Protein AF-0000000077523989 (afdb_homodimer)

Nearest PDB structures (foldseek):
  8bq2-assembly1_A  TM=8.180E-01  e=7.236E-16  Homo sapiens
  5np7-assembly1_B  TM=8.309E-01  e=8.723E-14  Homo sapiens
  5nwl-assembly1_D  TM=7.722E-01  e=2.361E-14  Homo sapiens
  3lda-assembly1_A  TM=7.830E-01  e=1.730E-12  Saccharomyces cerevisiae
  6wnr-assembly1_C  TM=6.227E-01  e=1.528E-05  Escherichia coli

InterPro domains:
  IPR027417 P-loop containing nucleoside triphosphate hydrolase [G3DSA:3.40.50.300] (12-237)
  IPR027417 P-loop containing nucleoside triphosphate hydrolase [SSF52540] (12-185)
  IPR051988 Homologous Recombination Repair RAD51 Paralog [PTHR46457] (16-222)

Sequence (490 aa):
MEPMEIDGDYVEETAFELLQRLGFGSVRFGTELESLNEIVQLVPGQVYEMNGDVCSGKTQICYSIVSKLLKEDDEANVMWISSLPFRTDHFMKHAGEENNERLLQATVDDYNQLRDFLFKLERDLKGTSVRLIIIDSVSCMMHDTVWTDHDERHRCQSIIIEKLKRLSRYEVAILMTSHITYWDGAPRPSLGKFWVTSFPMENRFFVEALADGRTRSLSTMREDETVDIAKFCIRDGVLAEIDQLMEPMEIDGDYVEETAFELLQRLGFGSVRFGTELESLNEIVQLVPGQVYEMNGDVCSGKTQICYSIVSKLLKEDDEANVMWISSLPFRTDHFMKHAGEENNERLLQATVDDYNQLRDFLFKLERDLKGTSVRLIIIDSVSCMMHDTVWTDHDERHRCQSIIIEKLKRLSRYEVAILMTSHITYWDGAPRPSLGKFWVTSFPMENRFFVEALADGRTRSLSTMREDETVDIAKFCIRDGVLAEIDQL

Structure (mmCIF, N/CA/C/O backbone):
data_AF-0000000077523989-model_v1
#
loop_
_entity.id
_entity.type
_entity.pdbx_description
1 polymer 'RecA family profile 1 domain-containing protein'
#
loop_
_atom_site.group_PDB
_atom_site.id
_atom_site.type_symbol
_atom_site.label_atom_id
_atom_site.label_alt_id
_atom_site.label_comp_id
_atom_site.label_asym_id
_atom_site.label_entity_id
_atom_site.label_seq_id
_atom_site.pdbx_PDB_ins_code
_atom_site.Cartn_x
_atom_site.Cartn_y
_atom_site.Cartn_z
_atom_site.occupancy
_atom_site.B_iso_or_equiv
_atom_site.auth_seq_id
_atom_site.auth_comp_id
_atom_site.auth_asym_id
_atom_site.auth_atom_id
_atom_site.pdbx_PDB_model_num
ATOM 1 N N . MET A 1 1 ? -3.451 67.875 28.891 1 28.91 1 MET A N 1
ATOM 2 C CA . MET A 1 1 ? -4.098 67.062 27.859 1 28.91 1 MET A CA 1
ATOM 3 C C . MET A 1 1 ? -3.834 65.562 28.062 1 28.91 1 MET A C 1
ATOM 5 O O . MET A 1 1 ? -2.684 65.125 28.047 1 28.91 1 MET A O 1
ATOM 9 N N . GLU A 1 2 ? -4.586 64.688 28.781 1 34.34 2 GLU A N 1
ATOM 10 C CA . GLU A 1 2 ? -4.414 63.438 29.469 1 34.34 2 GLU A CA 1
ATOM 11 C C . GLU A 1 2 ? -4.383 62.281 28.484 1 34.34 2 GLU A C 1
ATOM 13 O O . GLU A 1 2 ? -5.215 62.188 27.578 1 34.34 2 GLU A O 1
ATOM 18 N N . PRO A 1 3 ? -3.223 61.562 28.234 1 35.47 3 PRO A N 1
ATOM 19 C CA . PRO A 1 3 ? -3.131 60.594 27.125 1 35.47 3 PRO A CA 1
ATOM 20 C C . PRO A 1 3 ? -4.234 59.562 27.172 1 35.47 3 PRO A C 1
ATOM 22 O O . PRO A 1 3 ? -4.707 59.188 28.25 1 35.47 3 PRO A O 1
ATOM 25 N N . MET A 1 4 ? -5.18 59.438 26.219 1 32.03 4 MET A N 1
ATOM 26 C CA . MET A 1 4 ? -6.309 58.531 26.062 1 32.03 4 MET A CA 1
ATOM 27 C C . MET A 1 4 ? -5.879 57.094 26.266 1 32.03 4 MET A C 1
ATOM 29 O O . MET A 1 4 ? -4.949 56.625 25.609 1 32.03 4 MET A O 1
ATOM 33 N N . GLU A 1 5 ? -6.047 56.312 27.406 1 31.45 5 GLU A N 1
ATOM 34 C CA . GLU A 1 5 ? -5.977 54.906 27.797 1 31.45 5 GLU A CA 1
ATOM 35 C C . GLU A 1 5 ? -6.832 54.031 26.891 1 31.45 5 GLU A C 1
ATOM 37 O O . GLU A 1 5 ? -8.055 54 27.016 1 31.45 5 GLU A O 1
ATOM 42 N N . ILE A 1 6 ? -6.59 53.844 25.562 1 33.78 6 ILE A N 1
ATOM 43 C CA . ILE A 1 6 ? -7.402 52.969 24.719 1 33.78 6 ILE A CA 1
ATOM 44 C C . ILE A 1 6 ? -7.539 51.594 25.375 1 33.78 6 ILE A C 1
ATOM 46 O O . ILE A 1 6 ? -6.543 50.906 25.578 1 33.78 6 ILE A O 1
ATOM 50 N N . ASP A 1 7 ? -8.352 51.125 26.266 1 31.59 7 ASP A N 1
ATOM 51 C CA . ASP A 1 7 ? -8.844 49.938 26.938 1 31.59 7 ASP A CA 1
ATOM 52 C C . ASP A 1 7 ? -9.32 48.875 25.938 1 31.59 7 ASP A C 1
ATOM 54 O O . ASP A 1 7 ? -10.469 48.438 25.984 1 31.59 7 ASP A O 1
ATOM 58 N N . GLY A 1 8 ? -9.117 48.906 24.547 1 33.19 8 GLY A N 1
ATOM 59 C CA . GLY A 1 8 ? -9.711 48 23.578 1 33.19 8 GLY A CA 1
ATOM 60 C C . GLY A 1 8 ? -9.453 46.531 23.906 1 33.19 8 GLY A C 1
ATOM 61 O O . GLY A 1 8 ? -8.312 46.125 24.172 1 33.19 8 GLY A O 1
ATOM 62 N N . ASP A 1 9 ? -10.305 45.688 24.5 1 34.19 9 ASP A N 1
ATOM 63 C CA . ASP A 1 9 ? -10.32 44.25 24.781 1 34.19 9 ASP A CA 1
ATOM 64 C C . ASP A 1 9 ? -9.781 43.469 23.594 1 34.19 9 ASP A C 1
ATOM 66 O O . ASP A 1 9 ? -10.43 43.375 22.547 1 34.19 9 ASP A O 1
ATOM 70 N N . TYR A 1 10 ? -8.578 43.469 23.156 1 34.19 10 TYR A N 1
ATOM 71 C CA . TYR A 1 10 ? -7.879 42.625 22.203 1 34.19 10 TYR A CA 1
ATOM 72 C C . TYR A 1 10 ? -8.25 41.156 22.406 1 34.19 10 TYR A C 1
ATOM 74 O O . TYR A 1 10 ? -7.965 40.562 23.453 1 34.19 10 TYR A O 1
ATOM 82 N N . VAL A 1 11 ? -9.523 40.75 22.172 1 39.25 11 VAL A N 1
ATOM 83 C CA . VAL A 1 11 ? -9.82 39.344 22.156 1 39.25 11 VAL A CA 1
ATOM 84 C C . VAL A 1 11 ? -8.75 38.594 21.344 1 39.25 11 VAL A C 1
ATOM 86 O O . VAL A 1 11 ? -8.438 39 20.219 1 39.25 11 VAL A O 1
ATOM 89 N N . GLU A 1 12 ? -7.766 38.031 21.859 1 42.94 12 GLU A N 1
ATOM 90 C CA . GLU A 1 12 ? -6.727 37.156 21.359 1 42.94 12 GLU A CA 1
ATOM 91 C C . GLU A 1 12 ? -7.293 36.125 20.375 1 42.94 12 GLU A C 1
ATOM 93 O O . GLU A 1 12 ? -7.797 35.062 20.781 1 42.94 12 GLU A O 1
ATOM 98 N N . GLU A 1 13 ? -8.211 36.594 19.469 1 43.38 13 GLU A N 1
ATOM 99 C CA . GLU A 1 13 ? -8.602 35.656 18.438 1 43.38 13 GLU A CA 1
ATOM 100 C C . GLU A 1 13 ? -7.383 35.062 17.734 1 43.38 13 GLU A C 1
ATOM 102 O O . GLU A 1 13 ? -6.418 35.781 17.438 1 43.38 13 GLU A O 1
ATOM 107 N N . THR A 1 14 ? -7.129 33.875 18 1 46.28 14 THR A N 1
ATOM 108 C CA . THR A 1 14 ? -6.066 33.25 17.219 1 46.28 14 THR A CA 1
ATOM 109 C C . THR A 1 14 ? -6.246 33.531 15.734 1 46.28 14 THR A C 1
ATOM 111 O O . THR A 1 14 ? -7.32 33.969 15.297 1 46.28 14 THR A O 1
ATOM 114 N N . ALA A 1 15 ? -5.262 33.719 15.047 1 43.94 15 ALA A N 1
ATOM 115 C CA . ALA A 1 15 ? -5.348 33.906 13.602 1 43.94 15 ALA A CA 1
ATOM 116 C C . ALA A 1 15 ? -6.395 32.969 13 1 43.94 15 ALA A C 1
ATOM 118 O O . ALA A 1 15 ? -7.137 33.375 12.094 1 43.94 15 ALA A O 1
ATOM 119 N N . PHE A 1 16 ? -6.566 31.75 13.656 1 44.22 16 PHE A N 1
ATOM 120 C CA . PHE A 1 16 ? -7.57 30.797 13.188 1 44.22 16 PHE A CA 1
ATOM 121 C C . PHE A 1 16 ? -8.977 31.375 13.359 1 44.22 16 PHE A C 1
ATOM 123 O O . PHE A 1 16 ? -9.789 31.297 12.438 1 44.22 16 PHE A O 1
ATOM 130 N N . GLU A 1 17 ? -9.266 31.922 14.531 1 47.72 17 GLU A N 1
ATOM 131 C CA . GLU A 1 17 ? -10.586 32.469 14.812 1 47.72 17 GLU A CA 1
ATOM 132 C C . GLU A 1 17 ? -10.883 33.688 13.93 1 47.72 17 GLU A C 1
ATOM 134 O O . GLU A 1 17 ? -12.016 33.844 13.461 1 47.72 17 GLU A O 1
ATOM 139 N N . LEU A 1 18 ? -9.883 34.438 13.648 1 48.16 18 LEU A N 1
ATOM 140 C CA . LEU A 1 18 ? -10.062 35.594 12.773 1 48.16 18 LEU A CA 1
ATOM 141 C C . LEU A 1 18 ? -10.414 35.156 11.359 1 48.16 18 LEU A C 1
ATOM 143 O O . LEU A 1 18 ? -11.32 35.719 10.742 1 48.16 18 LEU A O 1
ATOM 147 N N . LEU A 1 19 ? -9.68 34.156 10.766 1 48.88 19 LEU A N 1
ATOM 148 C CA . LEU A 1 19 ? -9.938 33.688 9.398 1 48.88 19 LEU A CA 1
ATOM 149 C C . LEU A 1 19 ? -11.328 33.094 9.281 1 48.88 19 LEU A C 1
ATOM 151 O O . LEU A 1 19 ? -12.016 33.312 8.281 1 48.88 19 LEU A O 1
ATOM 155 N N . GLN A 1 20 ? -11.781 32.375 10.305 1 48.19 20 GLN A N 1
ATOM 156 C CA . GLN A 1 20 ? -13.164 31.922 10.336 1 48.19 20 GLN A CA 1
ATOM 157 C C . GLN A 1 20 ? -14.133 33.094 10.242 1 48.19 20 GLN A C 1
ATOM 159 O O . GLN A 1 20 ? -15.125 33.031 9.516 1 48.19 20 GLN A O 1
ATOM 164 N N . ARG A 1 21 ? -13.969 34.062 11.055 1 46.97 21 ARG A N 1
ATOM 165 C CA . ARG A 1 21 ? -14.867 35.188 11.188 1 46.97 21 ARG A CA 1
ATOM 166 C C . ARG A 1 21 ? -14.953 36 9.891 1 46.97 21 ARG A C 1
ATOM 168 O O . ARG A 1 21 ? -16.016 36.531 9.547 1 46.97 21 ARG A O 1
ATOM 175 N N . LEU A 1 22 ? -13.852 36.188 9.203 1 48.06 22 LEU A N 1
ATOM 176 C CA . LEU A 1 22 ? -13.875 37.031 8.008 1 48.06 22 LEU A CA 1
ATOM 177 C C . LEU A 1 22 ? -14.5 36.281 6.832 1 48.06 22 LEU A C 1
ATOM 179 O O . LEU A 1 22 ? -14.594 36.844 5.727 1 48.06 22 LEU A O 1
ATOM 183 N N . GLY A 1 23 ? -15.188 35.125 6.906 1 45.03 23 GLY A N 1
ATOM 184 C CA . GLY A 1 23 ? -15.953 34.469 5.875 1 45.03 23 GLY A CA 1
ATOM 185 C C . GLY A 1 23 ? -15.109 33.562 4.984 1 45.03 23 GLY A C 1
ATOM 186 O O . GLY A 1 23 ? -15.5 33.25 3.861 1 45.03 23 GLY A O 1
ATOM 187 N N . PHE A 1 24 ? -13.859 33.625 5.09 1 46.06 24 PHE A N 1
ATOM 188 C CA . PHE A 1 24 ? -13.062 32.719 4.281 1 46.06 24 PHE A CA 1
ATOM 189 C C . PHE A 1 24 ? -13.555 31.281 4.434 1 46.06 24 PHE A C 1
ATOM 191 O O . PHE A 1 24 ? -13.984 30.875 5.516 1 46.06 24 PHE A O 1
ATOM 198 N N . GLY A 1 25 ? -14.32 30.672 3.455 1 45.44 25 GLY A N 1
ATOM 199 C CA . GLY A 1 25 ? -14.836 29.312 3.383 1 45.44 25 GLY A CA 1
ATOM 200 C C . GLY A 1 25 ? -14.141 28.359 4.344 1 45.44 25 GLY A C 1
ATOM 201 O O . GLY A 1 25 ? -13.086 28.688 4.891 1 45.44 25 GLY A O 1
ATOM 202 N N . SER A 1 26 ? -15.062 27.438 4.953 1 50.81 26 SER A N 1
ATOM 203 C CA . SER A 1 26 ? -14.68 26.516 6.016 1 50.81 26 SER A CA 1
ATOM 204 C C . SER A 1 26 ? -13.258 26 5.82 1 50.81 26 SER A C 1
ATOM 206 O O . SER A 1 26 ? -12.93 25.422 4.781 1 50.81 26 SER A O 1
ATOM 208 N N . VAL A 1 27 ? -12.328 26.797 6.32 1 64.12 27 VAL A N 1
ATOM 209 C CA . VAL A 1 27 ? -10.883 26.594 6.25 1 64.12 27 VAL A CA 1
ATOM 210 C C . VAL A 1 27 ? -10.539 25.141 6.547 1 64.12 27 VAL A C 1
ATOM 212 O O . VAL A 1 27 ? -9.531 24.625 6.059 1 64.12 27 VAL A O 1
ATOM 215 N N . ARG A 1 28 ? -11.602 24.547 7.125 1 81.88 28 ARG A N 1
ATOM 216 C CA . ARG A 1 28 ? -11.336 23.156 7.461 1 81.88 28 ARG A CA 1
ATOM 217 C C . ARG A 1 28 ? -11.82 22.219 6.355 1 81.88 28 ARG A C 1
ATOM 219 O O . ARG A 1 28 ? -12.844 22.484 5.723 1 81.88 28 ARG A O 1
ATOM 226 N N . PHE A 1 29 ? -11.031 21.344 6.027 1 87.44 29 PHE A N 1
ATOM 227 C CA . PHE A 1 29 ? -11.539 20.328 5.098 1 87.44 29 PHE A CA 1
ATOM 228 C C . PHE A 1 29 ? -11.352 18.938 5.66 1 87.44 29 PHE A C 1
ATOM 230 O O . PHE A 1 29 ? -10.539 18.719 6.559 1 87.44 29 PHE A O 1
ATOM 237 N N . GLY A 1 30 ? -12.383 18.125 5.348 1 93.56 30 GLY A N 1
ATOM 238 C CA . GLY A 1 30 ? -12.5 16.766 5.848 1 93.56 30 GLY A CA 1
ATOM 239 C C . GLY A 1 30 ? -12.797 15.75 4.758 1 93.56 30 GLY A C 1
ATOM 240 O O . GLY A 1 30 ? -12.367 15.914 3.615 1 93.56 30 GLY A O 1
ATOM 241 N N . THR A 1 31 ? -13.391 14.719 5.152 1 94.25 31 THR A N 1
ATOM 242 C CA . THR A 1 31 ? -13.68 13.625 4.23 1 94.25 31 THR A CA 1
ATOM 243 C C . THR A 1 31 ? -15.07 13.773 3.625 1 94.25 31 THR A C 1
ATOM 245 O O . THR A 1 31 ? -15.828 14.664 4.016 1 94.25 31 THR A O 1
ATOM 248 N N . GLU A 1 32 ? -15.375 12.977 2.693 1 90.56 32 GLU A N 1
ATOM 249 C CA . GLU A 1 32 ? -16.703 12.953 2.084 1 90.56 32 GLU A CA 1
ATOM 250 C C . GLU A 1 32 ? -17.719 12.266 2.996 1 90.56 32 GLU A C 1
ATOM 252 O O . GLU A 1 32 ? -18.922 12.336 2.754 1 90.56 32 GLU A O 1
ATOM 257 N N . LEU A 1 33 ? -17.203 11.594 3.945 1 92.12 33 LEU A N 1
ATOM 258 C CA . LEU A 1 33 ? -18.078 10.922 4.906 1 92.12 33 LEU A CA 1
ATOM 259 C C . LEU A 1 33 ? -18.312 11.797 6.129 1 92.12 33 LEU A C 1
ATOM 261 O O . LEU A 1 33 ? -17.391 12.094 6.887 1 92.12 33 LEU A O 1
ATOM 265 N N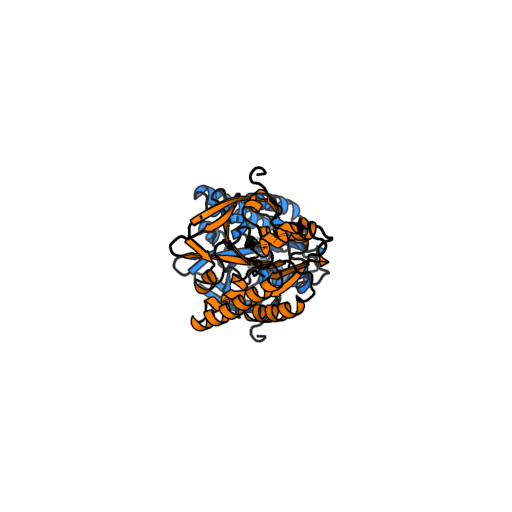 . GLU A 1 34 ? -19.469 12.102 6.383 1 90.94 34 GLU A N 1
ATOM 266 C CA . GLU A 1 34 ? -19.828 13.039 7.445 1 90.94 34 GLU A CA 1
ATOM 267 C C . GLU A 1 34 ? -19.438 12.492 8.812 1 90.94 34 GLU A C 1
ATOM 269 O O . GLU A 1 34 ? -18.969 13.234 9.68 1 90.94 34 GLU A O 1
ATOM 274 N N . SER A 1 35 ? -19.641 11.242 9.016 1 92.19 35 SER A N 1
ATOM 275 C CA . SER A 1 35 ? -19.344 10.633 10.305 1 92.19 35 SER A CA 1
ATOM 276 C C . SER A 1 35 ? -17.875 10.805 10.688 1 92.19 35 SER A C 1
ATOM 278 O O . SER A 1 35 ? -17.547 10.914 11.867 1 92.19 35 SER A O 1
ATOM 280 N N . LEU A 1 36 ? -17.047 10.867 9.68 1 94.81 36 LEU A N 1
ATOM 281 C CA . LEU A 1 36 ? -15.617 10.992 9.93 1 94.81 36 LEU A CA 1
ATOM 282 C C . LEU A 1 36 ? -15.242 12.453 10.18 1 94.81 36 LEU A C 1
ATOM 284 O O . LEU A 1 36 ? -14.188 12.734 10.758 1 94.81 36 LEU A O 1
ATOM 288 N N . ASN A 1 37 ? -16.062 13.359 9.805 1 93.12 37 ASN A N 1
ATOM 289 C CA . ASN A 1 37 ? -15.742 14.781 9.875 1 93.12 37 ASN A CA 1
ATOM 290 C C . ASN A 1 37 ? -15.914 15.32 11.289 1 93.12 37 ASN A C 1
ATOM 292 O O . ASN A 1 37 ? -15.562 16.469 11.562 1 93.12 37 ASN A O 1
ATOM 296 N N . GLU A 1 38 ? -16.359 14.477 12.133 1 88.81 38 GLU A N 1
ATOM 297 C CA . GLU A 1 38 ? -16.344 14.836 13.555 1 88.81 38 GLU A CA 1
ATOM 298 C C . GLU A 1 38 ? -14.922 14.75 14.117 1 88.81 38 GLU A C 1
ATOM 300 O O . GLU A 1 38 ? -14.602 15.422 15.102 1 88.81 38 GLU A O 1
ATOM 305 N N . ILE A 1 39 ? -14.172 14 13.469 1 92.62 39 ILE A N 1
ATOM 306 C CA . ILE A 1 39 ? -12.812 13.75 13.945 1 92.62 39 ILE A CA 1
ATOM 307 C C . ILE A 1 39 ? -11.805 14.406 13.008 1 92.62 39 ILE A C 1
ATOM 309 O O . ILE A 1 39 ? -10.969 15.195 13.445 1 92.62 39 ILE A O 1
ATOM 313 N N . VAL A 1 40 ? -12.016 14.148 11.758 1 93.12 40 VAL A N 1
ATOM 314 C CA . VAL A 1 40 ? -11.055 14.617 10.766 1 93.12 40 VAL A CA 1
ATOM 315 C C . VAL A 1 40 ? -11.414 16.031 10.328 1 93.12 40 VAL A C 1
ATOM 317 O O . VAL A 1 40 ? -12.344 16.234 9.547 1 93.12 40 VAL A O 1
AT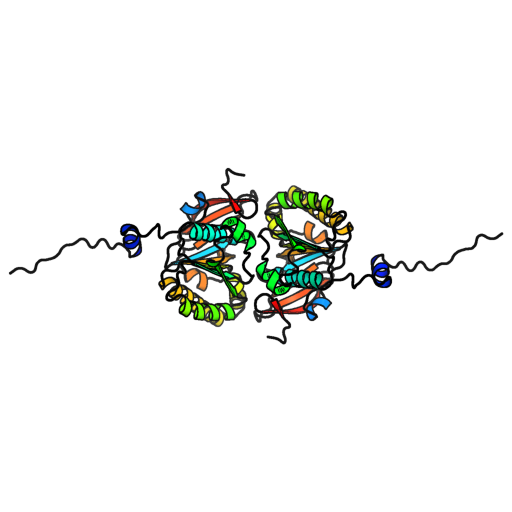OM 320 N N . GLN A 1 41 ? -10.703 16.984 10.797 1 89.94 41 GLN A N 1
ATOM 321 C CA . GLN A 1 41 ? -10.797 18.375 10.422 1 89.94 41 GLN A CA 1
ATOM 322 C C . GLN A 1 41 ? -9.414 19 10.219 1 89.94 41 GLN A C 1
ATOM 324 O O . GLN A 1 41 ? -8.766 19.391 11.188 1 89.94 41 GLN A O 1
ATOM 329 N N . LEU A 1 42 ? -9.07 19.031 9.016 1 95 42 LEU A N 1
ATOM 330 C CA . LEU A 1 42 ? -7.75 19.578 8.727 1 95 42 LEU A CA 1
ATOM 331 C C . LEU A 1 42 ? -7.816 21.094 8.539 1 95 42 LEU A C 1
ATOM 333 O O . LEU A 1 42 ? -8.766 21.609 7.938 1 95 42 LEU A O 1
ATOM 337 N N . VAL A 1 43 ? -6.875 21.719 9.062 1 91.94 43 VAL A N 1
ATOM 338 C CA . VAL A 1 43 ? -6.754 23.172 8.953 1 91.94 43 VAL A CA 1
ATOM 339 C C . VAL A 1 43 ? -5.418 23.531 8.305 1 91.94 43 VAL A C 1
ATOM 341 O O . VAL A 1 43 ? -4.391 22.906 8.602 1 91.94 43 VAL A O 1
ATOM 344 N N . PRO A 1 44 ? -5.457 24.484 7.395 1 89.75 44 PRO A N 1
ATOM 345 C CA . PRO A 1 44 ? -4.172 24.922 6.844 1 89.75 44 PRO A CA 1
ATOM 346 C C . PRO A 1 44 ? -3.178 25.344 7.926 1 89.75 44 PRO A C 1
ATOM 348 O O . PRO A 1 44 ? -3.58 25.859 8.969 1 89.75 44 PRO A O 1
ATOM 351 N N . GLY A 1 45 ? -1.906 25.094 7.688 1 91.38 45 GLY A N 1
ATOM 352 C CA . GLY A 1 45 ? -0.866 25.516 8.609 1 91.38 45 GLY A CA 1
ATOM 353 C C . GLY A 1 45 ? -0.52 24.453 9.641 1 91.38 45 GLY A C 1
ATOM 354 O O . GLY A 1 45 ? 0.29 24.703 10.539 1 91.38 45 GLY A O 1
ATOM 355 N N . GLN A 1 46 ? -1.16 23.328 9.508 1 94.31 46 GLN A N 1
ATOM 356 C CA . GLN A 1 46 ? -0.912 22.266 10.477 1 94.31 46 GLN A CA 1
ATOM 357 C C . GLN A 1 46 ? -0.406 21 9.789 1 94.31 46 GLN A C 1
ATOM 359 O O . GLN A 1 46 ? -0.615 20.812 8.594 1 94.31 46 GLN A O 1
ATOM 364 N N . VAL A 1 47 ? 0.333 20.188 10.617 1 96.69 47 VAL A N 1
ATOM 365 C CA . VAL A 1 47 ? 0.831 18.891 10.172 1 96.69 47 VAL A CA 1
ATOM 366 C C . VAL A 1 47 ? 0.089 17.766 10.906 1 96.69 47 VAL A C 1
ATOM 368 O O . VAL A 1 47 ? 0.046 17.75 12.141 1 96.69 47 VAL A O 1
ATOM 371 N N . TYR A 1 48 ? -0.513 16.875 10.094 1 96.5 48 TYR A N 1
ATOM 372 C CA . TYR A 1 48 ? -1.292 15.773 10.641 1 96.5 48 TYR A CA 1
ATOM 373 C C . TYR A 1 48 ? -0.651 14.43 10.297 1 96.5 48 TYR A C 1
ATOM 375 O O . TYR A 1 48 ? 0.107 14.328 9.328 1 96.5 48 TYR A O 1
ATOM 383 N N . GLU A 1 49 ? -0.98 13.477 11.102 1 96.5 49 GLU A N 1
ATOM 384 C CA . GLU A 1 49 ? -0.518 12.117 10.828 1 96.5 49 GLU A CA 1
ATOM 385 C C . GLU A 1 49 ? -1.645 11.109 11.016 1 96.5 49 GLU A C 1
ATOM 387 O O . GLU A 1 49 ? -2.322 11.102 12.039 1 96.5 49 GLU A O 1
ATOM 392 N N . MET A 1 50 ? -1.864 10.352 10 1 96.5 50 MET A N 1
ATOM 393 C CA . MET A 1 50 ? -2.816 9.242 10.016 1 96.5 50 MET A CA 1
ATOM 394 C C . MET A 1 50 ? -2.1 7.914 10.211 1 96.5 50 MET A C 1
ATOM 396 O O . MET A 1 50 ? -1.381 7.453 9.32 1 96.5 50 MET A O 1
ATOM 400 N N . ASN A 1 51 ? -2.379 7.305 11.383 1 95.19 51 ASN A N 1
ATOM 401 C CA . ASN A 1 51 ? -1.671 6.082 11.75 1 95.19 51 ASN A CA 1
ATOM 402 C C . ASN A 1 51 ? -2.598 4.871 11.719 1 95.19 51 ASN A C 1
ATOM 404 O O . ASN A 1 51 ? -3.764 4.965 12.109 1 95.19 51 ASN A O 1
ATOM 408 N N . GLY A 1 52 ? -2.023 3.736 11.242 1 92.69 52 GLY A N 1
ATOM 409 C CA . GLY A 1 52 ? -2.801 2.508 11.227 1 92.69 52 GLY A CA 1
ATOM 410 C C . GLY A 1 52 ? -2.045 1.333 10.633 1 92.69 52 GLY A C 1
ATOM 411 O O . GLY A 1 52 ? -1.005 1.513 10 1 92.69 52 GLY A O 1
ATOM 412 N N . ASP A 1 53 ? -2.654 0.195 10.82 1 86.75 53 ASP A N 1
ATOM 413 C CA . ASP A 1 53 ? -2.07 -1.024 10.266 1 86.75 53 ASP A CA 1
ATOM 414 C C . ASP A 1 53 ? -2.191 -1.054 8.75 1 86.75 53 ASP A C 1
ATOM 416 O O . ASP A 1 53 ? -2.869 -0.211 8.156 1 86.75 53 ASP A O 1
ATOM 420 N N . VAL A 1 54 ? -1.435 -2.025 8.273 1 79.81 54 VAL A N 1
ATOM 421 C CA . VAL A 1 54 ? -1.574 -2.256 6.836 1 79.81 54 VAL A CA 1
ATOM 422 C C . VAL A 1 54 ? -3.027 -2.59 6.508 1 79.81 54 VAL A C 1
ATOM 424 O O . VAL A 1 54 ? -3.678 -3.348 7.23 1 79.81 54 VAL A O 1
ATOM 427 N N . CYS A 1 55 ? -3.549 -2.043 5.5 1 80.62 55 CYS A N 1
ATOM 428 C CA . CYS A 1 55 ? -4.883 -2.342 4.992 1 80.62 55 CYS A CA 1
ATOM 429 C C . CYS A 1 55 ? -5.957 -1.723 5.875 1 80.62 55 CYS A C 1
ATOM 431 O O . CYS A 1 55 ? -7.098 -2.189 5.895 1 80.62 55 CYS A O 1
ATOM 433 N N . SER A 1 56 ? -5.629 -0.772 6.594 1 87 56 SER A N 1
ATOM 434 C CA . SER A 1 56 ? -6.598 -0.228 7.543 1 87 56 SER A CA 1
ATOM 435 C C . SER A 1 56 ? -7.508 0.797 6.875 1 87 56 SER A C 1
ATOM 437 O O . SER A 1 56 ? -8.562 1.138 7.406 1 87 56 SER A O 1
ATOM 439 N N . GLY A 1 57 ? -7.066 1.401 5.777 1 87.56 57 GLY A N 1
ATOM 440 C CA . GLY A 1 57 ? -7.914 2.367 5.098 1 87.56 57 GLY A CA 1
ATOM 441 C C . GLY A 1 57 ? -7.312 3.758 5.047 1 87.56 57 GLY A C 1
ATOM 442 O O . GLY A 1 57 ? -7.957 4.703 4.586 1 87.56 57 GLY A O 1
ATOM 443 N N . LYS A 1 58 ? -6.105 3.906 5.387 1 91.62 58 LYS A N 1
ATOM 444 C CA . LYS A 1 58 ? -5.449 5.211 5.445 1 91.62 58 LYS A CA 1
ATOM 445 C C . LYS A 1 58 ? -5.496 5.91 4.09 1 91.62 58 LYS A C 1
ATOM 447 O O . LYS A 1 58 ? -5.891 7.074 3.998 1 91.62 58 LYS A O 1
ATOM 452 N N . THR A 1 59 ? -5.086 5.168 3.084 1 87.5 59 THR A N 1
ATOM 453 C CA . THR A 1 59 ? -5.035 5.734 1.74 1 87.5 59 THR A CA 1
ATOM 454 C C . THR A 1 59 ? -6.434 6.117 1.265 1 87.5 59 THR A C 1
ATOM 456 O O . THR A 1 59 ? -6.613 7.152 0.622 1 87.5 59 THR A O 1
ATOM 459 N N . GLN A 1 60 ? -7.434 5.34 1.605 1 86.69 60 GLN A N 1
ATOM 460 C CA . GLN A 1 60 ? -8.805 5.629 1.201 1 86.69 60 GLN A CA 1
ATOM 461 C C . GLN A 1 60 ? -9.32 6.902 1.867 1 86.69 60 GLN A C 1
ATOM 463 O O . GLN A 1 60 ? -10.062 7.676 1.256 1 86.69 60 GLN A O 1
ATOM 468 N N . ILE A 1 61 ? -8.945 7.031 3.07 1 92.25 61 ILE A N 1
ATOM 469 C CA . ILE A 1 61 ? -9.344 8.242 3.781 1 92.25 61 ILE A CA 1
ATOM 470 C C . ILE A 1 61 ? -8.711 9.461 3.121 1 92.25 61 ILE A C 1
ATOM 472 O O . ILE A 1 61 ? -9.375 10.477 2.904 1 92.25 61 ILE A O 1
ATOM 476 N N . CYS A 1 62 ? -7.477 9.352 2.791 1 92.44 62 CYS A N 1
ATOM 477 C CA . CYS A 1 62 ? -6.793 10.445 2.1 1 92.44 62 CYS A CA 1
ATOM 478 C C . CYS A 1 62 ? -7.477 10.758 0.774 1 92.44 62 CYS A C 1
ATOM 480 O O . CYS A 1 62 ? -7.664 11.93 0.432 1 92.44 62 CYS A O 1
ATOM 482 N N . TYR A 1 63 ? -7.836 9.742 0.071 1 87.44 63 TYR A N 1
ATOM 483 C CA . TYR A 1 63 ? -8.539 9.953 -1.19 1 87.44 63 TYR A CA 1
ATOM 484 C C . TYR A 1 63 ? -9.82 10.75 -0.978 1 87.44 63 TYR A C 1
ATOM 486 O O . TYR A 1 63 ? -10.125 11.664 -1.749 1 87.44 63 TYR A O 1
ATOM 494 N N . SER A 1 64 ? -10.508 10.391 0.012 1 89.62 64 SER A N 1
ATOM 495 C CA . SER A 1 64 ? -11.773 11.039 0.316 1 89.62 64 SER A CA 1
ATOM 496 C C . SER A 1 64 ? -11.57 12.516 0.646 1 89.62 64 SER A C 1
ATOM 498 O O . SER A 1 64 ? -12.359 13.367 0.224 1 89.62 64 SER A O 1
ATOM 500 N N . ILE A 1 65 ? -10.57 12.773 1.39 1 92.69 65 ILE A N 1
ATOM 501 C CA . ILE A 1 65 ? -10.258 14.148 1.771 1 92.69 65 ILE A CA 1
ATOM 502 C C . ILE A 1 65 ? -9.906 14.969 0.528 1 92.69 65 ILE A C 1
ATOM 504 O O . ILE A 1 65 ? -10.43 16.062 0.336 1 92.69 65 ILE A O 1
ATOM 508 N N . VAL A 1 66 ? -9.078 14.43 -0.293 1 91 66 VAL A N 1
ATOM 509 C CA . VAL A 1 66 ? -8.625 15.117 -1.5 1 91 66 VAL A CA 1
ATOM 510 C C . VAL A 1 66 ? -9.805 15.336 -2.445 1 91 66 VAL A C 1
ATOM 512 O O . VAL A 1 66 ? -9.969 16.422 -2.998 1 91 66 VAL A O 1
ATOM 515 N N . SER A 1 67 ? -10.562 14.305 -2.592 1 87.62 67 SER A N 1
ATOM 516 C CA . SER A 1 67 ? -11.727 14.398 -3.467 1 87.62 67 SER A CA 1
ATOM 517 C C . SER A 1 67 ? -12.664 15.516 -3.02 1 87.62 67 SER A C 1
ATOM 519 O O . SER A 1 67 ? -13.102 16.328 -3.834 1 87.62 67 SER A O 1
ATOM 521 N N . LYS A 1 68 ? -12.961 15.555 -1.784 1 89.25 68 LYS A N 1
ATOM 522 C CA . LYS A 1 68 ? -13.859 16.578 -1.256 1 89.25 68 LYS A CA 1
ATOM 523 C C . LYS A 1 68 ? -13.266 17.969 -1.434 1 89.25 68 LYS A C 1
ATOM 525 O O . LYS A 1 68 ? -13.961 18.891 -1.86 1 89.25 68 LYS A O 1
ATOM 530 N N . LEU A 1 69 ? -12.055 18.109 -1.109 1 90.88 69 LEU A N 1
ATOM 531 C CA . LEU A 1 69 ? -11.383 19.391 -1.221 1 90.88 69 LEU A CA 1
ATOM 532 C C . LEU A 1 69 ? -11.43 19.906 -2.656 1 90.88 69 LEU A C 1
ATOM 534 O O . LEU A 1 69 ? -11.789 21.062 -2.895 1 90.88 69 LEU A O 1
ATOM 538 N N . LEU A 1 70 ? -11.109 19.031 -3.576 1 87.81 70 LEU A N 1
ATOM 539 C CA . LEU A 1 70 ? -11.039 19.438 -4.973 1 87.81 70 LEU A CA 1
ATOM 540 C C . LEU A 1 70 ? -12.43 19.75 -5.52 1 87.81 70 LEU A C 1
ATOM 542 O O . LEU A 1 70 ? -12.578 20.578 -6.418 1 87.81 70 LEU A O 1
ATOM 546 N N . LYS A 1 71 ? -13.406 19.109 -4.977 1 86.25 71 LYS A N 1
ATOM 547 C CA . LYS A 1 71 ? -14.789 19.375 -5.383 1 86.25 71 LYS A CA 1
ATOM 548 C C . LYS A 1 71 ? -15.281 20.703 -4.82 1 86.25 71 LYS A C 1
ATOM 550 O O . LYS A 1 71 ? -16.031 21.422 -5.484 1 86.25 71 LYS A O 1
ATOM 555 N N . GLU A 1 72 ? -14.859 21.031 -3.689 1 87.06 72 GLU A N 1
ATOM 556 C CA . GLU A 1 72 ? -15.414 22.188 -2.98 1 87.06 72 GLU A CA 1
ATOM 557 C C . GLU A 1 72 ? -14.617 23.453 -3.273 1 87.06 72 GLU A C 1
ATOM 559 O O . GLU A 1 72 ? -15.141 24.562 -3.16 1 87.06 72 GLU A O 1
ATOM 564 N N . ASP A 1 73 ? -13.367 23.297 -3.607 1 88.38 73 ASP A N 1
ATOM 565 C CA . ASP A 1 73 ? -12.492 24.438 -3.867 1 88.38 73 ASP A CA 1
ATOM 566 C C . ASP A 1 73 ? -11.844 24.328 -5.246 1 88.38 73 ASP A C 1
ATOM 568 O O . ASP A 1 73 ? -10.852 23.609 -5.414 1 88.38 73 ASP A O 1
ATOM 572 N N . ASP A 1 74 ? -12.25 25.156 -6.164 1 86.69 74 ASP A N 1
ATOM 573 C CA . ASP A 1 74 ? -11.82 25.078 -7.559 1 86.69 74 ASP A CA 1
ATOM 574 C C . ASP A 1 74 ? -10.422 25.656 -7.738 1 86.69 74 ASP A C 1
ATOM 576 O O . ASP A 1 74 ? -9.789 25.469 -8.781 1 86.69 74 ASP A O 1
ATOM 580 N N . GLU A 1 75 ? -9.945 26.281 -6.766 1 86.5 75 GLU A N 1
ATOM 581 C CA . GLU A 1 75 ? -8.633 26.891 -6.891 1 86.5 75 GLU A CA 1
ATOM 582 C C . GLU A 1 75 ? -7.566 26.078 -6.172 1 86.5 75 GLU A C 1
ATOM 584 O O . GLU A 1 75 ? -6.371 26.328 -6.328 1 86.5 75 GLU A O 1
ATOM 589 N N . ALA A 1 76 ? -8.055 25.078 -5.48 1 89.38 76 ALA A N 1
ATOM 590 C CA . ALA A 1 76 ? -7.125 24.312 -4.645 1 89.38 76 ALA A CA 1
ATOM 591 C C . ALA A 1 76 ? -6.355 23.281 -5.473 1 89.38 76 ALA A C 1
ATOM 593 O O . ALA A 1 76 ? -6.93 22.625 -6.34 1 89.38 76 ALA A O 1
ATOM 594 N N . ASN A 1 77 ? -5.055 23.25 -5.215 1 90.75 77 ASN A N 1
ATOM 595 C CA . ASN A 1 77 ? -4.215 22.156 -5.695 1 90.75 77 ASN A CA 1
ATOM 596 C C . ASN A 1 77 ? -3.777 21.25 -4.559 1 90.75 77 ASN A C 1
ATOM 598 O O . ASN A 1 77 ? -3.664 21.688 -3.41 1 90.75 77 ASN A O 1
ATOM 602 N N . VAL A 1 78 ? -3.605 20 -4.945 1 92.19 78 VAL A N 1
ATOM 603 C CA . VAL A 1 78 ? -3.141 19.016 -3.961 1 92.19 78 VAL A CA 1
ATOM 604 C C . VAL A 1 78 ? -1.85 18.375 -4.449 1 92.19 78 VAL A C 1
ATOM 606 O O . VAL A 1 78 ? -1.735 18.016 -5.625 1 92.19 78 VAL A O 1
ATOM 609 N N . MET A 1 79 ? -0.86 18.344 -3.561 1 93 79 MET A N 1
ATOM 610 C CA . MET A 1 79 ? 0.369 17.609 -3.824 1 93 79 MET A CA 1
ATOM 611 C C . MET A 1 79 ? 0.338 16.25 -3.146 1 93 79 MET A C 1
ATOM 613 O O . MET A 1 79 ? 0.2 16.156 -1.925 1 93 79 MET A O 1
ATOM 617 N N . TRP A 1 80 ? 0.433 15.219 -3.959 1 92 80 TRP A N 1
ATOM 618 C CA . TRP A 1 80 ? 0.461 13.852 -3.449 1 92 80 TRP A CA 1
ATOM 619 C C . TRP A 1 80 ? 1.847 13.234 -3.615 1 92 80 TRP A C 1
ATOM 621 O O . TRP A 1 80 ? 2.305 13.023 -4.738 1 92 80 TRP A O 1
ATOM 631 N N . ILE A 1 81 ? 2.449 12.961 -2.496 1 92.56 81 ILE A N 1
ATOM 632 C CA . ILE A 1 81 ? 3.777 12.359 -2.482 1 92.56 81 ILE A CA 1
ATOM 633 C C . ILE A 1 81 ? 3.672 10.891 -2.074 1 92.56 81 ILE A C 1
ATOM 635 O O . ILE A 1 81 ? 3.137 10.57 -1.009 1 92.56 81 ILE A O 1
ATOM 639 N N . SER A 1 82 ? 4.109 10 -2.891 1 89.31 82 SER A N 1
ATOM 640 C CA . SER A 1 82 ? 4.043 8.578 -2.582 1 89.31 82 SER A CA 1
ATOM 641 C C . SER A 1 82 ? 5.195 7.816 -3.229 1 89.31 82 SER A C 1
ATOM 643 O O . SER A 1 82 ? 5.918 8.367 -4.062 1 89.31 82 SER A O 1
ATOM 645 N N . SER A 1 83 ? 5.438 6.594 -2.725 1 81.5 83 SER A N 1
ATOM 646 C CA . SER A 1 83 ? 6.465 5.746 -3.314 1 81.5 83 SER A CA 1
ATOM 647 C C . SER A 1 83 ? 5.965 5.074 -4.59 1 81.5 83 SER A C 1
ATOM 649 O O . SER A 1 83 ? 6.758 4.551 -5.375 1 81.5 83 SER A O 1
ATOM 651 N N . LEU A 1 84 ? 4.641 5.035 -4.699 1 72.19 84 LEU A N 1
ATOM 652 C CA . LEU A 1 84 ? 4.031 4.465 -5.895 1 72.19 84 LEU A CA 1
ATOM 653 C C . LEU A 1 84 ? 3.324 5.543 -6.711 1 72.19 84 LEU A C 1
ATOM 655 O O . LEU A 1 84 ? 2.826 6.523 -6.152 1 72.19 84 LEU A O 1
ATOM 659 N N . PRO A 1 85 ? 3.412 5.453 -7.914 1 62.97 85 PRO A N 1
ATOM 660 C CA . PRO A 1 85 ? 2.678 6.434 -8.711 1 62.97 85 PRO A CA 1
ATOM 661 C C . PRO A 1 85 ? 1.187 6.465 -8.383 1 62.97 85 PRO A C 1
ATOM 663 O O . PRO A 1 85 ? 0.615 5.445 -7.996 1 62.97 85 PRO A O 1
ATOM 666 N N . PHE A 1 86 ? 0.697 7.707 -8.438 1 61.38 86 PHE A N 1
ATOM 667 C CA . PHE A 1 86 ? -0.687 7.949 -8.047 1 61.38 86 PHE A CA 1
ATOM 668 C C . PHE A 1 86 ? -1.647 7.242 -9 1 61.38 86 PHE A C 1
ATOM 670 O O . PHE A 1 86 ? -1.403 7.18 -10.203 1 61.38 86 PHE A O 1
ATOM 677 N N . ARG A 1 87 ? -2.648 6.688 -8.281 1 57.84 87 ARG A N 1
ATOM 678 C CA . ARG A 1 87 ? -3.717 5.941 -8.938 1 57.84 87 ARG A CA 1
ATOM 679 C C . ARG A 1 87 ? -4.773 6.883 -9.5 1 57.84 87 ARG A C 1
ATOM 681 O O . ARG A 1 87 ? -5.723 7.25 -8.805 1 57.84 87 ARG A O 1
ATOM 688 N N . THR A 1 88 ? -4.617 7.367 -10.766 1 54.06 88 THR A N 1
ATOM 689 C CA . THR A 1 88 ? -5.531 8.359 -11.32 1 54.06 88 THR A CA 1
ATOM 690 C C . THR A 1 88 ? -6.941 7.785 -11.445 1 54.06 88 THR A C 1
ATOM 692 O O . THR A 1 88 ? -7.926 8.484 -11.211 1 54.06 88 THR A O 1
ATOM 695 N N . ASP A 1 89 ? -6.871 6.562 -11.805 1 54.25 89 ASP A N 1
ATOM 696 C CA . ASP A 1 89 ? -8.195 6.027 -12.094 1 54.25 89 ASP A CA 1
ATOM 697 C C . ASP A 1 89 ? -9.055 5.965 -10.836 1 54.25 89 ASP A C 1
ATOM 699 O O . ASP A 1 89 ? -10.25 6.27 -10.875 1 54.25 89 ASP A O 1
ATOM 703 N N . HIS A 1 90 ? -8.438 5.555 -9.773 1 51.25 90 HIS A N 1
ATOM 704 C CA . HIS A 1 90 ? -9.219 5.504 -8.547 1 51.25 90 HIS A CA 1
ATOM 705 C C . HIS A 1 90 ? -9.68 6.895 -8.125 1 51.25 90 HIS A C 1
ATOM 707 O O . HIS A 1 90 ? -10.812 7.07 -7.68 1 51.25 90 HIS A O 1
ATOM 713 N N . PHE A 1 91 ? -8.664 7.75 -8.211 1 57.75 91 PHE A N 1
ATOM 714 C CA . PHE A 1 91 ? -8.977 9.125 -7.848 1 57.75 91 PHE A CA 1
ATOM 715 C C . PHE A 1 91 ? -10.117 9.672 -8.703 1 57.75 91 PHE A C 1
ATOM 717 O O . PHE A 1 91 ? -10.984 10.391 -8.211 1 57.75 91 PHE A O 1
ATOM 724 N N . MET A 1 92 ? -10.141 9.062 -9.898 1 57.34 92 MET A N 1
ATOM 725 C CA . MET A 1 92 ? -11.188 9.547 -10.805 1 57.34 92 MET A CA 1
ATOM 726 C C . MET A 1 92 ? -12.555 9.039 -10.367 1 57.34 92 MET A C 1
ATOM 728 O O . MET A 1 92 ? -13.562 9.727 -10.555 1 57.34 92 MET A O 1
ATOM 732 N N . LYS A 1 93 ? -12.484 7.871 -9.812 1 57 93 LYS A N 1
ATOM 733 C CA . LYS A 1 93 ? -13.758 7.359 -9.328 1 57 93 LYS A CA 1
ATOM 734 C C . LYS A 1 93 ? -14.289 8.203 -8.172 1 57 93 LYS A C 1
ATOM 736 O O . LYS A 1 93 ? -15.5 8.336 -7.988 1 57 93 LYS A O 1
ATOM 741 N N . HIS A 1 94 ? -13.336 8.828 -7.484 1 58.56 94 HIS A N 1
ATOM 742 C CA . HIS A 1 94 ? -13.742 9.625 -6.332 1 58.56 94 HIS A CA 1
ATOM 743 C C . HIS A 1 94 ? -13.93 11.094 -6.711 1 58.56 94 HIS A C 1
ATOM 745 O O . HIS A 1 94 ? -14.914 11.719 -6.312 1 58.56 94 HIS A O 1
ATOM 751 N N . ALA A 1 95 ? -12.922 11.633 -7.383 1 60.34 95 ALA A N 1
ATOM 752 C CA . ALA A 1 95 ? -12.875 13.078 -7.594 1 60.34 95 ALA A CA 1
ATOM 753 C C . ALA A 1 95 ? -13.484 13.453 -8.945 1 60.34 95 ALA A C 1
ATOM 755 O O . ALA A 1 95 ? -13.906 14.594 -9.148 1 60.34 95 ALA A O 1
ATOM 756 N N . GLY A 1 96 ? -13.852 12.445 -9.758 1 60.25 96 GLY A N 1
ATOM 757 C CA . GLY A 1 96 ? -14.273 12.797 -11.102 1 60.25 96 GLY A CA 1
ATOM 758 C C . GLY A 1 96 ? -13.117 13.195 -12.008 1 60.25 96 GLY A C 1
ATOM 759 O O . GLY A 1 96 ? -12.102 13.711 -11.531 1 60.25 96 GLY A O 1
ATOM 760 N N . GLU A 1 97 ? -13.07 12.875 -13.266 1 61.28 97 GLU A N 1
ATOM 761 C CA . GLU A 1 97 ? -12.039 13.047 -14.273 1 61.28 97 GLU A CA 1
ATOM 762 C C . GLU A 1 97 ? -11.57 14.5 -14.352 1 61.28 97 GLU A C 1
ATOM 764 O O . GLU A 1 97 ? -10.406 14.766 -14.633 1 61.28 97 GLU A O 1
ATOM 769 N N . GLU A 1 98 ? -12.383 15.477 -14.016 1 60.03 98 GLU A N 1
ATOM 770 C CA . GLU A 1 98 ? -12.109 16.891 -14.25 1 60.03 98 GLU A CA 1
ATOM 771 C C . GLU A 1 98 ? -11.078 17.422 -13.266 1 60.03 98 GLU A C 1
ATOM 773 O O . GLU A 1 98 ? -10.438 18.438 -13.523 1 60.03 98 GLU A O 1
ATOM 778 N N . ASN A 1 99 ? -10.773 16.75 -12.25 1 64 99 ASN A N 1
ATOM 779 C CA . ASN A 1 99 ? -9.961 17.297 -11.164 1 64 99 ASN A CA 1
ATOM 780 C C . ASN A 1 99 ? -8.539 16.734 -11.195 1 64 99 ASN A C 1
ATOM 782 O O . ASN A 1 99 ? -7.711 17.094 -10.359 1 64 99 ASN A O 1
ATOM 786 N N . ASN A 1 100 ? -8.234 16.203 -12.242 1 70.19 100 ASN A N 1
ATOM 787 C CA . ASN A 1 100 ? -6.969 15.477 -12.312 1 70.19 100 ASN A CA 1
ATOM 788 C C . ASN A 1 100 ? -5.789 16.438 -12.445 1 70.19 100 ASN A C 1
ATOM 790 O O . ASN A 1 100 ? -4.723 16.188 -11.875 1 70.19 100 ASN A O 1
ATOM 794 N N . GLU A 1 101 ? -6.02 17.562 -13.047 1 77.94 101 GLU A N 1
ATOM 795 C CA . GLU A 1 101 ? -4.898 18.469 -13.289 1 77.94 101 GLU A CA 1
ATOM 796 C C . GLU A 1 101 ? -4.477 19.188 -12.016 1 77.94 101 GLU A C 1
ATOM 798 O O . GLU A 1 101 ? -3.352 19.672 -11.914 1 77.94 101 GLU A O 1
ATOM 803 N N . ARG A 1 102 ? -5.324 19.219 -11.055 1 86.75 102 ARG A N 1
ATOM 804 C CA . ARG A 1 102 ? -5.055 19.922 -9.812 1 86.75 102 ARG A CA 1
ATOM 805 C C . ARG A 1 102 ? -4.473 18.984 -8.758 1 86.75 102 ARG A C 1
ATOM 807 O O . ARG A 1 102 ? -4.086 19.438 -7.676 1 86.75 102 ARG A O 1
ATOM 814 N N . LEU A 1 103 ? -4.43 17.766 -9.102 1 87.12 103 LEU A N 1
ATOM 815 C CA . LEU A 1 103 ? -3.75 16.766 -8.281 1 87.12 103 LEU A CA 1
ATOM 816 C C . LEU A 1 103 ? -2.334 16.516 -8.789 1 87.12 103 LEU A C 1
ATOM 818 O O . LEU A 1 103 ? -2.129 15.711 -9.703 1 87.12 103 LEU A O 1
ATOM 822 N N . LEU A 1 104 ? -1.422 17.219 -8.133 1 87 104 LEU A N 1
ATOM 823 C CA . LEU A 1 104 ? -0.012 17.047 -8.469 1 87 104 LEU A CA 1
ATOM 824 C C . LEU A 1 104 ? 0.576 15.828 -7.77 1 87 104 LEU A C 1
ATOM 826 O O . LEU A 1 104 ? 0.236 15.547 -6.617 1 87 104 LEU A O 1
ATOM 830 N N . GLN A 1 105 ? 1.472 15.195 -8.477 1 86.25 105 GLN A N 1
ATOM 831 C CA . GLN A 1 105 ? 2.006 13.961 -7.914 1 86.25 105 GLN A CA 1
ATOM 832 C C . GLN A 1 105 ? 3.531 13.938 -7.988 1 86.25 105 GLN A C 1
ATOM 834 O O . GLN A 1 105 ? 4.117 14.43 -8.953 1 86.25 105 GLN A O 1
ATOM 839 N N . ALA A 1 106 ? 4.098 13.344 -6.957 1 87.44 106 ALA A N 1
ATOM 840 C CA . ALA A 1 106 ? 5.535 13.086 -6.914 1 87.44 106 ALA A CA 1
ATOM 841 C C . ALA A 1 106 ? 5.824 11.695 -6.359 1 87.44 106 ALA A C 1
ATOM 843 O O . ALA A 1 106 ? 5.188 11.258 -5.398 1 87.44 106 ALA A O 1
ATOM 844 N N . THR A 1 107 ? 6.762 11.016 -7.023 1 85.56 107 THR A N 1
ATOM 845 C CA . THR A 1 107 ? 7.199 9.711 -6.547 1 85.56 107 THR A CA 1
ATOM 846 C C . THR A 1 107 ? 8.516 9.828 -5.781 1 85.56 107 THR A C 1
ATOM 848 O O . THR A 1 107 ? 9.492 10.367 -6.297 1 85.56 107 THR A O 1
ATOM 851 N N . VAL A 1 108 ? 8.453 9.359 -4.586 1 88.62 108 VAL A N 1
ATOM 852 C CA . VAL A 1 108 ? 9.594 9.414 -3.678 1 88.62 108 VAL A CA 1
ATOM 853 C C . VAL A 1 108 ? 9.812 8.047 -3.037 1 88.62 108 VAL A C 1
ATOM 855 O O . VAL A 1 108 ? 8.906 7.496 -2.408 1 88.62 108 VAL A O 1
ATOM 858 N N . ASP A 1 109 ? 11.039 7.586 -3.094 1 81.5 109 ASP A N 1
ATOM 859 C CA . ASP A 1 109 ? 11.25 6.199 -2.699 1 81.5 109 ASP A CA 1
ATOM 860 C C . ASP A 1 109 ? 11.859 6.109 -1.304 1 81.5 109 ASP A C 1
ATOM 862 O O . ASP A 1 109 ? 11.664 5.125 -0.593 1 81.5 109 ASP A O 1
ATOM 866 N N . ASP A 1 110 ? 12.633 7.105 -1.001 1 87 110 ASP A N 1
ATOM 867 C CA . ASP A 1 110 ? 13.391 6.98 0.24 1 87 110 ASP A CA 1
ATOM 868 C C . ASP A 1 110 ? 13.609 8.344 0.893 1 87 110 ASP A C 1
ATOM 870 O O . ASP A 1 110 ? 13.094 9.359 0.41 1 87 110 ASP A O 1
ATOM 874 N N . TYR A 1 111 ? 14.328 8.281 1.974 1 90.75 111 TYR A N 1
ATOM 875 C CA . TYR A 1 111 ? 14.57 9.477 2.775 1 90.75 111 TYR A CA 1
ATOM 876 C C . TYR A 1 111 ? 15.234 10.562 1.942 1 90.75 111 TYR A C 1
ATOM 878 O O . TYR A 1 111 ? 14.844 11.727 2.01 1 90.75 111 TYR A O 1
ATOM 886 N N . ASN A 1 112 ? 16.234 10.195 1.198 1 88.75 112 ASN A N 1
ATOM 887 C CA . ASN A 1 112 ? 16.984 11.195 0.436 1 88.75 112 ASN A CA 1
ATOM 888 C C . ASN A 1 112 ? 16.109 11.891 -0.593 1 88.75 112 ASN A C 1
ATOM 890 O O . ASN A 1 112 ? 16.141 13.117 -0.721 1 88.75 112 ASN A O 1
ATOM 894 N N . GLN A 1 113 ? 15.367 11.125 -1.25 1 90.31 113 GLN A N 1
ATOM 895 C CA . GLN A 1 113 ? 14.469 11.703 -2.244 1 90.31 113 GLN A CA 1
ATOM 896 C C . GLN A 1 113 ? 13.398 12.57 -1.581 1 90.31 113 GLN A C 1
ATOM 898 O O . GLN A 1 113 ? 13.016 13.617 -2.117 1 90.31 113 GLN A O 1
ATOM 903 N N . LEU A 1 114 ? 12.938 12.078 -0.438 1 94.38 114 LEU A N 1
ATOM 904 C CA . LEU A 1 114 ? 11.953 12.875 0.287 1 94.38 114 LEU A CA 1
ATOM 905 C C . LEU A 1 114 ? 12.539 14.219 0.698 1 94.38 114 LEU A C 1
ATOM 907 O O . LEU A 1 114 ? 11.922 15.266 0.475 1 94.38 114 LEU A O 1
ATOM 911 N N . ARG A 1 115 ? 13.688 14.172 1.262 1 94.75 115 ARG A N 1
ATOM 912 C CA . ARG A 1 115 ? 14.383 15.383 1.68 1 94.75 115 ARG A CA 1
ATOM 913 C C . ARG A 1 115 ? 14.547 16.344 0.512 1 94.75 115 ARG A C 1
ATOM 915 O O . ARG A 1 115 ? 14.156 17.516 0.604 1 94.75 115 ARG A O 1
ATOM 922 N N . ASP A 1 116 ? 15.055 15.867 -0.544 1 95 116 ASP A N 1
ATOM 923 C CA . ASP A 1 116 ? 15.328 16.719 -1.702 1 95 116 ASP A CA 1
ATOM 924 C C . ASP A 1 116 ? 14.031 17.266 -2.291 1 95 116 ASP A C 1
ATOM 926 O O . ASP A 1 116 ? 13.977 18.438 -2.689 1 95 116 ASP A O 1
ATOM 930 N N . PHE A 1 117 ? 13.078 16.5 -2.344 1 95.5 117 PHE A N 1
ATOM 931 C CA . PHE A 1 117 ? 11.805 16.922 -2.912 1 95.5 117 PHE A CA 1
ATOM 932 C C . PHE A 1 117 ? 11.156 18 -2.049 1 95.5 117 PHE A C 1
ATOM 934 O O . PHE A 1 117 ? 10.617 18.984 -2.57 1 95.5 117 PHE A O 1
ATOM 941 N N . LEU A 1 118 ? 11.18 17.828 -0.722 1 95.88 118 LEU A N 1
ATOM 942 C CA . LEU A 1 118 ? 10.594 18.812 0.172 1 95.88 118 LEU A CA 1
ATOM 943 C C . LEU A 1 118 ? 11.312 20.156 0.047 1 95.88 118 LEU A C 1
ATOM 945 O O . LEU A 1 118 ? 10.688 21.219 0.138 1 95.88 118 LEU A O 1
ATOM 949 N N . PHE A 1 119 ? 12.578 20.094 -0.232 1 92.88 119 PHE A N 1
ATOM 950 C CA . PHE A 1 119 ? 13.344 21.312 -0.455 1 92.88 119 PHE A CA 1
ATOM 951 C C . PHE A 1 119 ? 12.875 22.031 -1.719 1 92.88 119 PHE A C 1
ATOM 953 O O . PHE A 1 119 ? 12.672 23.25 -1.715 1 92.88 119 PHE A O 1
ATOM 960 N N . LYS A 1 120 ? 12.68 21.266 -2.682 1 92.75 120 LYS A N 1
ATOM 961 C CA . LYS A 1 120 ? 12.203 21.828 -3.943 1 92.75 120 LYS A CA 1
ATOM 962 C C . LYS A 1 120 ? 10.781 22.344 -3.811 1 92.75 120 LYS A C 1
ATOM 964 O O . LYS A 1 120 ? 10.453 23.422 -4.34 1 92.75 120 LYS A O 1
ATOM 969 N N . LEU A 1 121 ? 10 21.641 -3.135 1 92.56 121 LEU A N 1
ATOM 970 C CA . LEU A 1 121 ? 8.586 21.984 -2.971 1 92.56 121 LEU A CA 1
ATOM 971 C C . LEU A 1 121 ? 8.438 23.312 -2.246 1 92.56 121 LEU A C 1
ATOM 973 O O . LEU A 1 121 ? 7.555 24.109 -2.584 1 92.56 121 LEU A O 1
ATOM 977 N N . GLU A 1 122 ? 9.25 23.547 -1.293 1 87.94 122 GLU A N 1
ATOM 978 C CA . GLU A 1 122 ? 9.203 24.797 -0.542 1 87.94 122 GLU A CA 1
ATOM 979 C C . GLU A 1 122 ? 9.375 26 -1.466 1 87.94 122 GLU A C 1
ATOM 981 O O . GLU A 1 122 ? 8.68 27 -1.322 1 87.94 122 GLU A O 1
ATOM 986 N N . ARG A 1 123 ? 10.188 25.797 -2.412 1 85.62 123 ARG A N 1
ATOM 987 C CA . ARG A 1 123 ? 10.445 26.875 -3.365 1 85.62 123 ARG A CA 1
ATOM 988 C C . ARG A 1 123 ? 9.266 27.062 -4.309 1 85.62 123 ARG A C 1
ATOM 990 O O . ARG A 1 123 ? 8.906 28.188 -4.652 1 85.62 123 ARG A O 1
ATOM 997 N N . ASP A 1 124 ? 8.641 25.953 -4.621 1 85.31 124 ASP A N 1
ATOM 998 C CA . ASP A 1 124 ? 7.586 25.969 -5.633 1 85.31 124 ASP A CA 1
ATOM 999 C C . ASP A 1 124 ? 6.246 26.375 -5.023 1 85.31 124 ASP A C 1
ATOM 1001 O O . ASP A 1 124 ? 5.328 26.781 -5.738 1 85.31 124 ASP A O 1
ATOM 1005 N N . LEU A 1 125 ? 6.07 26.219 -3.742 1 82.94 125 LEU A N 1
ATOM 1006 C CA . LEU A 1 125 ? 4.793 26.469 -3.088 1 82.94 125 LEU A CA 1
ATOM 1007 C C . LEU A 1 125 ? 4.465 27.953 -3.074 1 82.94 125 LEU A C 1
ATOM 1009 O O . LEU A 1 125 ? 3.295 28.328 -3.043 1 82.94 125 LEU A O 1
ATOM 1013 N N . LYS A 1 126 ? 5.566 28.703 -3.172 1 73.44 126 LYS A N 1
ATOM 1014 C CA . LYS A 1 126 ? 5.34 30.156 -3.186 1 73.44 126 LYS A CA 1
ATOM 1015 C C . LYS A 1 126 ? 4.535 30.562 -4.414 1 73.44 126 LYS A C 1
ATOM 1017 O O . LYS A 1 126 ? 4.93 30.297 -5.547 1 73.44 126 LYS A O 1
ATOM 1022 N N . GLY A 1 127 ? 3.379 31 -4.289 1 70.94 127 GLY A N 1
ATOM 1023 C CA . GLY A 1 127 ? 2.555 31.453 -5.395 1 70.94 127 GLY A CA 1
ATOM 1024 C C . GLY A 1 127 ? 1.658 30.375 -5.957 1 70.94 127 GLY A C 1
ATOM 1025 O O . GLY A 1 127 ? 1.079 30.531 -7.035 1 70.94 127 GLY A O 1
ATOM 1026 N N . THR A 1 128 ? 1.799 29.188 -5.316 1 75.5 128 THR A N 1
ATOM 1027 C CA . THR A 1 128 ? 0.937 28.109 -5.816 1 75.5 128 THR A CA 1
ATOM 1028 C C . THR A 1 128 ? -0.331 28 -4.973 1 75.5 128 THR A C 1
ATOM 1030 O O . THR A 1 128 ? -0.395 28.547 -3.867 1 75.5 128 THR A O 1
ATOM 1033 N N . SER A 1 129 ? -1.239 27.469 -5.594 1 86.31 129 SER A N 1
ATOM 1034 C CA . SER A 1 129 ? -2.529 27.297 -4.93 1 86.31 129 SER A CA 1
ATOM 1035 C C . SER A 1 129 ? -2.633 25.922 -4.277 1 86.31 129 SER A C 1
ATOM 1037 O O . SER A 1 129 ? -3.729 25.359 -4.16 1 86.31 129 SER A O 1
ATOM 1039 N N . VAL A 1 130 ? -1.454 25.422 -3.834 1 91.69 130 VAL A N 1
ATOM 1040 C CA . VAL A 1 130 ? -1.487 24.156 -3.133 1 91.69 130 VAL A CA 1
ATOM 1041 C C . VAL A 1 130 ? -2.041 24.344 -1.724 1 91.69 130 VAL A C 1
ATOM 1043 O O . VAL A 1 130 ? -1.519 25.156 -0.952 1 91.69 130 VAL A O 1
ATOM 1046 N N . ARG A 1 131 ? -3.066 23.562 -1.397 1 91.94 131 ARG A N 1
ATOM 1047 C CA . ARG A 1 131 ? -3.736 23.719 -0.109 1 91.94 131 ARG A CA 1
ATOM 1048 C C . ARG A 1 131 ? -3.463 22.516 0.788 1 91.94 131 ARG A C 1
ATOM 1050 O O . ARG A 1 131 ? -3.588 22.594 2.012 1 91.94 131 ARG A O 1
ATOM 1057 N N . LEU A 1 132 ? -3.113 21.406 0.152 1 95.19 132 LEU A N 1
ATOM 1058 C CA . LEU A 1 132 ? -2.955 20.156 0.886 1 95.19 132 LEU A CA 1
ATOM 1059 C C . LEU A 1 132 ? -1.814 19.328 0.308 1 95.19 132 LEU A C 1
ATOM 1061 O O . LEU A 1 132 ? -1.684 19.219 -0.913 1 95.19 132 LEU A O 1
ATOM 1065 N N . ILE A 1 133 ? -0.962 18.844 1.188 1 96.19 133 ILE A N 1
ATOM 1066 C CA . ILE A 1 133 ? 0.088 17.906 0.833 1 96.19 133 ILE A CA 1
ATOM 1067 C C . ILE A 1 133 ? -0.174 16.562 1.514 1 96.19 133 ILE A C 1
ATOM 1069 O O . ILE A 1 133 ? -0.344 16.5 2.734 1 96.19 133 ILE A O 1
ATOM 1073 N N . ILE A 1 134 ? -0.253 15.539 0.708 1 96 134 ILE A N 1
ATOM 1074 C CA . ILE A 1 134 ? -0.385 14.18 1.225 1 96 134 ILE A CA 1
ATOM 1075 C C . ILE A 1 134 ? 0.941 13.438 1.07 1 96 134 ILE A C 1
ATOM 1077 O O . ILE A 1 134 ? 1.54 13.445 -0.007 1 96 134 ILE A O 1
ATOM 1081 N N . ILE A 1 135 ? 1.426 12.844 2.135 1 96.56 135 ILE A N 1
ATOM 1082 C CA . ILE A 1 135 ? 2.58 11.953 2.1 1 96.56 135 ILE A CA 1
ATOM 1083 C C . ILE A 1 135 ? 2.15 10.539 2.477 1 96.56 135 ILE A C 1
ATOM 1085 O O . ILE A 1 135 ? 1.942 10.242 3.656 1 96.56 135 ILE A O 1
ATOM 1089 N N . ASP A 1 136 ? 2.047 9.648 1.421 1 92.12 136 ASP A N 1
ATOM 1090 C CA . ASP A 1 136 ? 1.506 8.305 1.588 1 92.12 136 ASP A CA 1
ATOM 1091 C C . ASP A 1 136 ? 2.494 7.25 1.097 1 92.12 136 ASP A C 1
ATOM 1093 O O . ASP A 1 136 ? 2.49 6.891 -0.083 1 92.12 136 ASP A O 1
ATOM 1097 N N . SER A 1 137 ? 3.338 6.664 2.07 1 91.69 137 SER A N 1
ATOM 1098 C CA . SER A 1 137 ? 3.375 6.926 3.506 1 91.69 137 SER A CA 1
ATOM 1099 C C . SER A 1 137 ? 4.758 7.391 3.947 1 91.69 137 SER A C 1
ATOM 1101 O O . SER A 1 137 ? 5.766 7.012 3.348 1 91.69 137 SER A O 1
ATOM 1103 N N . VAL A 1 138 ? 4.766 8.164 4.992 1 95.38 138 VAL A N 1
ATOM 1104 C CA . VAL A 1 138 ? 6.02 8.711 5.5 1 95.38 138 VAL A CA 1
ATOM 1105 C C . VAL A 1 138 ? 6.832 7.602 6.168 1 95.38 138 VAL A C 1
ATOM 1107 O O . VAL A 1 138 ? 8.062 7.602 6.105 1 95.38 138 VAL A O 1
ATOM 1110 N N . SER A 1 139 ? 6.172 6.633 6.766 1 91.81 139 SER A N 1
ATOM 1111 C CA . SER A 1 139 ? 6.887 5.539 7.418 1 91.81 139 SER A CA 1
ATOM 1112 C C . SER A 1 139 ? 7.676 4.715 6.406 1 91.81 139 SER A C 1
ATOM 1114 O O . SER A 1 139 ? 8.758 4.219 6.719 1 91.81 139 SER A O 1
ATOM 1116 N N . CYS A 1 140 ? 7.16 4.621 5.234 1 88.31 140 CYS A N 1
ATOM 1117 C CA . CYS A 1 140 ? 7.863 3.879 4.195 1 88.31 140 CYS A CA 1
ATOM 1118 C C . CYS A 1 140 ? 9.055 4.672 3.672 1 88.31 140 CYS A C 1
ATOM 1120 O O . CYS A 1 140 ? 10.156 4.129 3.537 1 88.31 140 CYS A O 1
ATOM 1122 N N . MET A 1 141 ? 8.867 5.906 3.422 1 90.75 141 MET A N 1
ATOM 1123 C CA . MET A 1 141 ? 9.914 6.746 2.852 1 90.75 141 MET A CA 1
ATOM 1124 C C . MET A 1 141 ? 11.07 6.914 3.832 1 90.75 141 MET A C 1
ATOM 1126 O O . MET A 1 141 ? 12.227 7.031 3.424 1 90.75 141 MET A O 1
ATOM 1130 N N . MET A 1 142 ? 10.695 6.812 5.098 1 91.06 142 MET A N 1
ATOM 1131 C CA . MET A 1 142 ? 11.703 7.047 6.133 1 91.06 142 MET A CA 1
ATOM 1132 C C . MET A 1 142 ? 12.133 5.734 6.781 1 91.06 142 MET A C 1
ATOM 1134 O O . MET A 1 142 ? 12.75 5.738 7.848 1 91.06 142 MET A O 1
ATOM 1138 N N . HIS A 1 143 ? 11.773 4.723 6.207 1 80.31 143 HIS A N 1
ATOM 1139 C CA . HIS A 1 143 ? 11.984 3.406 6.797 1 80.31 143 HIS A CA 1
ATOM 1140 C C . HIS A 1 143 ? 13.461 3.162 7.086 1 80.31 143 HIS A C 1
ATOM 1142 O O . HIS A 1 143 ? 13.805 2.553 8.102 1 80.31 143 HIS A O 1
ATOM 1148 N N . ASP A 1 144 ? 14.328 3.607 6.27 1 74.62 144 ASP A N 1
ATOM 1149 C CA . ASP A 1 144 ? 15.758 3.361 6.383 1 74.62 144 ASP A CA 1
ATOM 1150 C C . ASP A 1 144 ? 16.344 4.059 7.609 1 74.62 144 ASP A C 1
ATOM 1152 O O . ASP A 1 144 ? 17.391 3.658 8.117 1 74.62 144 ASP A O 1
ATOM 1156 N N . THR A 1 145 ? 15.711 5.047 8.039 1 75.81 145 THR A N 1
ATOM 1157 C CA . THR A 1 145 ? 16.234 5.816 9.164 1 75.81 145 THR A CA 1
ATOM 1158 C C . THR A 1 145 ? 16.109 5.027 10.461 1 75.81 145 THR A C 1
ATOM 1160 O O . THR A 1 145 ? 16.844 5.281 11.422 1 75.81 145 THR A O 1
ATOM 1163 N N . VAL A 1 146 ? 15.195 4.094 10.414 1 66.31 146 VAL A N 1
ATOM 1164 C CA . VAL A 1 146 ? 14.922 3.348 11.641 1 66.31 146 VAL A CA 1
ATOM 1165 C C . VAL A 1 146 ? 16.047 2.348 11.898 1 66.31 146 VAL A C 1
ATOM 1167 O O . VAL A 1 146 ? 16.297 1.971 13.047 1 66.31 146 VAL A O 1
ATOM 1170 N N . TRP A 1 147 ? 16.781 2.059 10.828 1 65 147 TRP A N 1
ATOM 1171 C CA . TRP A 1 147 ? 17.828 1.038 10.945 1 65 147 TRP A CA 1
ATOM 1172 C C . TRP A 1 147 ? 19.188 1.676 11.148 1 65 147 TRP A C 1
ATOM 1174 O O . TRP A 1 147 ? 20.188 0.975 11.352 1 65 147 TRP A O 1
ATOM 1184 N N . THR A 1 148 ? 19.219 2.906 11.109 1 68.88 148 THR A N 1
ATOM 1185 C CA . THR A 1 148 ? 20.469 3.613 11.336 1 68.88 148 THR A CA 1
ATOM 1186 C C . THR A 1 148 ? 20.688 3.863 12.828 1 68.88 148 THR A C 1
ATOM 1188 O O . THR A 1 148 ? 19.828 3.551 13.648 1 68.88 148 THR A O 1
ATOM 1191 N N . ASP A 1 149 ? 21.891 4.254 13.133 1 78 149 ASP A N 1
ATOM 1192 C CA . ASP A 1 149 ? 22.141 4.586 14.531 1 78 149 ASP A CA 1
ATOM 1193 C C . ASP A 1 149 ? 21.234 5.727 15 1 78 149 ASP A C 1
ATOM 1195 O O . ASP A 1 149 ? 20.672 6.453 14.18 1 78 149 ASP A O 1
ATOM 1199 N N . HIS A 1 150 ? 21.156 5.789 16.328 1 79.88 150 HIS A N 1
ATOM 1200 C CA . HIS A 1 150 ? 20.203 6.695 16.953 1 79.88 150 HIS A CA 1
ATOM 1201 C C . HIS A 1 150 ? 20.469 8.141 16.562 1 79.88 150 HIS A C 1
ATOM 1203 O O . HIS A 1 150 ? 19.547 8.883 16.234 1 79.88 150 HIS A O 1
ATOM 1209 N N . ASP A 1 151 ? 21.656 8.5 16.578 1 85.38 151 ASP A N 1
ATOM 1210 C CA . ASP A 1 151 ? 22.016 9.875 16.266 1 85.38 151 ASP A CA 1
ATOM 1211 C C . ASP A 1 151 ? 21.719 10.211 14.805 1 85.38 151 ASP A C 1
ATOM 1213 O O . ASP A 1 151 ? 21.188 11.281 14.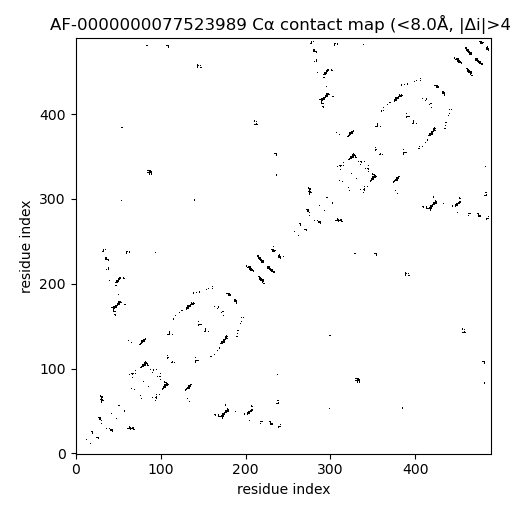508 1 85.38 151 ASP A O 1
ATOM 1217 N N . GLU A 1 152 ? 22.016 9.312 13.984 1 84.38 152 GLU A N 1
ATOM 1218 C CA . GLU A 1 152 ? 21.766 9.531 12.562 1 84.38 152 GLU A CA 1
ATOM 1219 C C . GLU A 1 152 ? 20.266 9.555 12.273 1 84.38 152 GLU A C 1
ATOM 1221 O O . GLU A 1 152 ? 19.781 10.367 11.477 1 84.38 152 GLU A O 1
ATOM 1226 N N . ARG A 1 153 ? 19.578 8.695 12.953 1 85.12 153 ARG A N 1
ATOM 1227 C CA . ARG A 1 153 ? 18.125 8.664 12.828 1 85.12 153 ARG A CA 1
ATOM 1228 C C . ARG A 1 153 ? 17.5 9.992 13.234 1 85.12 153 ARG A C 1
ATOM 1230 O O . ARG A 1 153 ? 16.672 10.547 12.516 1 85.12 153 ARG A O 1
ATOM 1237 N N . HIS A 1 154 ? 17.953 10.555 14.336 1 89.62 154 HIS A N 1
ATOM 1238 C CA . HIS A 1 154 ? 17.438 11.82 14.836 1 89.62 154 HIS A CA 1
ATOM 1239 C C . HIS A 1 154 ? 17.766 12.969 13.891 1 89.62 154 HIS A C 1
ATOM 1241 O O . HIS A 1 154 ? 16.922 13.852 13.664 1 89.62 154 HIS A O 1
ATOM 1247 N N . ARG A 1 155 ? 18.922 12.875 13.438 1 92 155 ARG A N 1
ATOM 1248 C CA . ARG A 1 155 ? 19.328 13.922 12.508 1 92 155 ARG A CA 1
ATOM 1249 C C . ARG A 1 155 ? 18.469 13.906 11.25 1 92 155 ARG A C 1
ATOM 1251 O O . ARG A 1 155 ? 17.938 14.945 10.844 1 92 155 ARG A O 1
ATOM 1258 N N . CYS A 1 156 ? 18.312 12.781 10.656 1 91.94 156 CYS A N 1
ATOM 1259 C CA . CYS A 1 156 ? 17.531 12.641 9.445 1 91.94 156 CYS A CA 1
ATOM 1260 C C . CYS A 1 156 ? 16.078 13.039 9.695 1 91.94 156 CYS A C 1
ATOM 1262 O O . CYS A 1 156 ? 15.5 13.805 8.922 1 91.94 156 CYS A O 1
ATOM 1264 N N . GLN A 1 157 ? 15.547 12.578 10.797 1 94.25 157 GLN A N 1
ATOM 1265 C CA . GLN A 1 157 ? 14.148 12.875 11.109 1 94.25 157 GLN A CA 1
ATOM 1266 C C . GLN A 1 157 ? 13.953 14.359 11.406 1 94.25 157 GLN A C 1
ATOM 1268 O O . GLN A 1 157 ? 12.953 14.953 11 1 94.25 157 GLN A O 1
ATOM 1273 N N . SER A 1 158 ? 14.914 14.969 12.086 1 96.06 158 SER A N 1
ATOM 1274 C CA . SER A 1 158 ? 14.836 16.391 12.398 1 96.06 158 SER A CA 1
ATOM 1275 C C . SER A 1 158 ? 14.766 17.234 11.133 1 96.06 158 SER A C 1
ATOM 1277 O O . SER A 1 158 ? 14.031 18.234 11.078 1 96.06 158 SER A O 1
ATOM 1279 N N . ILE A 1 159 ? 15.5 16.828 10.133 1 96.06 159 ILE A N 1
ATOM 1280 C CA . ILE A 1 159 ? 15.523 17.562 8.875 1 96.06 159 ILE A CA 1
ATOM 1281 C C . ILE A 1 159 ? 14.133 17.531 8.234 1 96.06 159 ILE A C 1
ATOM 1283 O O . ILE A 1 159 ? 13.617 18.562 7.816 1 96.06 159 ILE A O 1
ATOM 1287 N N . ILE A 1 160 ? 13.516 16.375 8.195 1 97.06 160 ILE A N 1
ATOM 1288 C CA . ILE A 1 160 ? 12.211 16.219 7.566 1 97.06 160 ILE A CA 1
ATOM 1289 C C . ILE A 1 160 ? 11.148 16.953 8.391 1 97.06 160 ILE A C 1
ATOM 1291 O O . ILE A 1 160 ? 10.305 17.656 7.836 1 97.06 160 ILE A O 1
ATOM 1295 N N . ILE A 1 161 ? 11.219 16.828 9.703 1 96.81 161 ILE A N 1
ATOM 1296 C CA . ILE A 1 161 ? 10.273 17.469 10.609 1 96.81 161 ILE A CA 1
ATOM 1297 C C . ILE A 1 161 ? 10.305 18.984 10.414 1 96.81 161 ILE A C 1
ATOM 1299 O O . ILE A 1 161 ? 9.266 19.625 10.25 1 96.81 161 ILE A O 1
ATOM 1303 N N . GLU A 1 162 ? 11.477 19.453 10.406 1 96.88 162 GLU A N 1
ATOM 1304 C CA . GLU A 1 162 ? 11.641 20.891 10.242 1 96.88 162 GLU A CA 1
ATOM 1305 C C . GLU A 1 162 ? 11.094 21.359 8.891 1 96.88 162 GLU A C 1
ATOM 1307 O O . GLU A 1 162 ? 10.445 22.406 8.805 1 96.88 162 GLU A O 1
ATOM 1312 N N . LYS A 1 163 ? 11.352 20.609 7.922 1 96.31 163 LYS A N 1
ATOM 1313 C CA . LYS A 1 163 ? 10.875 20.969 6.59 1 96.31 163 LYS A CA 1
ATOM 1314 C C . LYS A 1 163 ? 9.352 20.938 6.52 1 96.31 163 LYS A C 1
ATOM 1316 O O . LYS A 1 163 ? 8.734 21.797 5.91 1 96.31 163 LYS A O 1
ATOM 1321 N N . LEU A 1 164 ? 8.742 19.984 7.102 1 97.06 164 LEU A N 1
ATOM 1322 C CA . LEU A 1 164 ? 7.289 19.875 7.121 1 97.06 164 LEU A CA 1
ATOM 1323 C C . LEU A 1 164 ? 6.664 21.062 7.852 1 97.06 164 LEU A C 1
ATOM 1325 O O . LEU A 1 164 ? 5.688 21.641 7.379 1 97.06 164 LEU A O 1
ATOM 1329 N N . LYS A 1 165 ? 7.254 21.406 8.953 1 94.88 165 LYS A N 1
ATOM 1330 C CA . LYS A 1 165 ? 6.758 22.547 9.719 1 94.88 165 LYS A CA 1
ATOM 1331 C C . LYS A 1 165 ? 6.891 23.844 8.93 1 94.88 165 LYS A C 1
ATOM 1333 O O . LYS A 1 165 ? 5.977 24.672 8.93 1 94.88 165 LYS A O 1
ATOM 1338 N N . ARG A 1 166 ? 7.969 23.938 8.289 1 92.75 166 ARG A N 1
ATOM 1339 C CA . ARG A 1 166 ? 8.188 25.141 7.477 1 92.75 166 ARG A CA 1
ATOM 1340 C C . ARG A 1 166 ? 7.184 25.203 6.332 1 92.75 166 ARG A C 1
ATOM 1342 O O . ARG A 1 166 ? 6.633 26.281 6.047 1 92.75 166 ARG A O 1
ATOM 1349 N N . LEU A 1 167 ? 6.996 24.109 5.66 1 93.62 167 LEU A N 1
ATOM 1350 C CA . LEU A 1 167 ? 6.047 24.062 4.555 1 93.62 167 LEU A CA 1
ATOM 1351 C C . LEU A 1 167 ? 4.645 24.438 5.031 1 93.62 167 LEU A C 1
ATOM 1353 O O . LEU A 1 167 ? 3.908 25.125 4.324 1 93.62 167 LEU A O 1
ATOM 1357 N N . SER A 1 168 ? 4.305 23.953 6.207 1 91.75 168 SER A N 1
ATOM 1358 C CA . SER A 1 168 ? 2.959 24.203 6.719 1 91.75 168 SER A CA 1
ATOM 1359 C C . SER A 1 168 ? 2.723 25.688 6.969 1 91.75 168 SER A C 1
ATOM 1361 O O . SER A 1 168 ? 1.579 26.141 6.984 1 91.75 168 SER A O 1
ATOM 1363 N N . ARG A 1 169 ? 3.723 26.5 7.09 1 86.94 169 ARG A N 1
ATOM 1364 C CA . ARG A 1 169 ? 3.615 27.938 7.355 1 86.94 169 ARG A CA 1
ATOM 1365 C C . ARG A 1 169 ? 3.102 28.688 6.133 1 86.94 169 ARG A C 1
ATOM 1367 O O . ARG A 1 169 ? 2.676 29.844 6.234 1 86.94 169 ARG A O 1
ATOM 1374 N N . TYR A 1 170 ? 3.121 28.094 4.973 1 87.19 170 TYR A N 1
ATOM 1375 C CA . TYR A 1 170 ? 2.592 28.703 3.754 1 87.19 170 TYR A CA 1
ATOM 1376 C C . TYR A 1 170 ? 1.109 28.391 3.59 1 87.19 170 TYR A C 1
ATOM 1378 O O . TYR A 1 170 ? 0.622 28.234 2.469 1 87.19 170 TYR A O 1
ATOM 1386 N N . GLU A 1 171 ? 0.451 28.141 4.711 1 86.31 171 GLU A N 1
ATOM 1387 C CA . GLU A 1 171 ? -0.99 27.922 4.777 1 86.31 171 GLU A CA 1
ATOM 1388 C C . GLU A 1 171 ? -1.382 26.641 4.043 1 86.31 171 GLU A C 1
ATOM 1390 O O . GLU A 1 171 ? -2.395 26.609 3.342 1 86.31 171 GLU A O 1
ATOM 1395 N N . VAL A 1 172 ? -0.531 25.719 4.117 1 92.56 172 VAL A N 1
ATOM 1396 C CA . VAL A 1 172 ? -0.795 24.406 3.533 1 92.56 172 VAL A CA 1
ATOM 1397 C C . VAL A 1 172 ? -0.995 23.391 4.645 1 92.56 172 VAL A C 1
ATOM 1399 O O . VAL A 1 172 ? -0.268 23.391 5.641 1 92.56 172 VAL A O 1
ATOM 1402 N N . ALA A 1 173 ? -2.066 22.609 4.535 1 95.75 173 ALA A N 1
ATOM 1403 C CA . ALA A 1 173 ? -2.203 21.469 5.43 1 95.75 173 ALA A CA 1
ATOM 1404 C C . ALA A 1 173 ? -1.373 20.281 4.938 1 95.75 173 ALA A C 1
ATOM 1406 O O . ALA A 1 173 ? -1.307 20.016 3.732 1 95.75 173 ALA A O 1
ATOM 1407 N N . ILE A 1 174 ? -0.74 19.578 5.871 1 97.19 174 ILE A N 1
ATOM 1408 C CA . ILE A 1 174 ? 0.031 18.391 5.523 1 97.19 174 ILE A CA 1
ATOM 1409 C C . ILE A 1 174 ? -0.541 17.172 6.246 1 97.19 174 ILE A C 1
ATOM 1411 O O . ILE A 1 174 ? -0.753 17.203 7.461 1 97.19 174 ILE A O 1
ATOM 1415 N N . LEU A 1 175 ? -0.843 16.141 5.48 1 97.81 175 LEU A N 1
ATOM 1416 C CA . LEU A 1 175 ? -1.302 14.883 6.051 1 97.81 175 LEU A CA 1
ATOM 1417 C C . LEU A 1 175 ? -0.383 13.734 5.645 1 97.81 175 LEU A C 1
ATOM 1419 O O . LEU A 1 175 ? -0.26 13.422 4.457 1 97.81 175 LEU A O 1
ATOM 1423 N N . MET A 1 176 ? 0.224 13.141 6.637 1 97.88 176 MET A N 1
ATOM 1424 C CA . MET A 1 176 ? 1.079 11.984 6.402 1 97.88 176 MET A CA 1
ATOM 1425 C C . MET A 1 176 ? 0.403 10.703 6.883 1 97.88 176 MET A C 1
ATOM 1427 O O . MET A 1 176 ? -0.312 10.711 7.883 1 97.88 176 MET A O 1
ATOM 1431 N N . THR A 1 177 ? 0.622 9.641 6.16 1 96.31 177 THR A N 1
ATOM 1432 C CA . THR A 1 177 ? 0.195 8.344 6.668 1 96.31 177 THR A CA 1
ATOM 1433 C C . THR A 1 177 ? 1.387 7.547 7.191 1 96.31 177 THR A C 1
ATOM 1435 O O . THR A 1 177 ? 2.502 7.684 6.684 1 96.31 177 THR A O 1
ATOM 1438 N N . SER A 1 178 ? 1.077 6.773 8.195 1 94.62 178 SER A N 1
ATOM 1439 C CA . SER A 1 178 ? 2.139 5.984 8.812 1 94.62 178 SER A CA 1
ATOM 1440 C C . SER A 1 178 ? 1.609 4.652 9.328 1 94.62 178 SER A C 1
ATOM 1442 O O . SER A 1 178 ? 0.425 4.531 9.648 1 94.62 178 SER A O 1
ATOM 1444 N N . HIS A 1 179 ? 2.557 3.74 9.32 1 89.12 179 HIS A N 1
ATOM 1445 C CA . HIS A 1 179 ? 2.248 2.457 9.945 1 89.12 179 HIS A CA 1
ATOM 1446 C C . HIS A 1 179 ? 2.449 2.518 11.461 1 89.12 179 HIS A C 1
ATOM 1448 O O . HIS A 1 179 ? 3.117 3.42 11.961 1 89.12 179 HIS A O 1
ATOM 1454 N N . ILE A 1 180 ? 1.857 1.555 12.008 1 88.12 180 ILE A N 1
ATOM 1455 C CA . ILE A 1 180 ? 1.939 1.567 13.461 1 88.12 180 ILE A CA 1
ATOM 1456 C C . ILE A 1 180 ? 2.775 0.384 13.945 1 88.12 180 ILE A C 1
ATOM 1458 O O . ILE A 1 180 ? 2.949 -0.597 13.219 1 88.12 180 ILE A O 1
ATOM 1462 N N . THR A 1 181 ? 3.344 0.513 15.078 1 78.38 181 THR A N 1
ATOM 1463 C CA . THR A 1 181 ? 3.928 -0.531 15.914 1 78.38 181 THR A CA 1
ATOM 1464 C C . THR A 1 181 ? 3.295 -0.532 17.297 1 78.38 181 THR A C 1
ATOM 1466 O O . THR A 1 181 ? 2.533 0.375 17.641 1 78.38 181 THR A O 1
ATOM 1469 N N . TYR A 1 182 ? 3.438 -1.594 17.922 1 74.12 182 TYR A N 1
ATOM 1470 C CA . TYR A 1 182 ? 2.855 -1.666 19.266 1 74.12 182 TYR A CA 1
ATOM 1471 C C . TYR A 1 182 ? 3.938 -1.579 20.328 1 74.12 182 TYR A C 1
ATOM 1473 O O . TYR A 1 182 ? 4.922 -2.32 20.297 1 74.12 182 TYR A O 1
ATOM 1481 N N . TRP A 1 183 ? 3.844 -0.481 21.125 1 71.56 183 TRP A N 1
ATOM 1482 C CA . TRP A 1 183 ? 4.688 -0.3 22.297 1 71.56 183 TRP A CA 1
ATOM 1483 C C . TRP A 1 183 ? 3.867 -0.413 23.578 1 71.56 183 TRP A C 1
ATOM 1485 O O . TRP A 1 183 ? 2.91 0.34 23.781 1 71.56 183 TRP A O 1
ATOM 1495 N N . ASP A 1 184 ? 4.23 -1.322 24.516 1 74.56 184 ASP A N 1
ATOM 1496 C CA . ASP A 1 184 ? 3.523 -1.516 25.766 1 74.56 184 ASP A CA 1
ATOM 1497 C C . ASP A 1 184 ? 2.025 -1.694 25.531 1 74.56 184 ASP A C 1
ATOM 1499 O O . ASP A 1 184 ? 1.208 -1.042 26.188 1 74.56 184 ASP A O 1
ATOM 1503 N N . GLY A 1 185 ? 1.637 -2.299 24.469 1 72.31 185 GLY A N 1
ATOM 1504 C CA . GLY A 1 185 ? 0.255 -2.658 24.203 1 72.31 185 GLY A CA 1
ATOM 1505 C C . GLY A 1 185 ? -0.513 -1.568 23.469 1 72.31 185 GLY A C 1
ATOM 1506 O O . GLY A 1 185 ? -1.691 -1.739 23.156 1 72.31 185 GLY A O 1
ATOM 1507 N N . ALA A 1 186 ? 0.078 -0.38 23.297 1 74.31 186 ALA A N 1
ATOM 1508 C CA . ALA A 1 186 ? -0.599 0.721 22.609 1 74.31 186 ALA A CA 1
ATOM 1509 C C . ALA A 1 186 ? -0.015 0.948 21.219 1 74.31 186 ALA A C 1
ATOM 1511 O O . ALA A 1 186 ? 1.195 0.823 21.031 1 74.31 186 ALA A O 1
ATOM 1512 N N . PRO A 1 187 ? -0.901 1.235 20.359 1 78.88 187 PRO A N 1
ATOM 1513 C CA . PRO A 1 187 ? -0.397 1.532 19.016 1 78.88 187 PRO A CA 1
ATOM 1514 C C . PRO A 1 187 ? 0.354 2.859 18.953 1 78.88 187 PRO A C 1
ATOM 1516 O O . PRO A 1 187 ? -0.07 3.846 19.562 1 78.88 187 PRO A O 1
ATOM 1519 N N . ARG A 1 188 ? 1.541 2.814 18.344 1 81.62 188 ARG A N 1
ATOM 1520 C CA . ARG A 1 188 ? 2.355 4.004 18.109 1 81.62 188 ARG A CA 1
ATOM 1521 C C . ARG A 1 188 ? 2.865 4.055 16.688 1 81.62 188 ARG A C 1
ATOM 1523 O O . ARG A 1 188 ? 3.076 3.016 16.047 1 81.62 188 ARG A O 1
ATOM 1530 N N . PRO A 1 189 ? 3.08 5.324 16.234 1 85.88 189 PRO A N 1
ATOM 1531 C CA . PRO A 1 189 ? 3.717 5.398 14.922 1 85.88 189 PRO A CA 1
ATOM 1532 C C . PRO A 1 189 ? 5.055 4.66 14.867 1 85.88 189 PRO A C 1
ATOM 1534 O O . PRO A 1 189 ? 5.785 4.633 15.859 1 85.88 189 PRO A O 1
ATOM 1537 N N . SER A 1 190 ? 5.402 4.109 13.766 1 86.81 190 SER A N 1
ATOM 1538 C CA . SER A 1 190 ? 6.531 3.193 13.633 1 86.81 190 SER A CA 1
ATOM 1539 C C . SER A 1 190 ? 7.852 3.953 13.57 1 86.81 190 SER A C 1
ATOM 1541 O O . SER A 1 190 ? 8.922 3.355 13.695 1 86.81 190 SER A O 1
ATOM 1543 N N . LEU A 1 191 ? 7.836 5.246 13.438 1 89.25 191 LEU A N 1
ATOM 1544 C CA . LEU A 1 191 ? 9.07 5.996 13.219 1 89.25 191 LEU A CA 1
ATOM 1545 C C . LEU A 1 191 ? 9.742 6.336 14.547 1 89.25 191 LEU A C 1
ATOM 1547 O O . LEU A 1 191 ? 10.758 7.035 14.57 1 89.25 191 LEU A O 1
ATOM 1551 N N . GLY A 1 192 ? 9.172 5.992 15.633 1 85.94 192 GLY A N 1
ATOM 1552 C CA . GLY A 1 192 ? 9.852 6.098 16.922 1 85.94 192 GLY A CA 1
ATOM 1553 C C . GLY A 1 192 ? 9.375 7.273 17.75 1 85.94 192 GLY A C 1
ATOM 1554 O O . GLY A 1 192 ? 8.617 8.125 17.266 1 85.94 192 GLY A O 1
ATOM 1555 N N . LYS A 1 193 ? 9.906 7.367 18.938 1 85.88 193 LYS A N 1
ATOM 1556 C CA . LYS A 1 193 ? 9.469 8.336 19.938 1 85.88 193 LYS A CA 1
ATOM 1557 C C . LYS A 1 193 ? 9.805 9.758 19.516 1 85.88 193 LYS A C 1
ATOM 1559 O O . LYS A 1 193 ? 9.016 10.68 19.719 1 85.88 193 LYS A O 1
ATOM 1564 N N . PHE A 1 194 ? 11.016 9.977 19.016 1 90.44 194 PHE A N 1
ATOM 1565 C CA . PHE A 1 194 ? 11.43 11.312 18.594 1 90.44 194 PHE A CA 1
ATOM 1566 C C . PHE A 1 194 ? 10.461 11.883 17.562 1 90.44 194 PHE A C 1
ATOM 1568 O O . PHE A 1 194 ? 10.047 13.039 17.672 1 90.44 194 PHE A O 1
ATOM 1575 N N . TRP A 1 195 ? 10.023 11.008 16.656 1 91.81 195 TRP A N 1
ATOM 1576 C CA . TRP A 1 195 ? 9.062 11.406 15.633 1 91.81 195 TRP A CA 1
ATOM 1577 C C . TRP A 1 195 ? 7.703 11.711 16.25 1 91.81 195 TRP A C 1
ATOM 1579 O O . TRP A 1 195 ? 7.102 12.75 15.961 1 91.81 195 TRP A O 1
ATOM 1589 N N . VAL A 1 196 ? 7.305 10.891 17.156 1 88.31 196 VAL A N 1
ATOM 1590 C CA . VAL A 1 196 ? 5.98 10.977 17.75 1 88.31 196 VAL A CA 1
ATOM 1591 C C . VAL A 1 196 ? 5.852 12.273 18.547 1 88.31 196 VAL A C 1
ATOM 1593 O O . VAL A 1 196 ? 4.801 12.914 18.531 1 88.31 196 VAL A O 1
ATOM 1596 N N . THR A 1 197 ? 6.871 12.727 19.141 1 90.5 197 THR A N 1
ATOM 1597 C CA . THR A 1 197 ? 6.82 13.891 20.016 1 90.5 197 THR A CA 1
ATOM 1598 C C . THR A 1 197 ? 7.027 15.18 19.219 1 90.5 197 THR A C 1
ATOM 1600 O O . THR A 1 197 ? 6.902 16.281 19.766 1 90.5 197 THR A O 1
ATOM 1603 N N . SER A 1 198 ? 7.301 15.039 18 1 93.56 198 SER A N 1
ATOM 1604 C CA . SER A 1 198 ? 7.652 16.219 17.203 1 93.56 198 SER A CA 1
ATOM 1605 C C . SER A 1 198 ? 6.406 16.906 16.656 1 93.56 198 SER A C 1
ATOM 1607 O O . SER A 1 198 ? 6.48 18.031 16.156 1 93.56 198 SER A O 1
ATOM 1609 N N . PHE A 1 199 ? 5.238 16.281 16.734 1 92.44 199 PHE A N 1
ATOM 1610 C CA . PHE A 1 199 ? 3.971 16.844 16.281 1 92.44 199 PHE A CA 1
ATOM 1611 C C . PHE A 1 199 ? 2.914 16.75 17.375 1 92.44 199 PHE A C 1
ATOM 1613 O O . PHE A 1 199 ? 2.961 15.844 18.203 1 92.44 199 PHE A O 1
ATOM 1620 N N . PRO A 1 200 ? 1.966 17.672 17.328 1 89.56 200 PRO A N 1
ATOM 1621 C CA . PRO A 1 200 ? 0.936 17.625 18.375 1 89.56 200 PRO A CA 1
ATOM 1622 C C . PRO A 1 200 ? 0.112 16.344 18.344 1 89.56 200 PRO A C 1
ATOM 1624 O O . PRO A 1 200 ? -0.243 15.867 17.266 1 89.56 200 PRO A O 1
ATOM 1627 N N . MET A 1 201 ? -0.187 15.805 19.484 1 86.38 201 MET A N 1
ATOM 1628 C CA . MET A 1 201 ? -0.953 14.57 19.609 1 86.38 201 MET A CA 1
ATOM 1629 C C . MET A 1 201 ? -2.363 14.75 19.047 1 86.38 201 MET A C 1
ATOM 1631 O O . MET A 1 201 ? -2.936 13.812 18.484 1 86.38 201 MET A O 1
ATOM 1635 N N . GLU A 1 202 ? -2.893 15.898 19.203 1 86.62 202 GLU A N 1
ATOM 1636 C CA . GLU A 1 202 ? -4.25 16.188 18.75 1 86.62 202 GLU A CA 1
ATOM 1637 C C . GLU A 1 202 ? -4.348 16.125 17.234 1 86.62 202 GLU A C 1
ATOM 1639 O O . GLU A 1 202 ? -5.449 16.062 16.672 1 86.62 202 GLU A O 1
ATOM 1644 N N . ASN A 1 203 ? -3.178 16.188 16.594 1 92.38 203 ASN A N 1
ATOM 1645 C CA . ASN A 1 203 ? -3.15 16.141 15.141 1 92.38 203 ASN A CA 1
ATOM 1646 C C . ASN A 1 203 ? -2.852 14.734 14.633 1 92.38 203 ASN A C 1
ATOM 1648 O O . ASN A 1 203 ? -2.527 14.547 13.461 1 92.38 203 ASN A O 1
ATOM 1652 N N . ARG A 1 204 ? -3.051 13.773 15.531 1 92.5 204 ARG A N 1
ATOM 1653 C CA . ARG A 1 204 ? -2.814 12.383 15.156 1 92.5 204 ARG A CA 1
ATOM 1654 C C . ARG A 1 204 ? -4.117 11.594 15.141 1 92.5 204 ARG A C 1
ATOM 1656 O O . ARG A 1 204 ? -4.902 11.656 16.078 1 92.5 204 ARG A O 1
ATOM 1663 N N . PHE A 1 205 ? -4.227 10.922 14.039 1 94.75 205 PHE A N 1
ATOM 1664 C CA . PHE A 1 205 ? -5.383 10.047 13.867 1 94.75 205 PHE A CA 1
ATOM 1665 C C . PHE A 1 205 ? -4.961 8.586 13.859 1 94.75 205 PHE A C 1
ATOM 1667 O O . PHE A 1 205 ? -3.873 8.25 13.391 1 94.75 205 PHE A O 1
ATOM 1674 N N . PHE A 1 206 ? -5.883 7.758 14.375 1 92.94 206 PHE A N 1
ATOM 1675 C CA . PHE A 1 206 ? -5.637 6.32 14.375 1 92.94 206 PHE A CA 1
ATOM 1676 C C . PHE A 1 206 ? -6.777 5.578 13.688 1 92.94 206 PHE A C 1
ATOM 1678 O O . PHE A 1 206 ? -7.945 5.773 14.023 1 92.94 206 PHE A O 1
ATOM 1685 N N . VAL A 1 207 ? -6.387 4.773 12.695 1 93.38 207 VAL A N 1
ATOM 1686 C CA . VAL A 1 207 ? -7.352 3.955 11.969 1 93.38 207 VAL A CA 1
ATOM 1687 C C . VAL A 1 207 ? -7.137 2.482 12.305 1 93.38 207 VAL A C 1
ATOM 1689 O O . VAL A 1 207 ? -6.016 1.979 12.227 1 93.38 207 VAL A O 1
ATOM 1692 N N . GLU A 1 208 ? -8.281 1.807 12.633 1 87.88 208 GLU A N 1
ATOM 1693 C CA . GLU A 1 208 ? -8.18 0.401 13.016 1 87.88 208 GLU A CA 1
ATOM 1694 C C . GLU A 1 208 ? -9.336 -0.41 12.438 1 87.88 208 GLU A C 1
ATOM 1696 O O . GLU A 1 208 ? -10.477 0.057 12.406 1 87.88 208 GLU A O 1
ATOM 1701 N N . ALA A 1 209 ? -8.953 -1.578 12.023 1 83.62 209 ALA A N 1
ATOM 1702 C CA . ALA A 1 209 ? -10.008 -2.518 11.648 1 83.62 209 ALA A CA 1
ATOM 1703 C C . ALA A 1 209 ? -10.641 -3.148 12.891 1 83.62 209 ALA A C 1
ATOM 1705 O O . ALA A 1 209 ? -9.938 -3.533 13.828 1 83.62 209 ALA A O 1
ATOM 1706 N N . LEU A 1 210 ? -11.922 -3.221 12.844 1 83.56 210 LEU A N 1
ATOM 1707 C CA . LEU A 1 210 ? -12.617 -3.816 13.977 1 83.56 210 LEU A CA 1
ATOM 1708 C C . LEU A 1 210 ? -12.781 -5.32 13.789 1 83.56 210 LEU A C 1
ATOM 1710 O O . LEU A 1 210 ? -12.5 -5.848 12.711 1 83.56 210 LEU A O 1
ATOM 1714 N N . ALA A 1 211 ? -13.297 -5.988 14.781 1 72.25 211 ALA A N 1
ATOM 1715 C CA . ALA A 1 211 ? -13.328 -7.449 14.852 1 72.25 211 ALA A CA 1
ATOM 1716 C C . ALA A 1 211 ? -14.297 -8.031 13.828 1 72.25 211 ALA A C 1
ATOM 1718 O O . ALA A 1 211 ? -14.148 -9.18 13.406 1 72.25 211 ALA A O 1
ATOM 1719 N N . ASP A 1 212 ? -15.234 -7.164 13.422 1 72 212 ASP A N 1
ATOM 1720 C CA . ASP A 1 212 ? -16.219 -7.699 12.484 1 72 212 ASP A CA 1
ATOM 1721 C C . ASP A 1 212 ? -15.648 -7.777 11.07 1 72 212 ASP A C 1
ATOM 1723 O O . ASP A 1 212 ? -16.281 -8.32 10.164 1 72 212 ASP A O 1
ATOM 1727 N N . GLY A 1 213 ? -14.438 -7.293 10.898 1 66.44 213 GLY A N 1
ATOM 1728 C CA . GLY A 1 213 ? -13.719 -7.41 9.641 1 66.44 213 GLY A CA 1
ATOM 1729 C C . GLY A 1 213 ? -14.258 -6.492 8.562 1 66.44 213 GLY A C 1
ATOM 1730 O O . GLY A 1 213 ? -13.664 -6.367 7.488 1 66.44 213 GLY A O 1
ATOM 1731 N N . ARG A 1 214 ? -15.375 -5.863 8.82 1 74.62 214 ARG A N 1
ATOM 1732 C CA . ARG A 1 214 ? -15.992 -5.012 7.812 1 74.62 214 ARG A CA 1
ATOM 1733 C C . ARG A 1 214 ? -15.945 -3.545 8.234 1 74.62 214 ARG A C 1
ATOM 1735 O O . ARG A 1 214 ? -15.93 -2.65 7.387 1 74.62 214 ARG A O 1
ATOM 1742 N N . THR A 1 215 ? -15.906 -3.453 9.469 1 87.31 215 THR A N 1
ATOM 1743 C CA . THR A 1 215 ? -15.977 -2.094 10 1 87.31 215 THR A CA 1
ATOM 1744 C C . THR A 1 215 ? -14.594 -1.616 10.445 1 87.31 215 THR A C 1
ATOM 1746 O O . THR A 1 215 ? -13.773 -2.414 10.891 1 87.31 215 THR A O 1
ATOM 1749 N N . ARG A 1 216 ? -14.398 -0.316 10.258 1 91.44 216 ARG A N 1
ATOM 1750 C CA . ARG A 1 216 ? -13.18 0.346 10.711 1 91.44 216 ARG A CA 1
ATOM 1751 C C . ARG A 1 216 ? -13.5 1.488 11.672 1 91.44 216 ARG A C 1
ATOM 1753 O O . ARG A 1 216 ? -14.617 2.02 11.656 1 91.44 216 ARG A O 1
ATOM 1760 N N . SER A 1 217 ? -12.539 1.729 12.469 1 92.44 217 SER A N 1
ATOM 1761 C CA . SER A 1 217 ? -12.711 2.848 13.391 1 92.44 217 SER A CA 1
ATOM 1762 C C . SER A 1 217 ? -11.609 3.891 13.195 1 92.44 217 SER A C 1
ATOM 1764 O O . SER A 1 217 ? -10.469 3.547 12.898 1 92.44 217 SER A O 1
ATOM 1766 N N . LEU A 1 218 ? -11.969 5.117 13.25 1 95.06 218 LEU A N 1
ATOM 1767 C CA . LEU A 1 218 ? -11.062 6.262 13.266 1 95.06 218 LEU A CA 1
ATOM 1768 C C . LEU A 1 218 ? -11.148 7.004 14.594 1 95.06 218 LEU A C 1
ATOM 1770 O O . LEU A 1 218 ? -12.25 7.301 15.078 1 95.06 218 LEU A O 1
ATOM 1774 N N . SER A 1 219 ? -9.938 7.238 15.195 1 93.25 219 SER A N 1
ATOM 1775 C CA . SER A 1 219 ? -9.938 7.887 16.5 1 93.25 219 SER A CA 1
ATOM 1776 C C . SER A 1 219 ? -8.781 8.867 16.641 1 93.25 219 SER A C 1
ATOM 1778 O O . SER A 1 219 ? -7.902 8.914 15.766 1 93.25 219 SER A O 1
ATOM 1780 N N . THR A 1 220 ? -8.891 9.719 17.625 1 89.88 220 THR A N 1
ATOM 1781 C CA . THR A 1 220 ? -7.797 10.578 18.062 1 89.88 220 THR A CA 1
ATOM 1782 C C . THR A 1 220 ? -7.398 10.258 19.5 1 89.88 220 THR A C 1
ATOM 1784 O O . THR A 1 220 ? -8.102 9.516 20.188 1 89.88 220 THR A O 1
ATOM 1787 N N . MET A 1 221 ? -6.141 10.609 19.688 1 78.38 221 MET A N 1
ATOM 1788 C CA . MET A 1 221 ? -5.652 10.328 21.031 1 78.38 221 MET A CA 1
ATOM 1789 C C . MET A 1 221 ? -5.332 11.617 21.766 1 78.38 221 MET A C 1
ATOM 1791 O O . MET A 1 221 ? -4.816 12.57 21.188 1 78.38 221 MET A O 1
ATOM 1795 N N . ARG A 1 222 ? -5.852 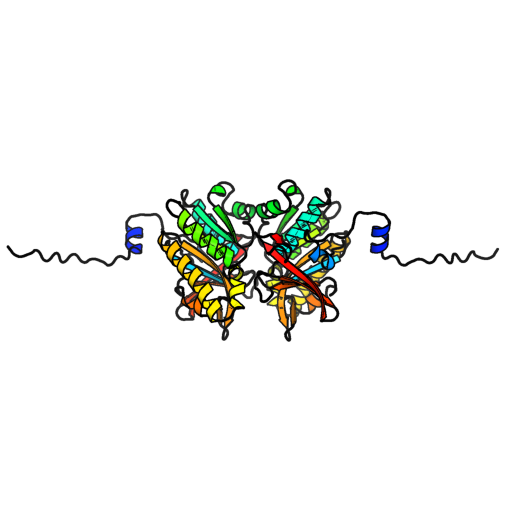11.648 23.031 1 72.81 222 ARG A N 1
ATOM 1796 C CA . ARG A 1 222 ? -5.5 12.703 23.969 1 72.81 222 ARG A CA 1
ATOM 1797 C C . ARG A 1 222 ? -4.902 12.117 25.25 1 72.81 222 ARG A C 1
ATOM 1799 O O . ARG A 1 222 ? -5.531 11.297 25.906 1 72.81 222 ARG A O 1
ATOM 1806 N N . GLU A 1 223 ? -3.701 12.625 25.562 1 66.88 223 GLU A N 1
ATOM 1807 C CA . GLU A 1 223 ? -3.037 12.172 26.781 1 66.88 223 GLU A CA 1
ATOM 1808 C C . GLU A 1 223 ? -3.068 10.648 26.891 1 66.88 223 GLU A C 1
ATOM 1810 O O . GLU A 1 223 ? -3.453 10.109 27.922 1 66.88 223 GLU A O 1
ATOM 1815 N N . ASP A 1 224 ? -2.893 9.867 25.797 1 65.56 224 ASP A N 1
ATOM 1816 C CA . ASP A 1 224 ? -2.766 8.414 25.719 1 65.56 224 ASP A CA 1
ATOM 1817 C C . ASP A 1 224 ? -4.133 7.738 25.766 1 65.56 224 ASP A C 1
ATOM 1819 O O . ASP A 1 224 ? -4.23 6.543 26.047 1 65.56 224 ASP A O 1
ATOM 1823 N N . GLU A 1 225 ? -5.145 8.609 25.797 1 73 225 GLU A N 1
ATOM 1824 C CA . GLU A 1 225 ? -6.488 8.039 25.75 1 73 225 GLU A CA 1
ATOM 1825 C C . GLU A 1 225 ? -7.164 8.305 24.406 1 73 225 GLU A C 1
ATOM 1827 O O . GLU A 1 225 ? -7.008 9.383 23.828 1 73 225 GLU A O 1
ATOM 1832 N N . THR A 1 226 ? -7.828 7.246 24.047 1 71.56 226 THR A N 1
ATOM 1833 C CA . THR A 1 226 ? -8.641 7.414 22.859 1 71.56 226 THR A CA 1
ATOM 1834 C C . THR A 1 226 ? -9.898 8.219 23.156 1 71.56 226 THR A C 1
ATOM 1836 O O . THR A 1 226 ? -10.641 7.895 24.078 1 71.56 226 THR A O 1
ATOM 1839 N N . VAL A 1 227 ? -10.203 9.305 22.516 1 75 227 VAL A N 1
ATOM 1840 C CA . VAL A 1 227 ? -11.32 10.148 22.938 1 75 227 VAL A CA 1
ATOM 1841 C C . VAL A 1 227 ? -12.367 10.203 21.828 1 75 227 VAL A C 1
ATOM 1843 O O . VAL A 1 227 ? -13.57 10.133 22.094 1 75 227 VAL A O 1
ATOM 1846 N N . ASP A 1 228 ? -12.109 10.398 20.641 1 84.12 228 ASP A N 1
ATOM 1847 C CA . ASP A 1 228 ? -13.047 10.508 19.516 1 84.12 228 ASP A CA 1
ATOM 1848 C C . ASP A 1 228 ? -12.938 9.305 18.594 1 84.12 228 ASP A C 1
ATOM 1850 O O . ASP A 1 228 ? -11.852 8.953 18.141 1 84.12 228 ASP A O 1
ATOM 1854 N N . ILE A 1 229 ? -14.25 8.625 18.562 1 90.69 229 ILE A N 1
ATOM 1855 C CA . ILE A 1 229 ? -14.234 7.449 17.703 1 90.69 229 ILE A CA 1
ATOM 1856 C C . ILE A 1 229 ? -15.367 7.543 16.688 1 90.69 229 ILE A C 1
ATOM 1858 O O . ILE A 1 229 ? -16.5 7.879 17.031 1 90.69 229 ILE A O 1
ATOM 1862 N N . ALA A 1 230 ? -15.039 7.395 15.469 1 93.94 230 ALA A N 1
ATOM 1863 C CA . ALA A 1 230 ? -16 7.258 14.383 1 93.94 230 ALA A CA 1
ATOM 1864 C C . ALA A 1 230 ? -15.805 5.945 13.633 1 93.94 230 ALA A C 1
ATOM 1866 O O . ALA A 1 230 ? -14.68 5.441 13.531 1 93.94 230 ALA A O 1
ATOM 1867 N N . LYS A 1 231 ? -16.938 5.41 13.188 1 93.06 231 LYS A N 1
ATOM 1868 C CA . LYS A 1 231 ? -16.875 4.141 12.469 1 93.06 231 LYS A CA 1
ATOM 1869 C C . LYS A 1 231 ? -17.25 4.312 11 1 93.06 231 LYS A C 1
ATOM 1871 O O . LYS A 1 231 ? -18.047 5.188 10.664 1 93.06 231 LYS A O 1
ATOM 1876 N N . PHE A 1 232 ? -16.594 3.48 10.18 1 93.69 232 PHE A N 1
ATOM 1877 C CA . PHE A 1 232 ? -16.891 3.514 8.75 1 93.69 232 PHE A CA 1
ATOM 1878 C C . PHE A 1 232 ? -16.562 2.178 8.094 1 93.69 232 PHE A C 1
ATOM 1880 O O . PHE A 1 232 ? -16.062 1.263 8.758 1 93.69 232 PHE A O 1
ATOM 1887 N N . CYS A 1 233 ? -16.984 2.045 6.914 1 90.56 233 CYS A N 1
ATOM 1888 C CA . CYS A 1 233 ? -16.625 0.876 6.117 1 90.56 233 CYS A CA 1
ATOM 1889 C C . CYS A 1 233 ? -16.109 1.29 4.742 1 90.56 233 CYS A C 1
ATOM 1891 O O . CYS A 1 233 ? -16.156 2.469 4.391 1 90.56 233 CYS A O 1
ATOM 1893 N N . ILE A 1 234 ? -15.453 0.395 4.121 1 85.12 234 ILE A N 1
ATOM 1894 C CA . ILE A 1 234 ? -14.969 0.612 2.762 1 85.12 234 ILE A CA 1
ATOM 1895 C C . ILE A 1 234 ? -15.719 -0.304 1.797 1 85.12 234 ILE A C 1
ATOM 1897 O O . ILE A 1 234 ? -15.797 -1.516 2.018 1 85.12 234 ILE A O 1
ATOM 1901 N N . ARG A 1 235 ? -16.328 0.306 0.828 1 80.75 235 ARG A N 1
ATOM 1902 C CA . ARG A 1 235 ? -17.031 -0.43 -0.21 1 80.75 235 ARG A CA 1
ATOM 1903 C C . ARG A 1 235 ? -16.562 -0.02 -1.599 1 80.75 235 ARG A C 1
ATOM 1905 O O . ARG A 1 235 ? -16.672 1.146 -1.979 1 80.75 235 ARG A O 1
ATOM 1912 N N . ASP A 1 236 ? -16.031 -1.011 -2.338 1 76.31 236 ASP A N 1
ATOM 1913 C CA . ASP A 1 236 ? -15.516 -0.757 -3.682 1 76.31 236 ASP A CA 1
ATOM 1914 C C . ASP A 1 236 ? -14.438 0.33 -3.666 1 76.31 236 ASP A C 1
ATOM 1916 O O . ASP A 1 236 ? -14.453 1.232 -4.504 1 76.31 236 ASP A O 1
ATOM 1920 N N . GLY A 1 237 ? -13.672 0.311 -2.584 1 76.38 237 GLY A N 1
ATOM 1921 C CA . GLY A 1 237 ? -12.547 1.223 -2.48 1 76.38 237 GLY A CA 1
ATOM 1922 C C . GLY A 1 237 ? -12.938 2.596 -1.966 1 76.38 237 GLY A C 1
ATOM 1923 O O . GLY A 1 237 ? -12.094 3.496 -1.89 1 76.38 237 GLY A O 1
ATOM 1924 N N . VAL A 1 238 ? -14.211 2.736 -1.604 1 80.62 238 VAL A N 1
ATOM 1925 C CA . VAL A 1 238 ? -14.711 4.039 -1.168 1 80.62 238 VAL A CA 1
ATOM 1926 C C . VAL A 1 238 ? -15.227 3.941 0.264 1 80.62 238 VAL A C 1
ATOM 1928 O O . VAL A 1 238 ? -15.773 2.91 0.665 1 80.62 238 VAL A O 1
ATOM 1931 N N . LEU A 1 239 ? -15.094 5.086 0.9 1 88.44 239 LEU A N 1
ATOM 1932 C CA . LEU A 1 239 ? -15.602 5.121 2.268 1 88.44 239 LEU A CA 1
ATOM 1933 C C . LEU A 1 239 ? -17.125 5.098 2.287 1 88.44 239 LEU A C 1
ATOM 1935 O O . LEU A 1 239 ? -17.766 5.727 1.444 1 88.44 239 LEU A O 1
ATOM 1939 N N . ALA A 1 240 ? -17.656 4.379 3.252 1 89.81 240 ALA A N 1
ATOM 1940 C CA . ALA A 1 240 ? -19.094 4.289 3.387 1 89.81 240 ALA A CA 1
ATOM 1941 C C . ALA A 1 240 ? -19.516 4.289 4.855 1 89.81 240 ALA A C 1
ATOM 1943 O O . ALA A 1 240 ? -18.75 3.852 5.723 1 89.81 240 ALA A O 1
ATOM 1944 N N . GLU A 1 241 ? -20.75 4.793 5.023 1 92.38 241 GLU A N 1
ATOM 1945 C CA . GLU A 1 241 ? -21.328 4.738 6.363 1 92.38 241 GLU A CA 1
ATOM 1946 C C . GLU A 1 241 ? -21.688 3.309 6.754 1 92.38 241 GLU A C 1
ATOM 1948 O O . GLU A 1 241 ? -22 2.486 5.891 1 92.38 241 GLU A O 1
ATOM 1953 N N . ILE A 1 242 ? -21.578 2.99 8.086 1 84.5 242 ILE A N 1
ATOM 1954 C CA . ILE A 1 242 ? -21.797 1.639 8.586 1 84.5 242 ILE A CA 1
ATOM 1955 C C . ILE A 1 242 ? -23.219 1.193 8.242 1 84.5 242 ILE A C 1
ATOM 1957 O O . ILE A 1 242 ? -23.453 0.012 7.98 1 84.5 242 ILE A O 1
ATOM 1961 N N . ASP A 1 243 ? -24.094 2.029 8.383 1 72.94 243 ASP A N 1
ATOM 1962 C CA . ASP A 1 243 ? -25.469 1.646 8.109 1 72.94 243 ASP A CA 1
ATOM 1963 C C . ASP A 1 243 ? -25.656 1.232 6.652 1 72.94 243 ASP A C 1
ATOM 1965 O O . ASP A 1 243 ? -26.672 0.635 6.289 1 72.94 243 ASP A O 1
ATOM 1969 N N . GLN A 1 244 ? -24.797 1.504 5.887 1 61.34 244 GLN A N 1
ATOM 1970 C CA . GLN A 1 244 ? -24.875 1.127 4.48 1 61.34 244 GLN A CA 1
ATOM 1971 C C . GLN A 1 244 ? -24.219 -0.232 4.238 1 61.34 244 GLN A C 1
ATOM 1973 O O . GLN A 1 244 ? -23.922 -0.585 3.096 1 61.34 244 GLN A O 1
ATOM 1978 N N . LEU A 1 245 ? -23.875 -0.931 5.281 1 53.12 245 LEU A N 1
ATOM 1979 C CA . LEU A 1 245 ? -23.359 -2.289 5.168 1 53.12 245 LEU A CA 1
ATOM 1980 C C . LEU A 1 245 ? -24.469 -3.273 4.828 1 53.12 245 LEU A C 1
ATOM 1982 O O . LEU A 1 245 ? -25.609 -3.129 5.305 1 53.12 245 LEU A O 1
ATOM 1986 N N . MET B 1 1 ? 3.742 -65.812 -33.375 1 29.53 1 MET B N 1
ATOM 1987 C CA . MET B 1 1 ? 4.117 -64.438 -33.688 1 29.53 1 MET B CA 1
ATOM 1988 C C . MET B 1 1 ? 4.328 -63.625 -32.438 1 29.53 1 MET B C 1
ATOM 1990 O O . MET B 1 1 ? 3.451 -63.594 -31.562 1 2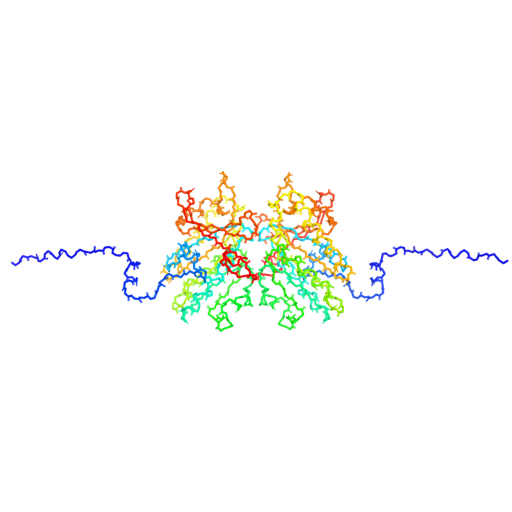9.53 1 MET B O 1
ATOM 1994 N N . GLU B 1 2 ? 5.484 -63.312 -31.859 1 33.06 2 GLU B N 1
ATOM 1995 C CA . GLU B 1 2 ? 5.949 -62.875 -30.531 1 33.06 2 GLU B CA 1
ATOM 1996 C C . GLU B 1 2 ? 5.578 -61.438 -30.266 1 33.06 2 GLU B C 1
ATOM 1998 O O . GLU B 1 2 ? 5.676 -60.594 -31.172 1 33.06 2 GLU B O 1
ATOM 2003 N N . PRO B 1 3 ? 4.789 -61.094 -29.234 1 35.97 3 PRO B N 1
ATOM 2004 C CA . PRO B 1 3 ? 4.211 -59.781 -29.031 1 35.97 3 PRO B CA 1
ATOM 2005 C C . PRO B 1 3 ? 5.273 -58.688 -28.938 1 35.97 3 PRO B C 1
ATOM 2007 O O . PRO B 1 3 ? 6.375 -58.906 -28.453 1 35.97 3 PRO B O 1
ATOM 2010 N N . MET B 1 4 ? 5.492 -57.75 -29.859 1 32.38 4 MET B N 1
ATOM 2011 C CA . MET B 1 4 ? 6.488 -56.688 -29.938 1 32.38 4 MET B CA 1
ATOM 2012 C C . MET B 1 4 ? 6.531 -55.875 -28.625 1 32.38 4 MET B C 1
ATOM 2014 O O . MET B 1 4 ? 5.512 -55.344 -28.203 1 32.38 4 MET B O 1
ATOM 2018 N N . GLU B 1 5 ? 7.348 -56.031 -27.547 1 30.89 5 GLU B N 1
ATOM 2019 C CA . GLU B 1 5 ? 7.715 -55.312 -26.312 1 30.89 5 GLU B CA 1
ATOM 2020 C C . GLU B 1 5 ? 8.141 -53.875 -26.609 1 30.89 5 GLU B C 1
ATOM 2022 O O . GLU B 1 5 ? 9.219 -53.656 -27.156 1 30.89 5 GLU B O 1
ATOM 2027 N N . ILE B 1 6 ? 7.359 -52.969 -27.031 1 34.59 6 ILE B N 1
ATOM 2028 C CA . ILE B 1 6 ? 7.801 -51.594 -27.328 1 34.59 6 ILE B CA 1
ATOM 2029 C C . ILE B 1 6 ? 8.57 -51.031 -26.141 1 34.59 6 ILE B C 1
ATOM 2031 O O . ILE B 1 6 ? 8.023 -50.875 -25.047 1 34.59 6 ILE B O 1
ATOM 2035 N N . ASP B 1 7 ? 9.805 -51.094 -25.719 1 31.86 7 ASP B N 1
ATOM 2036 C CA . ASP B 1 7 ? 10.797 -50.625 -24.75 1 31.86 7 ASP B CA 1
ATOM 2037 C C . ASP B 1 7 ? 10.945 -49.125 -24.812 1 31.86 7 ASP B C 1
ATOM 2039 O O . ASP B 1 7 ? 12.008 -48.562 -24.5 1 31.86 7 ASP B O 1
ATOM 2043 N N . GLY B 1 8 ? 10.164 -48.188 -25.484 1 33.5 8 GLY B N 1
ATOM 2044 C CA . GLY B 1 8 ? 10.398 -46.781 -25.672 1 33.5 8 GLY B CA 1
ATOM 2045 C C . GLY B 1 8 ? 10.57 -46.031 -24.375 1 33.5 8 GLY B C 1
ATOM 2046 O O . GLY B 1 8 ? 9.766 -46.188 -23.438 1 33.5 8 GLY B O 1
ATOM 2047 N N . ASP B 1 9 ? 11.711 -45.625 -23.844 1 35.19 9 ASP B N 1
ATOM 2048 C CA . ASP B 1 9 ? 12.102 -44.812 -22.688 1 35.19 9 ASP B CA 1
ATOM 2049 C C . ASP B 1 9 ? 11.203 -43.594 -22.516 1 35.19 9 ASP B C 1
ATOM 2051 O O . ASP B 1 9 ? 11.227 -42.688 -23.328 1 35.19 9 ASP B O 1
ATOM 2055 N N . TYR B 1 10 ? 10.016 -43.625 -22.219 1 37.03 10 TYR B N 1
ATOM 2056 C CA . TYR B 1 10 ? 9.086 -42.594 -21.812 1 37.03 10 TYR B CA 1
ATOM 2057 C C . TYR B 1 10 ? 9.742 -41.625 -20.844 1 37.03 10 TYR B C 1
ATOM 2059 O O . TYR B 1 10 ? 10.125 -42 -19.734 1 37.03 10 TYR B O 1
ATOM 2067 N N . VAL B 1 11 ? 10.719 -40.812 -21.328 1 42.31 11 VAL B N 1
ATOM 2068 C CA . VAL B 1 11 ? 11.211 -39.719 -20.484 1 42.31 11 VAL B CA 1
ATOM 2069 C C . VAL B 1 11 ? 10.023 -38.938 -19.906 1 42.31 11 VAL B C 1
ATOM 2071 O O . VAL B 1 11 ? 9.148 -38.5 -20.641 1 42.31 11 VAL B O 1
ATOM 2074 N N . GLU B 1 12 ? 9.516 -39.188 -18.734 1 44.62 12 GLU B N 1
ATOM 2075 C CA . GLU B 1 12 ? 8.539 -38.5 -17.906 1 44.62 12 GLU B CA 1
ATOM 2076 C C . GLU B 1 12 ? 8.703 -36.969 -18 1 44.62 12 GLU B C 1
ATOM 2078 O O . GLU B 1 12 ? 9.523 -36.406 -17.281 1 44.62 12 GLU B O 1
ATOM 2083 N N . GLU B 1 13 ? 8.867 -36.5 -19.25 1 44.94 13 GLU B N 1
ATOM 2084 C CA . GLU B 1 13 ? 8.867 -35.031 -19.344 1 44.94 13 GLU B CA 1
ATOM 2085 C C . GLU B 1 13 ? 7.598 -34.438 -18.719 1 44.94 13 GLU B C 1
ATOM 2087 O O . GLU B 1 13 ? 6.504 -34.969 -18.922 1 44.94 13 GLU B O 1
ATOM 2092 N N . THR B 1 14 ? 7.703 -33.844 -17.641 1 47.34 14 THR B N 1
ATOM 2093 C CA . THR B 1 14 ? 6.535 -33.125 -17.125 1 47.34 14 THR B CA 1
ATOM 2094 C C . THR B 1 14 ? 5.879 -32.312 -18.234 1 47.34 14 THR B C 1
ATOM 2096 O O . THR B 1 14 ? 6.492 -32.031 -19.266 1 47.34 14 THR B O 1
ATOM 2099 N N . ALA B 1 15 ? 4.652 -32.188 -18.234 1 44.91 15 ALA B N 1
ATOM 2100 C CA . ALA B 1 15 ? 3.979 -31.328 -19.203 1 44.91 15 ALA B CA 1
ATOM 2101 C C . ALA B 1 15 ? 4.754 -30.031 -19.406 1 44.91 15 ALA B C 1
ATOM 2103 O O . ALA B 1 15 ? 4.855 -29.531 -20.531 1 44.91 15 ALA B O 1
ATOM 2104 N N . PHE B 1 16 ? 5.426 -29.594 -18.297 1 44.53 16 PHE B N 1
ATOM 2105 C CA . PHE B 1 16 ? 6.242 -28.391 -18.391 1 44.53 16 PHE B CA 1
ATOM 2106 C C . PHE B 1 16 ? 7.398 -28.594 -19.359 1 44.53 16 PHE B C 1
ATOM 2108 O O . PHE B 1 16 ? 7.656 -27.734 -20.219 1 44.53 16 PHE B O 1
ATOM 2115 N N . GLU B 1 17 ? 8.133 -29.719 -19.203 1 47.84 17 GLU B N 1
ATOM 2116 C CA . GLU B 1 17 ? 9.289 -29.984 -20.062 1 47.84 17 GLU B CA 1
ATOM 2117 C C . GLU B 1 17 ? 8.867 -30.156 -21.516 1 47.84 17 GLU B C 1
ATOM 2119 O O . GLU B 1 17 ? 9.555 -29.703 -22.422 1 47.84 17 GLU B O 1
ATOM 2124 N N . LEU B 1 18 ? 7.738 -30.75 -21.703 1 48.28 18 LEU B N 1
ATOM 2125 C CA . LEU B 1 18 ? 7.238 -30.938 -23.062 1 48.28 18 LEU B CA 1
ATOM 2126 C C . LEU B 1 18 ? 6.918 -29.578 -23.719 1 48.28 18 LEU B C 1
ATOM 2128 O O . LEU B 1 18 ? 7.273 -29.344 -24.875 1 48.28 18 LEU B O 1
ATOM 2132 N N . LEU B 1 19 ? 6.195 -28.641 -23.016 1 49.5 19 LEU B N 1
ATOM 2133 C CA . LEU B 1 19 ? 5.836 -27.344 -23.562 1 49.5 19 LEU B CA 1
ATOM 2134 C C . LEU B 1 19 ? 7.086 -26.531 -23.875 1 49.5 19 LEU B C 1
ATOM 2136 O O . LEU B 1 19 ? 7.141 -25.844 -24.906 1 49.5 19 LEU B O 1
ATOM 2140 N N . GLN B 1 20 ? 8.102 -26.656 -23.031 1 48.31 20 GLN B N 1
ATOM 2141 C CA . GLN B 1 20 ? 9.383 -26.047 -23.359 1 48.31 20 GLN B CA 1
ATOM 2142 C C . GLN B 1 20 ? 9.93 -26.578 -24.672 1 48.31 20 GLN B C 1
ATOM 2144 O O . GLN B 1 20 ? 10.438 -25.797 -25.5 1 48.31 20 GLN B O 1
ATOM 2149 N N . ARG B 1 21 ? 9.969 -27.844 -24.828 1 47 21 ARG B N 1
ATOM 2150 C CA . ARG B 1 21 ? 10.57 -28.531 -25.969 1 47 21 ARG B CA 1
ATOM 2151 C C . ARG B 1 21 ? 9.852 -28.172 -27.266 1 47 21 ARG B C 1
ATOM 2153 O O . ARG B 1 21 ? 10.484 -28.062 -28.312 1 47 21 ARG B O 1
ATOM 2160 N N . LEU B 1 22 ? 8.555 -28.109 -27.234 1 48.25 22 LEU B N 1
ATOM 2161 C CA . LEU B 1 22 ? 7.816 -27.875 -28.469 1 48.25 22 LEU B CA 1
ATOM 2162 C C . LEU B 1 22 ? 7.93 -26.422 -28.906 1 48.25 22 LEU B C 1
ATOM 2164 O O . LEU B 1 22 ? 7.352 -26.016 -29.906 1 48.25 22 LEU B O 1
ATOM 2168 N N . GLY B 1 23 ? 8.789 -25.516 -28.375 1 45.03 23 GLY B N 1
ATOM 2169 C CA . GLY B 1 23 ? 9.094 -24.172 -28.844 1 45.03 23 GLY B CA 1
ATOM 2170 C C . GLY B 1 23 ? 8.125 -23.125 -28.312 1 45.03 23 GLY B C 1
ATOM 2171 O O . GLY B 1 23 ? 7.988 -22.047 -28.891 1 45.03 23 GLY B O 1
ATOM 2172 N N . PHE B 1 24 ? 7.105 -23.516 -27.672 1 46.25 24 PHE B N 1
ATOM 2173 C CA . PHE B 1 24 ? 6.223 -22.5 -27.109 1 46.25 24 PHE B CA 1
ATOM 2174 C C . PHE B 1 24 ? 7.012 -21.5 -26.281 1 46.25 24 PHE B C 1
ATOM 2176 O O . PHE B 1 24 ? 7.992 -21.859 -25.625 1 46.25 24 PHE B O 1
ATOM 2183 N N . GLY B 1 25 ? 7.273 -20.219 -26.734 1 45.56 25 GLY B N 1
ATOM 2184 C CA . GLY B 1 25 ? 7.941 -19.125 -26.062 1 45.56 25 GLY B CA 1
ATOM 2185 C C . GLY B 1 25 ? 8.039 -19.297 -24.562 1 45.56 25 GLY B C 1
ATOM 2186 O O . GLY B 1 25 ? 7.348 -20.141 -23.984 1 45.56 25 GLY B O 1
ATOM 2187 N N . SER B 1 26 ? 9.32 -18.922 -24.047 1 51.34 26 SER B N 1
ATOM 2188 C CA . SER B 1 26 ? 9.719 -19.109 -22.656 1 51.34 26 SER B CA 1
ATOM 2189 C C . SER B 1 26 ? 8.531 -18.938 -21.719 1 51.34 26 SER B C 1
ATOM 2191 O O . SER B 1 26 ? 7.879 -17.891 -21.703 1 51.34 26 SER B O 1
ATOM 2193 N N . VAL B 1 27 ? 7.828 -20.047 -21.516 1 64.56 27 VAL B N 1
ATOM 2194 C CA . VAL B 1 27 ? 6.617 -20.188 -20.719 1 64.56 27 VAL B CA 1
ATOM 2195 C C . VAL B 1 27 ? 6.793 -19.469 -19.375 1 64.56 27 VAL B C 1
ATOM 2197 O O . VAL B 1 27 ? 5.82 -19 -18.781 1 64.56 27 VAL B O 1
ATOM 2200 N N . ARG B 1 28 ? 8.117 -19.219 -19.172 1 81.81 28 ARG B N 1
ATOM 2201 C CA . ARG B 1 28 ? 8.359 -18.562 -17.891 1 81.81 28 ARG B CA 1
ATOM 2202 C C . ARG B 1 28 ? 8.445 -17.062 -18.062 1 81.81 28 ARG B C 1
ATOM 2204 O O . ARG B 1 28 ? 8.953 -16.562 -19.062 1 81.81 28 ARG B O 1
ATOM 2211 N N . PHE B 1 29 ? 7.828 -16.406 -17.234 1 87.38 29 PHE B N 1
ATOM 2212 C CA . PHE B 1 29 ? 8.023 -14.953 -17.266 1 87.38 29 PHE B CA 1
ATOM 2213 C C . PHE B 1 29 ? 8.445 -14.438 -15.891 1 87.38 29 PHE B C 1
ATOM 2215 O O . PHE B 1 29 ? 8.234 -15.109 -14.875 1 87.38 29 PHE B O 1
ATOM 2222 N N . GLY B 1 30 ? 9.336 -13.445 -15.984 1 93.62 30 GLY B N 1
ATOM 2223 C CA . GLY B 1 30 ? 9.969 -12.844 -14.82 1 93.62 30 GLY B CA 1
ATOM 2224 C C . GLY B 1 30 ? 9.922 -11.328 -14.836 1 93.62 30 GLY B C 1
ATOM 2225 O O . GLY B 1 30 ? 8.969 -10.734 -15.336 1 93.62 30 GLY B O 1
ATOM 2226 N N . THR B 1 31 ? 10.852 -10.766 -14.188 1 94.31 31 THR B N 1
ATOM 2227 C CA . THR B 1 31 ? 10.883 -9.312 -14.047 1 94.31 31 THR B CA 1
ATOM 2228 C C . THR B 1 31 ? 11.734 -8.68 -15.141 1 94.31 31 THR B C 1
ATOM 2230 O O . THR B 1 31 ? 12.375 -9.391 -15.93 1 94.31 31 THR B O 1
ATOM 2233 N N . GLU B 1 32 ? 11.719 -7.422 -15.219 1 90.56 32 GLU B N 1
ATOM 2234 C CA . GLU B 1 32 ? 12.555 -6.688 -16.172 1 90.56 32 GLU B CA 1
ATOM 2235 C C . GLU B 1 32 ? 14.008 -6.633 -15.695 1 90.56 32 GLU B C 1
ATOM 2237 O O . GLU B 1 32 ? 14.898 -6.258 -16.469 1 90.56 32 GLU B O 1
ATOM 2242 N N . LEU B 1 33 ? 14.188 -6.949 -14.484 1 92.19 33 LEU B N 1
ATOM 2243 C CA . LEU B 1 33 ? 15.531 -6.973 -13.922 1 92.19 33 LEU B CA 1
ATOM 2244 C C . LEU B 1 33 ? 16.141 -8.367 -14.016 1 92.19 33 LEU B C 1
ATOM 2246 O O . LEU B 1 33 ? 15.656 -9.305 -13.375 1 92.19 33 LEU B O 1
ATOM 2250 N N . GLU B 1 34 ? 17.172 -8.492 -14.656 1 90.94 34 GLU B N 1
ATOM 2251 C CA . GLU B 1 34 ? 17.766 -9.797 -14.93 1 90.94 34 GLU B CA 1
ATOM 2252 C C . GLU B 1 34 ? 18.234 -10.469 -13.641 1 90.94 34 GLU B C 1
ATOM 2254 O O . GLU B 1 34 ? 18.094 -11.688 -13.484 1 90.94 34 GLU B O 1
ATOM 2259 N N . SER B 1 35 ? 18.781 -9.711 -12.758 1 92.25 35 SER B N 1
ATOM 2260 C CA . SER B 1 35 ? 19.297 -10.273 -11.508 1 92.25 35 SER B CA 1
ATOM 2261 C C . SER B 1 35 ? 18.203 -10.977 -10.719 1 92.25 35 SER B C 1
ATOM 2263 O O . SER B 1 35 ? 18.469 -11.953 -10.016 1 92.25 35 SER B O 1
ATOM 2265 N N . LEU B 1 36 ? 17 -10.516 -10.891 1 94.81 36 LEU B N 1
ATOM 2266 C CA . LEU B 1 36 ? 15.883 -11.102 -10.156 1 94.81 36 LEU B CA 1
ATOM 2267 C C . LEU B 1 36 ? 15.359 -12.344 -10.859 1 94.81 36 LEU B C 1
ATOM 2269 O O . LEU B 1 36 ? 14.68 -13.172 -10.242 1 94.81 36 LEU B O 1
ATOM 2273 N N . ASN B 1 37 ? 15.664 -12.508 -12.086 1 93.06 37 ASN B N 1
ATOM 2274 C CA . ASN B 1 37 ? 15.109 -13.594 -12.883 1 93.06 37 ASN B CA 1
ATOM 2275 C C . ASN B 1 37 ? 15.82 -14.922 -12.602 1 93.06 37 ASN B C 1
ATOM 2277 O O . ASN B 1 37 ? 15.398 -15.969 -13.086 1 93.06 37 ASN B O 1
ATOM 2281 N N . GLU B 1 38 ? 16.797 -14.836 -11.789 1 88.75 38 GLU B N 1
ATOM 2282 C CA . GLU B 1 38 ? 17.375 -16.078 -11.281 1 88.75 38 GLU B CA 1
ATOM 2283 C C . GLU B 1 38 ? 16.469 -16.734 -10.242 1 88.75 38 GLU B C 1
ATOM 2285 O O . GLU B 1 38 ? 16.516 -17.938 -10.039 1 88.75 38 GLU B O 1
ATOM 2290 N N . ILE B 1 39 ? 15.695 -15.922 -9.695 1 92.62 39 ILE B N 1
ATOM 2291 C CA . ILE B 1 39 ? 14.836 -16.391 -8.609 1 92.62 39 ILE B CA 1
ATOM 2292 C C . ILE B 1 39 ? 13.383 -16.406 -9.07 1 92.62 39 ILE B C 1
ATOM 2294 O O . ILE B 1 39 ? 12.711 -17.422 -8.984 1 92.62 39 ILE B O 1
ATOM 2298 N N . VAL B 1 40 ? 13.008 -15.305 -9.648 1 93.12 40 VAL B N 1
ATOM 2299 C CA . VAL B 1 40 ? 11.609 -15.148 -10.031 1 93.12 40 VAL B CA 1
ATOM 2300 C C . VAL B 1 40 ? 11.391 -15.727 -11.43 1 93.12 40 VAL B C 1
ATOM 2302 O O . VAL B 1 40 ? 11.75 -15.109 -12.43 1 93.12 40 VAL B O 1
ATOM 2305 N N . GLN B 1 41 ? 10.805 -16.844 -11.484 1 89.94 41 GLN B N 1
ATOM 2306 C CA . GLN B 1 41 ? 10.391 -17.516 -12.711 1 89.94 41 GLN B CA 1
ATOM 2307 C C . GLN B 1 41 ? 8.984 -18.094 -12.57 1 89.94 41 GLN B C 1
ATOM 2309 O O . GLN B 1 41 ? 8.805 -19.188 -12.031 1 89.94 41 GLN B O 1
ATOM 2314 N N . LEU B 1 42 ? 8.117 -17.359 -13.086 1 95 42 LEU B N 1
ATOM 2315 C CA . LEU B 1 42 ? 6.73 -17.812 -12.984 1 95 42 LEU B CA 1
ATOM 2316 C C . LEU B 1 42 ? 6.363 -18.703 -14.172 1 95 42 LEU B C 1
ATOM 2318 O O . LEU B 1 42 ? 6.762 -18.422 -15.305 1 95 42 LEU B O 1
ATOM 2322 N N . VAL B 1 43 ? 5.684 -19.703 -13.883 1 91.88 43 VAL B N 1
ATOM 2323 C CA . VAL B 1 43 ? 5.207 -20.641 -14.898 1 91.88 43 VAL B CA 1
ATOM 2324 C C . VAL B 1 43 ? 3.684 -20.734 -14.836 1 91.88 43 VAL B C 1
ATOM 2326 O O . VAL B 1 43 ? 3.098 -20.75 -13.75 1 91.88 43 VAL B O 1
ATOM 2329 N N . PRO B 1 44 ? 3.07 -20.734 -16 1 89.62 44 PRO B N 1
ATOM 2330 C CA . PRO B 1 44 ? 1.618 -20.938 -15.977 1 89.62 44 PRO B CA 1
ATOM 2331 C C . PRO B 1 44 ? 1.209 -22.188 -15.219 1 89.62 44 PRO B C 1
ATOM 2333 O O . PRO B 1 44 ? 1.947 -23.188 -15.211 1 89.62 44 PRO B O 1
ATOM 2336 N N . GLY B 1 45 ? 0.069 -22.141 -14.562 1 91.38 45 GLY B N 1
ATOM 2337 C CA . GLY B 1 45 ? -0.458 -23.297 -13.867 1 91.38 45 GLY B CA 1
ATOM 2338 C C . GLY B 1 45 ? -0.019 -23.375 -12.422 1 91.38 45 GLY B C 1
ATOM 2339 O O . GLY B 1 45 ? -0.322 -24.344 -11.727 1 91.38 45 GLY B O 1
ATOM 2340 N N . GLN B 1 46 ? 0.708 -22.375 -11.992 1 94.25 46 GLN B N 1
ATOM 2341 C CA . GLN B 1 46 ? 1.204 -22.391 -10.625 1 94.25 46 GLN B CA 1
ATOM 2342 C C . GLN B 1 46 ? 0.722 -21.156 -9.859 1 94.25 46 GLN B C 1
ATOM 2344 O O . GLN B 1 46 ? 0.362 -20.141 -10.461 1 94.25 46 GLN B O 1
ATOM 2349 N N . VAL B 1 47 ? 0.666 -21.344 -8.508 1 96.62 47 VAL B N 1
ATOM 2350 C CA . VAL B 1 47 ? 0.317 -20.266 -7.59 1 96.62 47 VAL B CA 1
ATOM 2351 C C . VAL B 1 47 ? 1.547 -19.859 -6.781 1 96.62 47 VAL B C 1
ATOM 2353 O O . VAL B 1 47 ? 2.188 -20.703 -6.145 1 96.62 47 VAL B O 1
ATOM 2356 N N . TYR B 1 48 ? 1.865 -18.547 -6.875 1 96.5 48 TYR B N 1
ATOM 2357 C CA . TYR B 1 48 ? 3.033 -18 -6.191 1 96.5 48 TYR B CA 1
ATOM 2358 C C . TYR B 1 48 ? 2.621 -16.984 -5.125 1 96.5 48 TYR B C 1
ATOM 2360 O O . TYR B 1 48 ? 1.536 -16.406 -5.199 1 96.5 48 TYR B O 1
ATOM 2368 N N . GLU B 1 49 ? 3.496 -16.828 -4.188 1 96.5 49 GLU B N 1
ATOM 2369 C CA . GLU B 1 49 ? 3.277 -15.82 -3.154 1 96.5 49 GLU B CA 1
ATOM 2370 C C . GLU B 1 49 ? 4.543 -15.016 -2.896 1 96.5 49 GLU B C 1
ATOM 2372 O O . GLU B 1 49 ? 5.617 -15.586 -2.68 1 96.5 49 GLU B O 1
ATOM 2377 N N . MET B 1 50 ? 4.41 -13.75 -3.012 1 96.56 50 MET B N 1
ATOM 2378 C CA . MET B 1 50 ? 5.469 -12.797 -2.689 1 96.56 50 MET B CA 1
ATOM 2379 C C . MET B 1 50 ? 5.254 -12.188 -1.31 1 96.56 50 MET B C 1
ATOM 2381 O O . MET B 1 50 ? 4.312 -11.414 -1.108 1 96.56 50 MET B O 1
ATOM 2385 N N . ASN B 1 51 ? 6.191 -12.531 -0.399 1 95.12 51 ASN B N 1
ATOM 2386 C CA . ASN B 1 51 ? 6.039 -12.117 0.991 1 95.12 51 ASN B CA 1
ATOM 2387 C C . ASN B 1 51 ? 7.078 -11.062 1.377 1 95.12 51 ASN B C 1
ATOM 2389 O O . ASN B 1 51 ? 8.234 -11.141 0.951 1 95.12 51 ASN B O 1
ATOM 2393 N N . GLY B 1 52 ? 6.613 -10.086 2.188 1 92.75 52 GLY B N 1
ATOM 2394 C CA . GLY B 1 52 ? 7.535 -9.07 2.664 1 92.75 52 GLY B CA 1
ATOM 2395 C C . GLY B 1 52 ? 6.867 -8.023 3.537 1 92.75 52 GLY B C 1
ATOM 2396 O O . GLY B 1 52 ? 5.641 -7.93 3.578 1 92.75 52 GLY B O 1
ATOM 2397 N N . ASP B 1 53 ? 7.719 -7.234 4.145 1 86.81 53 ASP B N 1
ATOM 2398 C CA . ASP B 1 53 ? 7.227 -6.152 4.992 1 86.81 53 ASP B CA 1
ATOM 2399 C C . ASP B 1 53 ? 6.602 -5.039 4.152 1 86.81 53 ASP B C 1
ATOM 2401 O O . ASP B 1 53 ? 6.711 -5.047 2.926 1 86.81 53 ASP B O 1
ATOM 2405 N N . VAL B 1 54 ? 5.941 -4.227 4.945 1 80 54 VAL B N 1
ATOM 2406 C CA . VAL B 1 54 ? 5.422 -3.037 4.281 1 80 54 VAL B CA 1
ATOM 2407 C C . VAL B 1 54 ? 6.566 -2.256 3.643 1 80 54 VAL B C 1
ATOM 2409 O O . VAL B 1 54 ? 7.637 -2.109 4.238 1 80 54 VAL B O 1
ATOM 2412 N N . CYS B 1 55 ? 6.402 -1.799 2.475 1 80.69 55 CYS B N 1
ATOM 2413 C CA . CYS B 1 55 ? 7.352 -0.942 1.771 1 80.69 55 CYS B CA 1
ATOM 2414 C C . CYS B 1 55 ? 8.547 -1.745 1.279 1 80.69 55 CYS B C 1
ATOM 2416 O O . CYS B 1 55 ? 9.625 -1.187 1.042 1 80.69 55 CYS B O 1
ATOM 2418 N N . SER B 1 56 ? 8.406 -2.969 1.154 1 86.94 56 SER B N 1
ATOM 2419 C CA . SER B 1 56 ? 9.562 -3.783 0.802 1 86.94 56 SER B CA 1
ATOM 2420 C C . SER B 1 56 ? 9.781 -3.811 -0.707 1 86.94 56 SER B C 1
ATOM 2422 O O . SER B 1 56 ? 10.859 -4.176 -1.176 1 86.94 56 SER B O 1
ATOM 2424 N N . GLY B 1 57 ? 8.758 -3.562 -1.483 1 87.69 57 GLY B N 1
ATOM 2425 C CA . GLY B 1 57 ? 8.93 -3.551 -2.928 1 87.69 57 GLY B CA 1
ATOM 2426 C C . GLY B 1 57 ? 8.086 -4.594 -3.639 1 87.69 57 GLY B C 1
ATOM 2427 O O . GLY B 1 57 ? 8.203 -4.77 -4.852 1 87.69 57 GLY B O 1
ATOM 2428 N N . LYS B 1 58 ? 7.191 -5.203 -2.977 1 91.62 58 LYS B N 1
ATOM 2429 C CA . LYS B 1 58 ? 6.379 -6.277 -3.541 1 91.62 58 LYS B CA 1
ATOM 2430 C C . LYS B 1 58 ? 5.605 -5.793 -4.766 1 91.62 58 LYS B C 1
ATOM 2432 O O . LYS B 1 58 ? 5.645 -6.43 -5.82 1 91.62 58 LYS B O 1
ATOM 2437 N N . THR B 1 59 ? 4.93 -4.676 -4.574 1 87.5 59 THR B N 1
ATOM 2438 C CA . THR B 1 59 ? 4.113 -4.133 -5.656 1 87.5 59 THR B CA 1
ATOM 2439 C C . THR B 1 59 ? 4.98 -3.75 -6.852 1 87.5 59 THR B C 1
ATOM 2441 O O . THR B 1 59 ? 4.59 -3.963 -8 1 87.5 59 THR B O 1
ATOM 2444 N N . GLN B 1 60 ? 6.16 -3.246 -6.613 1 86.69 60 GLN B N 1
ATOM 2445 C CA . GLN B 1 60 ? 7.059 -2.854 -7.691 1 86.69 60 GLN B CA 1
ATOM 2446 C C . GLN B 1 60 ? 7.535 -4.07 -8.484 1 86.69 60 GLN B C 1
ATOM 2448 O O . GLN B 1 60 ? 7.699 -4 -9.703 1 86.69 60 GLN B O 1
ATOM 2453 N N . ILE B 1 61 ? 7.781 -5.082 -7.762 1 92.25 61 ILE B N 1
ATOM 2454 C CA . ILE B 1 61 ? 8.203 -6.312 -8.43 1 92.25 61 ILE B CA 1
ATOM 2455 C C . ILE B 1 61 ? 7.07 -6.82 -9.328 1 92.25 61 ILE B C 1
ATOM 2457 O O . ILE B 1 61 ? 7.309 -7.207 -10.469 1 92.25 61 ILE B O 1
ATOM 2461 N N . CYS B 1 62 ? 5.895 -6.793 -8.82 1 92.5 62 CYS B N 1
ATOM 2462 C CA . CYS B 1 62 ? 4.742 -7.203 -9.617 1 92.5 62 CYS B CA 1
ATOM 2463 C C . CYS B 1 62 ? 4.605 -6.34 -10.867 1 92.5 62 CYS B C 1
ATOM 2465 O O . CYS B 1 62 ? 4.34 -6.852 -11.953 1 92.5 62 CYS B O 1
ATOM 2467 N N . TYR B 1 63 ? 4.801 -5.074 -10.703 1 87.5 63 TYR B N 1
ATOM 2468 C CA . TYR B 1 63 ? 4.738 -4.176 -11.852 1 87.5 63 TYR B CA 1
ATOM 2469 C C . TYR B 1 63 ? 5.75 -4.582 -12.914 1 87.5 63 TYR B C 1
ATOM 2471 O O . TYR B 1 63 ? 5.434 -4.598 -14.109 1 87.5 63 TYR B O 1
ATOM 2479 N N . SER B 1 64 ? 6.887 -4.871 -12.469 1 89.62 64 SER B N 1
ATOM 2480 C CA . SER B 1 64 ? 7.965 -5.246 -13.383 1 89.62 64 SER B CA 1
ATOM 2481 C C . SER B 1 64 ? 7.629 -6.523 -14.141 1 89.62 64 SER B C 1
ATOM 2483 O O . SER B 1 64 ? 7.902 -6.633 -15.344 1 89.62 64 SER B O 1
ATOM 2485 N N . ILE B 1 65 ? 7.066 -7.445 -13.445 1 92.69 65 ILE B N 1
ATOM 2486 C CA . ILE B 1 65 ? 6.684 -8.711 -14.055 1 92.69 65 ILE B CA 1
ATOM 2487 C C . ILE B 1 65 ? 5.609 -8.4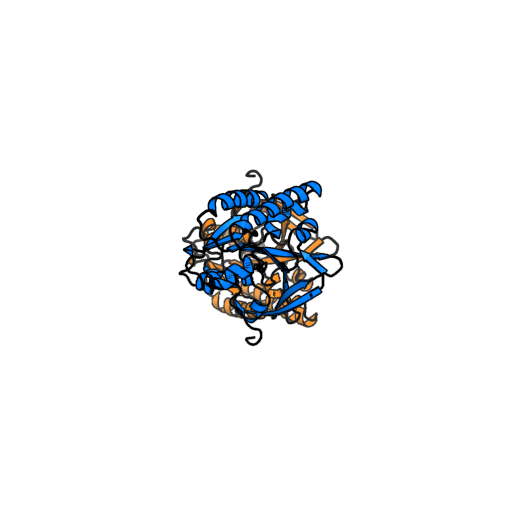77 -15.109 1 92.69 65 ILE B C 1
ATOM 2489 O O . ILE B 1 65 ? 5.711 -8.977 -16.234 1 92.69 65 ILE B O 1
ATOM 2493 N N . VAL B 1 66 ? 4.629 -7.727 -14.773 1 91 66 VAL B N 1
ATOM 2494 C CA . VAL B 1 66 ? 3.508 -7.449 -15.664 1 91 66 VAL B CA 1
ATOM 2495 C C . VAL B 1 66 ? 4 -6.676 -16.891 1 91 66 VAL B C 1
ATOM 2497 O O . VAL B 1 66 ? 3.633 -6.996 -18.016 1 91 66 VAL B O 1
ATOM 2500 N N . SER B 1 67 ? 4.809 -5.707 -16.609 1 87.56 67 SER B N 1
ATOM 2501 C CA . SER B 1 67 ? 5.348 -4.902 -17.703 1 87.56 67 SER B CA 1
ATOM 2502 C C . SER B 1 67 ? 6.113 -5.766 -18.703 1 87.56 67 SER B C 1
ATOM 2504 O O . SER B 1 67 ? 5.902 -5.656 -19.906 1 87.56 67 SER B O 1
ATOM 2506 N N . LYS B 1 68 ? 6.949 -6.586 -18.219 1 89.31 68 LYS B N 1
ATOM 2507 C CA . LYS B 1 68 ? 7.742 -7.449 -19.094 1 89.31 68 LYS B CA 1
ATOM 2508 C C . LYS B 1 68 ? 6.848 -8.406 -19.875 1 89.31 68 LYS B C 1
ATOM 2510 O O . LYS B 1 68 ? 7.027 -8.578 -21.078 1 89.31 68 LYS B O 1
ATOM 2515 N N . LEU B 1 69 ? 5.938 -8.992 -19.203 1 90.81 69 LEU B N 1
ATOM 2516 C CA . LEU B 1 69 ? 5.035 -9.945 -19.844 1 90.81 69 LEU B CA 1
ATOM 2517 C C . LEU B 1 69 ? 4.266 -9.281 -20.984 1 90.81 69 LEU B C 1
ATOM 2519 O O . LEU B 1 69 ? 4.199 -9.82 -22.094 1 90.81 69 LEU B O 1
ATOM 2523 N N . LEU B 1 70 ? 3.74 -8.102 -20.703 1 87.75 70 LEU B N 1
ATOM 2524 C CA . LEU B 1 70 ? 2.912 -7.426 -21.688 1 87.75 70 LEU B CA 1
ATOM 2525 C C . LEU B 1 70 ? 3.758 -6.938 -22.859 1 87.75 70 LEU B C 1
ATOM 2527 O O . LEU B 1 70 ? 3.268 -6.844 -23.984 1 87.75 70 LEU B O 1
ATOM 2531 N N . LYS B 1 71 ? 4.988 -6.672 -22.594 1 86.12 71 LYS B N 1
ATOM 2532 C CA . LYS B 1 71 ? 5.898 -6.258 -23.656 1 86.12 71 LYS B CA 1
ATOM 2533 C C . LYS B 1 71 ? 6.301 -7.441 -24.531 1 86.12 71 LYS B C 1
ATOM 2535 O O . LYS B 1 71 ? 6.457 -7.297 -25.75 1 86.12 71 LYS B O 1
ATOM 2540 N N . GLU B 1 72 ? 6.426 -8.555 -23.969 1 86.94 72 GLU B N 1
ATOM 2541 C CA . GLU B 1 72 ? 6.984 -9.703 -24.672 1 86.94 72 GLU B CA 1
ATOM 2542 C C . GLU B 1 72 ? 5.887 -10.539 -25.328 1 86.94 72 GLU B C 1
ATOM 2544 O O . GLU B 1 72 ? 6.141 -11.258 -26.297 1 86.94 72 GLU B O 1
ATOM 2549 N N . ASP B 1 73 ? 4.707 -10.477 -24.797 1 88.25 73 ASP B N 1
ATOM 2550 C CA . ASP B 1 73 ? 3.586 -11.266 -25.297 1 88.25 73 ASP B CA 1
ATOM 2551 C C . ASP B 1 73 ? 2.395 -10.375 -25.625 1 88.25 73 ASP B C 1
ATOM 2553 O O . ASP B 1 73 ? 1.626 -9.992 -24.75 1 88.25 73 ASP B O 1
ATOM 2557 N N . ASP B 1 74 ? 2.111 -10.211 -26.891 1 86.69 74 ASP B N 1
ATOM 2558 C CA . ASP B 1 74 ? 1.096 -9.273 -27.375 1 86.69 74 ASP B CA 1
ATOM 2559 C C . ASP B 1 74 ? -0.307 -9.852 -27.188 1 86.69 74 ASP B C 1
ATOM 2561 O O . ASP B 1 74 ? -1.3 -9.125 -27.297 1 86.69 74 ASP B O 1
ATOM 2565 N N . 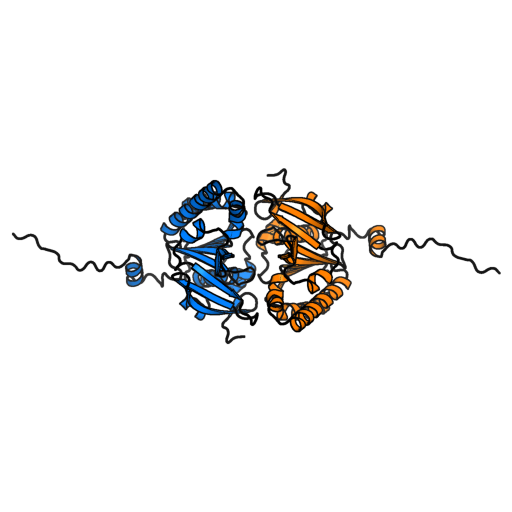GLU B 1 75 ? -0.379 -11.055 -26.875 1 86.31 75 GLU B N 1
ATOM 2566 C CA . GLU B 1 75 ? -1.691 -11.68 -26.734 1 86.31 75 GLU B CA 1
ATOM 2567 C C . GLU B 1 75 ? -2.062 -11.859 -25.266 1 86.31 75 GLU B C 1
ATOM 2569 O O . GLU B 1 75 ? -3.207 -12.188 -24.953 1 86.31 75 GLU B O 1
ATOM 2574 N N . ALA B 1 76 ? -1.094 -11.562 -24.438 1 89.38 76 ALA B N 1
ATOM 2575 C CA . ALA B 1 76 ? -1.307 -11.836 -23.031 1 89.38 76 ALA B CA 1
ATOM 2576 C C . ALA B 1 76 ? -2.131 -10.727 -22.375 1 89.38 76 ALA B C 1
ATOM 2578 O O . ALA B 1 76 ? -1.917 -9.547 -22.641 1 89.38 76 ALA B O 1
ATOM 2579 N N . ASN B 1 77 ? -3.104 -11.18 -21.578 1 90.75 77 ASN B N 1
ATOM 2580 C CA . ASN B 1 77 ? -3.809 -10.281 -20.656 1 90.75 77 ASN B CA 1
ATOM 2581 C C . ASN B 1 77 ? -3.426 -10.555 -19.203 1 90.75 77 ASN B C 1
ATOM 2583 O O . ASN B 1 77 ? -3.068 -11.68 -18.859 1 90.75 77 ASN B O 1
ATOM 2587 N N . VAL B 1 78 ? -3.473 -9.477 -18.453 1 92.19 78 VAL B N 1
ATOM 2588 C CA . VAL B 1 78 ? -3.178 -9.609 -17.031 1 92.19 78 VAL B CA 1
ATOM 2589 C C . VAL B 1 78 ? -4.363 -9.109 -16.219 1 92.19 78 VAL B C 1
ATOM 2591 O O . VAL B 1 78 ? -4.949 -8.07 -16.531 1 92.19 78 VAL B O 1
ATOM 2594 N N . MET B 1 79 ? -4.773 -9.938 -15.25 1 93 79 MET B N 1
ATOM 2595 C CA . MET B 1 79 ? -5.777 -9.516 -14.273 1 93 79 MET B CA 1
ATOM 2596 C C . MET B 1 79 ? -5.121 -9.055 -12.977 1 93 79 MET B C 1
ATOM 2598 O O . MET B 1 79 ? -4.395 -9.812 -12.336 1 93 79 MET B O 1
ATOM 2602 N N . TRP B 1 80 ? -5.363 -7.805 -12.648 1 92 80 TRP B N 1
ATOM 2603 C CA . TRP B 1 80 ? -4.836 -7.234 -11.414 1 92 80 TRP B CA 1
ATOM 2604 C C . TRP B 1 80 ? -5.953 -7.008 -10.398 1 92 80 TRP B C 1
ATOM 2606 O O . TRP B 1 80 ? -6.844 -6.18 -10.617 1 92 80 TRP B O 1
ATOM 2616 N N . ILE B 1 81 ? -5.859 -7.73 -9.32 1 92.56 81 ILE B N 1
ATOM 2617 C CA . ILE B 1 81 ? -6.844 -7.625 -8.25 1 92.56 81 ILE B CA 1
ATOM 2618 C C . ILE B 1 81 ? -6.23 -6.895 -7.059 1 92.56 81 ILE B C 1
ATOM 2620 O O . ILE B 1 81 ? -5.195 -7.305 -6.535 1 92.56 81 ILE B O 1
ATOM 2624 N N . SER B 1 82 ? -6.801 -5.812 -6.656 1 89.31 82 SER B N 1
ATOM 2625 C CA . SER B 1 82 ? -6.281 -5.047 -5.527 1 89.31 82 SER B CA 1
ATOM 2626 C C . SER B 1 82 ? -7.402 -4.332 -4.781 1 89.31 82 SER B C 1
ATOM 2628 O O . SER B 1 82 ? -8.531 -4.273 -5.262 1 89.31 82 SER B O 1
ATOM 2630 N N . SER B 1 83 ? -7.094 -3.914 -3.533 1 81.31 83 SER B N 1
ATOM 2631 C CA . SER B 1 83 ? -8.055 -3.148 -2.752 1 81.31 83 SER B CA 1
ATOM 2632 C C . SER B 1 83 ? -8.102 -1.691 -3.201 1 81.31 83 SER B C 1
ATOM 2634 O O . SER B 1 83 ? -9.039 -0.962 -2.863 1 81.31 83 SER B O 1
ATOM 2636 N N . LEU B 1 84 ? -7.016 -1.296 -3.869 1 72.06 84 LEU B N 1
ATOM 2637 C CA . LEU B 1 84 ? -6.953 0.061 -4.402 1 72.06 84 LEU B CA 1
ATOM 2638 C C . LEU B 1 84 ? -6.996 0.051 -5.926 1 72.06 84 LEU B C 1
ATOM 2640 O O . LEU B 1 84 ? -6.527 -0.898 -6.559 1 72.06 84 LEU B O 1
ATOM 2644 N N . PRO B 1 85 ? -7.641 0.923 -6.445 1 62.75 85 PRO B N 1
ATOM 2645 C CA . PRO B 1 85 ? -7.633 0.976 -7.91 1 62.75 85 PRO B CA 1
ATOM 2646 C C . PRO B 1 85 ? -6.219 1.053 -8.484 1 62.75 85 PRO B C 1
ATOM 2648 O O . PRO B 1 85 ? -5.32 1.604 -7.852 1 62.75 85 PRO B O 1
ATOM 2651 N N . PHE B 1 86 ? -6.121 0.347 -9.648 1 61.34 86 PHE B N 1
ATOM 2652 C CA . PHE B 1 86 ? -4.812 0.213 -10.281 1 61.34 86 PHE B CA 1
ATOM 2653 C C . PHE B 1 86 ? -4.305 1.565 -10.766 1 61.34 86 PHE B C 1
ATOM 2655 O O . PHE B 1 86 ? -5.086 2.389 -11.25 1 61.34 86 PHE B O 1
ATOM 2662 N N . ARG B 1 87 ? -2.992 1.66 -10.484 1 57.56 87 ARG B N 1
ATOM 2663 C CA . ARG B 1 87 ? -2.236 2.857 -10.828 1 57.56 87 ARG B CA 1
ATOM 2664 C C . ARG B 1 87 ? -1.83 2.84 -12.305 1 57.56 87 ARG B C 1
ATOM 2666 O O . ARG B 1 87 ? -0.79 2.281 -12.656 1 57.56 87 ARG B O 1
ATOM 2673 N N . THR B 1 88 ? -2.662 3.371 -13.219 1 53.62 88 THR B N 1
ATOM 2674 C CA . THR B 1 88 ? -2.375 3.285 -14.648 1 53.62 88 THR B CA 1
ATOM 2675 C C . THR B 1 88 ? -1.117 4.078 -14.992 1 53.62 88 THR B C 1
ATOM 2677 O O . THR B 1 88 ? -0.323 3.654 -15.836 1 53.62 88 THR B O 1
ATOM 2680 N N . ASP B 1 89 ? -1.067 5.145 -14.305 1 53.72 89 ASP B N 1
ATOM 2681 C CA . ASP B 1 89 ? 0.026 6.012 -14.734 1 53.72 89 ASP B CA 1
ATOM 2682 C C . ASP B 1 89 ? 1.381 5.367 -14.453 1 53.72 89 ASP B C 1
ATOM 2684 O O . ASP B 1 89 ? 2.301 5.465 -15.266 1 53.72 89 ASP B O 1
ATOM 2688 N N . HIS B 1 90 ? 1.474 4.773 -13.312 1 50.78 90 HIS B N 1
ATOM 2689 C CA . HIS B 1 90 ? 2.752 4.133 -13.023 1 50.78 90 HIS B CA 1
ATOM 2690 C C . HIS B 1 90 ? 3.031 2.992 -13.992 1 50.78 90 HIS B C 1
ATOM 2692 O O . HIS B 1 90 ? 4.164 2.818 -14.445 1 50.78 90 HIS B O 1
ATOM 2698 N N . PHE B 1 91 ? 1.938 2.238 -14.125 1 57.59 91 PHE B N 1
ATOM 2699 C CA . PHE B 1 91 ? 2.074 1.115 -15.047 1 57.59 91 PHE B CA 1
ATOM 2700 C C . PHE B 1 91 ? 2.49 1.598 -16.422 1 57.59 91 PHE B C 1
ATOM 2702 O O . PHE B 1 91 ? 3.301 0.954 -17.094 1 57.59 91 PHE B O 1
ATOM 2709 N N . MET B 1 92 ? 2.074 2.844 -16.641 1 57.09 92 MET B N 1
ATOM 2710 C CA . MET B 1 92 ? 2.404 3.385 -17.953 1 57.09 92 MET B CA 1
ATOM 2711 C C . MET B 1 92 ? 3.889 3.729 -18.047 1 57.09 92 MET B C 1
ATOM 2713 O O . MET B 1 92 ? 4.492 3.613 -19.109 1 57.09 92 MET B O 1
ATOM 2717 N N . LYS B 1 93 ? 4.359 4.121 -16.906 1 56.44 93 LYS B N 1
ATOM 2718 C CA . LYS B 1 93 ? 5.793 4.41 -16.922 1 56.44 93 LYS B CA 1
ATOM 2719 C C . LYS B 1 93 ? 6.605 3.143 -17.141 1 56.44 93 LYS B C 1
ATOM 2721 O O . LYS B 1 93 ? 7.688 3.193 -17.734 1 56.44 93 LYS B O 1
ATOM 2726 N N . HIS B 1 94 ? 5.992 2.031 -16.75 1 58.31 94 HIS B N 1
ATOM 2727 C CA . HIS B 1 94 ? 6.719 0.774 -16.891 1 58.31 94 HIS B CA 1
ATOM 2728 C C . HIS B 1 94 ? 6.363 0.08 -18.203 1 58.31 94 HIS B C 1
ATOM 2730 O O . HIS B 1 94 ? 7.25 -0.405 -18.906 1 58.31 94 HIS B O 1
ATOM 2736 N N . ALA B 1 95 ? 5.074 -0.041 -18.438 1 60.06 95 ALA B N 1
ATOM 2737 C CA . ALA B 1 95 ? 4.617 -0.888 -19.531 1 60.06 95 ALA B CA 1
ATOM 2738 C C . ALA B 1 95 ? 4.387 -0.067 -20.797 1 60.06 95 ALA B C 1
ATOM 2740 O O . ALA B 1 95 ? 4.375 -0.61 -21.906 1 60.06 95 ALA B O 1
ATOM 2741 N N . GLY B 1 96 ? 4.52 1.269 -20.703 1 60.12 96 GLY B N 1
ATOM 2742 C CA . GLY B 1 96 ? 4.145 2.068 -21.859 1 60.12 96 GLY B CA 1
ATOM 2743 C C . GLY B 1 96 ? 2.641 2.172 -22.047 1 60.12 96 GLY B C 1
ATOM 2744 O O . GLY B 1 96 ? 1.898 1.264 -21.656 1 60.12 96 GLY B O 1
ATOM 2745 N N . GLU B 1 97 ? 2.072 3.258 -22.469 1 61.12 97 GLU B N 1
ATOM 2746 C CA . GLU B 1 97 ? 0.666 3.619 -22.625 1 61.12 97 GLU B CA 1
ATOM 2747 C C . GLU B 1 97 ? -0.084 2.578 -23.453 1 61.12 97 GLU B C 1
ATOM 2749 O O . GLU B 1 97 ? -1.268 2.326 -23.219 1 61.12 97 GLU B O 1
ATOM 2754 N N . GLU B 1 98 ? 0.527 1.881 -24.344 1 60.16 98 GLU B N 1
ATOM 2755 C CA . GLU B 1 98 ? -0.129 1.019 -25.312 1 60.16 98 GLU B CA 1
ATOM 2756 C C . GLU B 1 98 ? -0.641 -0.263 -24.672 1 60.16 98 GLU B C 1
ATOM 2758 O O . GLU B 1 98 ? -1.539 -0.919 -25.203 1 60.16 98 GLU B O 1
ATOM 2763 N N . ASN B 1 99 ? -0.241 -0.58 -23.516 1 63.78 99 ASN B N 1
ATOM 2764 C CA . ASN B 1 99 ? -0.522 -1.886 -22.922 1 63.78 99 ASN B CA 1
ATOM 2765 C C . ASN B 1 99 ? -1.613 -1.799 -21.859 1 63.78 99 ASN B C 1
ATOM 2767 O O . ASN B 1 99 ? -1.998 -2.812 -21.281 1 63.78 99 ASN B O 1
ATOM 2771 N N . ASN B 1 100 ? -2.248 -0.764 -21.875 1 70.06 100 ASN B N 1
ATOM 2772 C CA . ASN B 1 100 ? -3.191 -0.506 -20.797 1 70.06 100 ASN B CA 1
ATOM 2773 C C . ASN B 1 100 ? -4.473 -1.319 -20.969 1 70.06 100 ASN B C 1
ATOM 2775 O O . ASN B 1 100 ? -5.043 -1.789 -19.984 1 70.06 100 ASN B O 1
ATOM 2779 N N . GLU B 1 101 ? -4.809 -1.621 -22.188 1 77.88 101 GLU B N 1
ATOM 2780 C CA . GLU B 1 101 ? -6.078 -2.311 -22.406 1 77.88 101 GLU B CA 1
ATOM 2781 C C . GLU B 1 101 ? -5.973 -3.787 -22.031 1 77.88 101 GLU B C 1
ATOM 2783 O O . GLU B 1 101 ? -6.984 -4.441 -21.766 1 77.88 101 GLU B O 1
ATOM 2788 N N . ARG B 1 102 ? -4.805 -4.281 -21.969 1 86.69 102 ARG B N 1
ATOM 2789 C CA . ARG B 1 102 ? -4.586 -5.695 -21.672 1 86.69 102 ARG B CA 1
ATOM 2790 C C . ARG B 1 102 ? -4.363 -5.926 -20.188 1 86.69 102 ARG B C 1
ATOM 2792 O O . ARG B 1 102 ? -4.266 -7.07 -19.734 1 86.69 102 ARG B O 1
ATOM 2799 N N . LEU B 1 103 ? -4.293 -4.859 -19.484 1 87.06 103 LEU B N 1
ATOM 2800 C CA . LEU B 1 103 ? -4.25 -4.91 -18.031 1 87.06 103 LEU B CA 1
ATOM 2801 C C . LEU B 1 103 ? -5.641 -4.703 -17.438 1 87.06 103 LEU B C 1
ATOM 2803 O O . LEU B 1 103 ? -6.078 -3.564 -17.25 1 87.06 103 LEU B O 1
ATOM 2807 N N . LEU B 1 104 ? -6.25 -5.836 -17.141 1 86.94 104 LEU B N 1
ATOM 2808 C CA . LEU B 1 104 ? -7.57 -5.801 -16.516 1 86.94 104 LEU B CA 1
ATOM 2809 C C . LEU B 1 104 ? -7.461 -5.594 -15.016 1 86.94 104 LEU B C 1
ATOM 2811 O O . LEU B 1 104 ? -6.551 -6.125 -14.375 1 86.94 104 LEU B O 1
ATOM 2815 N N . GLN B 1 105 ? -8.43 -4.867 -14.516 1 86.12 105 GLN B N 1
ATOM 2816 C CA . GLN B 1 105 ? -8.336 -4.543 -13.094 1 86.12 105 GLN B CA 1
ATOM 2817 C C . GLN B 1 105 ? -9.664 -4.812 -12.383 1 86.12 105 GLN B C 1
ATOM 2819 O O . GLN B 1 105 ? -10.734 -4.605 -12.953 1 86.12 105 GLN B O 1
ATOM 2824 N N . ALA B 1 106 ? -9.508 -5.246 -11.141 1 87.38 106 ALA B N 1
ATOM 2825 C CA . ALA B 1 106 ? -10.648 -5.414 -10.242 1 87.38 106 ALA B CA 1
ATOM 2826 C C . ALA B 1 106 ? -10.312 -4.926 -8.836 1 87.38 106 ALA B C 1
ATOM 2828 O O . ALA B 1 106 ? -9.211 -5.16 -8.336 1 87.38 106 ALA B O 1
ATOM 2829 N N . THR B 1 107 ? -11.281 -4.207 -8.266 1 85.56 107 THR B N 1
ATOM 2830 C CA . THR B 1 107 ? -11.125 -3.748 -6.883 1 85.56 107 THR B CA 1
ATOM 2831 C C . THR B 1 107 ? -11.891 -4.656 -5.926 1 85.56 107 THR B C 1
ATOM 2833 O O . THR B 1 107 ? -13.094 -4.887 -6.102 1 85.56 107 THR B O 1
ATOM 2836 N N . VAL B 1 108 ? -11.164 -5.156 -5 1 88.56 108 VAL B N 1
ATOM 2837 C CA . VAL B 1 108 ? -11.695 -6.082 -4.008 1 88.56 108 VAL B CA 1
ATOM 2838 C C . VAL B 1 108 ? -11.266 -5.645 -2.607 1 88.56 108 VAL B C 1
ATOM 2840 O O . VAL B 1 108 ? -10.078 -5.508 -2.33 1 88.56 108 VAL B O 1
ATOM 2843 N N . ASP B 1 109 ? -12.242 -5.57 -1.718 1 81.31 109 ASP B N 1
ATOM 2844 C CA . ASP B 1 109 ? -11.922 -4.945 -0.436 1 81.31 109 ASP B CA 1
ATOM 2845 C C . ASP B 1 109 ? -11.742 -6 0.656 1 81.31 109 ASP B C 1
ATOM 2847 O O . ASP B 1 109 ? -11.016 -5.777 1.626 1 81.31 109 ASP B O 1
ATOM 2851 N N . ASP B 1 110 ? -12.477 -7.059 0.487 1 86.94 110 ASP B N 1
ATOM 2852 C CA . ASP B 1 110 ? -12.484 -8.008 1.593 1 86.94 110 ASP B CA 1
ATOM 2853 C C . ASP B 1 110 ? -12.656 -9.445 1.086 1 86.94 110 ASP B C 1
ATOM 2855 O O . ASP B 1 110 ? -12.672 -9.68 -0.124 1 86.94 110 ASP B O 1
ATOM 2859 N N . TYR B 1 111 ? -12.719 -10.312 2.045 1 90.75 111 TYR B N 1
ATOM 2860 C CA . TYR B 1 111 ? -12.805 -11.742 1.749 1 90.75 111 TYR B CA 1
ATOM 2861 C C . TYR B 1 111 ? -14.008 -12.039 0.869 1 90.75 111 TYR B C 1
ATOM 2863 O O . TYR B 1 111 ? -13.898 -12.797 -0.102 1 90.75 111 TYR B O 1
ATOM 2871 N N . ASN B 1 112 ? -15.141 -11.5 1.222 1 88.75 112 ASN B N 1
ATOM 2872 C CA . ASN B 1 112 ? -16.359 -11.805 0.487 1 88.75 112 ASN B CA 1
ATOM 2873 C C . ASN B 1 112 ? -16.266 -11.359 -0.972 1 88.75 112 ASN B C 1
ATOM 2875 O O . ASN B 1 112 ? -16.641 -12.117 -1.877 1 88.75 112 ASN B O 1
ATOM 2879 N N . GLN B 1 113 ? -15.789 -10.227 -1.143 1 90.25 113 GLN B N 1
ATOM 2880 C CA . GLN B 1 113 ? -15.633 -9.727 -2.506 1 90.25 113 GLN B CA 1
ATOM 2881 C C . GLN B 1 113 ? -14.602 -10.547 -3.277 1 90.25 113 GLN B C 1
ATOM 2883 O O . GLN B 1 113 ? -14.773 -10.789 -4.473 1 90.25 113 GLN B O 1
ATOM 2888 N N . LEU B 1 114 ? -13.547 -10.898 -2.553 1 94.44 114 LEU B N 1
ATOM 2889 C CA . LEU B 1 114 ? -12.539 -11.727 -3.205 1 94.44 114 LEU B CA 1
ATOM 2890 C C . LEU B 1 114 ? -13.133 -13.055 -3.648 1 94.44 114 LEU B C 1
ATOM 2892 O O . LEU B 1 114 ? -12.953 -13.469 -4.797 1 94.44 114 LEU B O 1
ATOM 2896 N N . ARG B 1 115 ? -13.828 -13.672 -2.758 1 94.75 115 ARG B N 1
ATOM 2897 C CA . ARG B 1 115 ? -14.484 -14.945 -3.053 1 94.75 115 ARG B CA 1
ATOM 2898 C C . ARG B 1 115 ? -15.398 -14.82 -4.262 1 94.75 115 ARG B C 1
ATOM 2900 O O . ARG B 1 115 ? -15.281 -15.586 -5.223 1 94.75 115 ARG B O 1
ATOM 2907 N N . ASP B 1 116 ? -16.234 -13.867 -4.23 1 94.94 116 ASP B N 1
ATOM 2908 C CA . ASP B 1 116 ? -17.219 -13.695 -5.301 1 94.94 116 ASP B CA 1
ATOM 2909 C C . ASP B 1 116 ? -16.531 -13.375 -6.625 1 94.94 116 ASP B C 1
ATOM 2911 O O . ASP B 1 116 ? -16.938 -13.875 -7.676 1 94.94 116 ASP B O 1
ATOM 2915 N N . PHE B 1 117 ? -15.57 -12.602 -6.578 1 95.44 117 PHE B N 1
ATOM 2916 C CA . PHE B 1 117 ? -14.867 -12.211 -7.793 1 95.44 117 PHE B CA 1
ATOM 2917 C C . PHE B 1 117 ? -14.141 -13.406 -8.406 1 95.44 117 PHE B C 1
ATOM 2919 O O . PHE B 1 117 ? -14.156 -13.586 -9.625 1 95.44 117 PHE B O 1
ATOM 2926 N N . LEU B 1 118 ? -13.477 -14.219 -7.574 1 95.88 118 LEU B N 1
ATOM 2927 C CA . LEU B 1 118 ? -12.766 -15.383 -8.078 1 95.88 118 LEU B CA 1
ATOM 2928 C C . LEU B 1 118 ? -13.734 -16.375 -8.734 1 95.88 118 LEU B C 1
ATOM 2930 O O . LEU B 1 118 ? -13.391 -17.016 -9.727 1 95.88 118 LEU B O 1
ATOM 2934 N N . PHE B 1 119 ? -14.922 -16.422 -8.227 1 92.88 119 PHE B N 1
ATOM 2935 C CA . PHE B 1 119 ? -15.953 -17.266 -8.828 1 92.88 119 PHE B CA 1
ATOM 2936 C C . PHE B 1 119 ? -16.312 -16.766 -10.219 1 92.88 119 PHE B C 1
ATOM 2938 O O . PHE B 1 119 ? -16.422 -17.547 -11.164 1 92.88 119 PHE B O 1
ATOM 2945 N N . LYS B 1 120 ? -16.453 -15.523 -10.281 1 92.75 120 LYS B N 1
ATOM 2946 C CA . LYS B 1 120 ? -16.781 -14.922 -11.57 1 92.75 120 LYS B CA 1
ATOM 2947 C C . LYS B 1 120 ? -15.633 -15.055 -12.555 1 92.75 120 LYS B C 1
ATOM 2949 O O . LYS B 1 120 ? -15.844 -15.336 -13.734 1 92.75 120 LYS B O 1
ATOM 2954 N N . LEU B 1 121 ? -14.484 -14.859 -12.078 1 92.56 121 LEU B N 1
ATOM 2955 C CA . LEU B 1 121 ? -13.289 -14.891 -12.914 1 92.56 121 LEU B CA 1
ATOM 2956 C C . LEU B 1 121 ? -13.102 -16.266 -13.539 1 92.56 121 LEU B C 1
ATOM 2958 O O . LEU B 1 121 ? -12.695 -16.375 -14.703 1 92.56 121 LEU B O 1
ATOM 2962 N N . GLU B 1 122 ? -13.383 -17.266 -12.812 1 87.75 122 GLU B N 1
ATOM 2963 C CA . GLU B 1 122 ? -13.258 -18.641 -13.312 1 87.75 122 GLU B CA 1
ATOM 2964 C C . GLU B 1 122 ? -14.117 -18.844 -14.555 1 87.75 122 GLU B C 1
ATOM 2966 O O . GLU B 1 122 ? -13.68 -19.469 -15.523 1 87.75 122 GLU B O 1
ATOM 2971 N N . ARG B 1 123 ? -15.211 -18.234 -14.516 1 85.75 123 ARG B N 1
ATOM 2972 C CA . ARG B 1 123 ? -16.125 -18.344 -15.648 1 85.75 123 ARG B CA 1
ATOM 2973 C C . ARG B 1 123 ? -15.617 -17.547 -16.844 1 85.75 123 ARG B C 1
ATOM 2975 O O . ARG B 1 123 ? -15.734 -18 -17.984 1 85.75 123 ARG B O 1
ATOM 2982 N N . ASP B 1 124 ? -15 -16.438 -16.531 1 85.25 124 ASP B N 1
ATOM 2983 C CA . ASP B 1 124 ? -14.602 -15.508 -17.594 1 85.25 124 ASP B CA 1
ATOM 2984 C C . ASP B 1 124 ? -13.258 -15.914 -18.203 1 85.25 124 ASP B C 1
ATOM 2986 O O . ASP B 1 124 ? -12.93 -15.492 -19.312 1 85.25 124 ASP B O 1
ATOM 2990 N N . LEU B 1 125 ? -12.461 -16.656 -17.5 1 82.62 125 LEU B N 1
ATOM 2991 C CA . LEU B 1 125 ? -11.117 -17 -17.938 1 82.62 125 LEU B CA 1
ATOM 2992 C C . LEU B 1 125 ? -11.164 -17.953 -19.125 1 82.62 125 LEU B C 1
ATOM 2994 O O . LEU B 1 125 ? -10.242 -17.984 -19.953 1 82.62 125 LEU B O 1
ATOM 2998 N N . LYS B 1 126 ? -12.32 -18.641 -19.172 1 73.12 126 LYS B N 1
ATOM 2999 C CA . LYS B 1 126 ? -12.453 -19.562 -20.297 1 73.12 126 LYS B CA 1
ATOM 3000 C C . LYS B 1 126 ? -12.461 -18.812 -21.625 1 73.12 126 LYS B C 1
ATOM 3002 O O . LYS B 1 126 ? -13.281 -17.922 -21.844 1 73.12 126 LYS B O 1
ATOM 3007 N N . GLY B 1 127 ? -11.492 -18.938 -22.422 1 70.56 127 GLY B N 1
ATOM 3008 C CA . GLY B 1 127 ? -11.438 -18.297 -23.719 1 70.56 127 GLY B CA 1
ATOM 3009 C C . GLY B 1 127 ? -10.711 -16.969 -23.703 1 70.56 127 GLY B C 1
ATOM 3010 O O . GLY B 1 127 ? -10.781 -16.188 -24.656 1 70.56 127 GLY B O 1
ATOM 3011 N N . THR B 1 128 ? -10.266 -16.625 -22.453 1 75.38 128 THR B N 1
ATOM 3012 C CA . THR B 1 128 ? -9.539 -15.367 -22.406 1 75.38 128 THR B CA 1
ATOM 3013 C C . THR B 1 128 ? -8.039 -15.602 -22.484 1 75.38 128 THR B C 1
ATOM 3015 O O . THR B 1 128 ? -7.57 -16.734 -22.312 1 75.38 128 THR B O 1
ATOM 3018 N N . SER B 1 129 ? -7.441 -14.617 -22.891 1 85.94 129 SER B N 1
ATOM 3019 C CA . SER B 1 129 ? -5.992 -14.68 -23.031 1 85.94 129 SER B CA 1
ATOM 3020 C C . SER B 1 129 ? -5.281 -14.172 -21.781 1 85.94 129 SER B C 1
ATOM 3022 O O . SER B 1 129 ? -4.18 -13.633 -21.859 1 85.94 129 SER B O 1
ATOM 3024 N N . VAL B 1 130 ? -5.965 -14.414 -20.625 1 91.62 130 VAL B N 1
ATOM 3025 C CA . VAL B 1 130 ? -5.316 -14.023 -19.391 1 91.62 130 VAL B CA 1
ATOM 3026 C C . VAL B 1 130 ? -4.211 -15.023 -19.047 1 91.62 130 VAL B C 1
ATOM 3028 O O . VAL B 1 130 ? -4.457 -16.234 -18.953 1 91.62 130 VAL B O 1
ATOM 3031 N N . ARG B 1 131 ? -3.012 -14.5 -18.828 1 91.81 131 ARG B N 1
ATOM 3032 C CA . ARG B 1 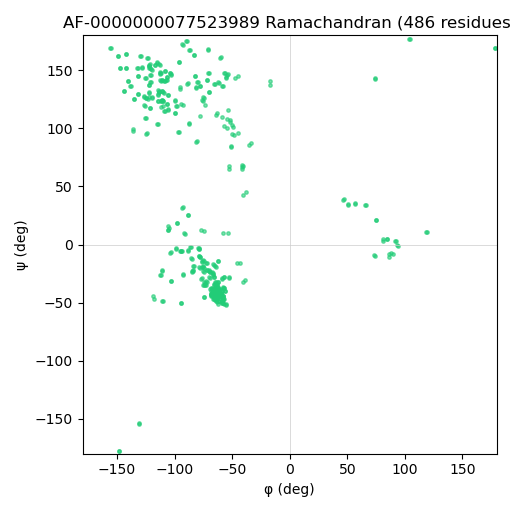131 ? -1.854 -15.352 -18.578 1 91.81 131 ARG B CA 1
ATOM 3033 C C . ARG B 1 131 ? -1.386 -15.227 -17.125 1 91.81 131 ARG B C 1
ATOM 3035 O O . ARG B 1 131 ? -0.708 -16.109 -16.609 1 91.81 131 ARG B O 1
ATOM 3042 N N . LEU B 1 132 ? -1.74 -14.109 -16.531 1 95.19 132 LEU B N 1
ATOM 3043 C CA . LEU B 1 132 ? -1.239 -13.805 -15.203 1 95.19 132 LEU B CA 1
ATOM 3044 C C . LEU B 1 132 ? -2.303 -13.086 -14.375 1 95.19 132 LEU B C 1
ATOM 3046 O O . LEU B 1 132 ? -2.979 -12.188 -14.867 1 95.19 132 LEU B O 1
ATOM 3050 N N . ILE B 1 133 ? -2.496 -13.562 -13.148 1 96.19 133 ILE B N 1
ATOM 3051 C CA . ILE B 1 133 ? -3.348 -12.906 -12.164 1 96.19 133 ILE B CA 1
ATOM 3052 C C . ILE B 1 133 ? -2.5 -12.406 -11 1 96.19 133 ILE B C 1
ATOM 3054 O O . ILE B 1 133 ? -1.753 -13.18 -10.398 1 96.19 133 ILE B O 1
ATOM 3058 N N . ILE B 1 134 ? -2.592 -11.141 -10.75 1 96.06 134 ILE B N 1
ATOM 3059 C CA . ILE B 1 134 ? -1.931 -10.547 -9.594 1 96.06 134 ILE B CA 1
ATOM 3060 C C . ILE B 1 134 ? -2.965 -10.227 -8.516 1 96.06 134 ILE B C 1
ATOM 3062 O O . ILE B 1 134 ? -3.996 -9.617 -8.797 1 96.06 134 ILE B O 1
ATOM 3066 N N . ILE B 1 135 ? -2.729 -10.672 -7.305 1 96.56 135 ILE B N 1
ATOM 3067 C CA . ILE B 1 135 ? -3.527 -10.305 -6.141 1 96.56 135 ILE B CA 1
ATOM 3068 C C . ILE B 1 135 ? -2.668 -9.508 -5.16 1 96.56 135 ILE B C 1
ATOM 3070 O O . ILE B 1 135 ? -1.859 -10.086 -4.43 1 96.56 135 ILE B O 1
ATOM 3074 N N . ASP B 1 136 ? -2.896 -8.141 -5.148 1 92.19 136 ASP B N 1
ATOM 3075 C CA . ASP B 1 136 ? -2.062 -7.223 -4.379 1 92.19 136 ASP B CA 1
ATOM 3076 C C . ASP B 1 136 ? -2.904 -6.395 -3.412 1 92.19 136 ASP B C 1
ATOM 3078 O O . ASP B 1 136 ? -3.412 -5.332 -3.775 1 92.19 136 ASP B O 1
ATOM 3082 N N . SER B 1 137 ? -3.006 -6.855 -2.094 1 91.75 137 SER B N 1
ATOM 3083 C CA . SER B 1 137 ? -2.4 -8.047 -1.503 1 91.75 137 SER B CA 1
ATOM 3084 C C . SER B 1 137 ? -3.463 -8.977 -0.928 1 91.75 137 SER B C 1
ATOM 3086 O O . SER B 1 137 ? -4.52 -8.523 -0.488 1 91.75 137 SER B O 1
ATOM 3088 N N . VAL B 1 138 ? -3.141 -10.234 -0.914 1 95.44 138 VAL B N 1
ATOM 3089 C CA . VAL B 1 138 ? -4.078 -11.242 -0.421 1 95.44 138 VAL B CA 1
ATOM 3090 C C . VAL B 1 138 ? -4.191 -11.141 1.099 1 95.44 138 VAL B C 1
ATOM 3092 O O . VAL B 1 138 ? -5.266 -11.367 1.662 1 95.44 138 VAL B O 1
ATOM 3095 N N . SER B 1 139 ? -3.135 -10.75 1.771 1 91.88 139 SER B N 1
ATOM 3096 C CA . SER B 1 139 ? -3.18 -10.625 3.225 1 91.88 139 SER B CA 1
ATOM 3097 C C . SER B 1 139 ? -4.152 -9.539 3.658 1 91.88 139 SER B C 1
ATOM 3099 O O . SER B 1 139 ? -4.812 -9.664 4.691 1 91.88 139 SER B O 1
ATOM 3101 N N . CYS B 1 140 ? -4.266 -8.531 2.859 1 88.38 140 CYS B N 1
ATOM 3102 C CA . CYS B 1 140 ? -5.199 -7.457 3.174 1 88.38 140 CYS B CA 1
ATOM 3103 C C . CYS B 1 140 ? -6.637 -7.895 2.922 1 88.38 140 CYS B C 1
ATOM 3105 O O . CYS B 1 140 ? -7.512 -7.684 3.764 1 88.38 140 CYS B O 1
ATOM 3107 N N . MET B 1 141 ? -6.867 -8.516 1.834 1 90.75 141 MET B N 1
ATOM 3108 C CA . MET B 1 141 ? -8.219 -8.922 1.453 1 90.75 141 MET B CA 1
ATOM 3109 C C . MET B 1 141 ? -8.758 -9.977 2.406 1 90.75 141 MET B C 1
ATOM 3111 O O . MET B 1 141 ? -9.961 -10.031 2.666 1 90.75 141 MET B O 1
ATOM 3115 N N . MET B 1 142 ? -7.809 -10.711 2.959 1 91.06 142 MET B N 1
ATOM 3116 C CA . MET B 1 142 ? -8.211 -11.812 3.824 1 91.06 142 MET B CA 1
ATOM 3117 C C . MET B 1 142 ? -7.965 -11.477 5.289 1 91.06 142 MET B C 1
ATOM 3119 O O . MET B 1 142 ? -7.973 -12.359 6.145 1 91.06 142 MET B O 1
ATOM 3123 N N . HIS B 1 143 ? -7.711 -10.312 5.527 1 80.5 143 HIS B N 1
ATOM 3124 C CA . HIS B 1 143 ? -7.309 -9.883 6.859 1 80.5 143 HIS B CA 1
ATOM 3125 C C . HIS B 1 143 ? -8.359 -10.25 7.902 1 80.5 143 HIS B C 1
ATOM 3127 O O . HIS B 1 143 ? -8.023 -10.633 9.023 1 80.5 143 HIS B O 1
ATOM 3133 N N . ASP B 1 144 ? -9.578 -10.164 7.59 1 74.69 144 ASP B N 1
ATOM 3134 C CA . ASP B 1 144 ? -10.68 -10.398 8.523 1 74.69 144 ASP B CA 1
ATOM 3135 C C . ASP B 1 144 ? -10.734 -11.859 8.961 1 74.69 144 ASP B C 1
ATOM 3137 O O . ASP B 1 144 ? -11.273 -12.18 10.016 1 74.69 144 ASP B O 1
ATOM 3141 N N . THR B 1 145 ? -10.219 -12.695 8.172 1 76.06 145 THR B N 1
ATOM 3142 C CA . THR B 1 145 ? -10.289 -14.117 8.477 1 76.06 145 THR B CA 1
ATOM 3143 C C . THR B 1 145 ? -9.367 -14.469 9.648 1 76.06 145 THR B C 1
ATOM 3145 O O . THR B 1 145 ? -9.578 -15.477 10.32 1 76.06 145 THR B O 1
ATOM 3148 N N . VAL B 1 146 ? -8.406 -13.602 9.828 1 66.62 146 VAL B N 1
ATOM 3149 C CA . VAL B 1 146 ? -7.414 -13.891 10.859 1 66.62 146 VAL B CA 1
ATOM 3150 C C . VAL B 1 146 ? -8.016 -13.648 12.242 1 66.62 146 VAL B C 1
ATOM 3152 O O . VAL B 1 146 ? -7.594 -14.258 13.227 1 66.62 146 VAL B O 1
ATOM 3155 N N . TRP B 1 147 ? -9.102 -12.852 12.25 1 65.31 147 TRP B N 1
ATOM 3156 C CA . TRP B 1 147 ? -9.695 -12.477 13.531 1 65.31 147 TRP B CA 1
ATOM 3157 C C . TRP B 1 147 ? -10.898 -13.352 13.852 1 65.31 147 TRP B C 1
ATOM 3159 O O . TRP B 1 147 ? -11.5 -13.227 14.922 1 65.31 147 TRP B O 1
ATOM 3169 N N . THR B 1 148 ? -11.211 -14.18 12.977 1 69.25 148 THR B N 1
ATOM 3170 C CA . THR B 1 148 ? -12.328 -15.094 13.203 1 69.25 148 THR B CA 1
ATOM 3171 C C . THR B 1 148 ? -11.859 -16.359 13.914 1 69.25 148 THR B C 1
ATOM 3173 O O . THR B 1 148 ? -10.656 -16.531 14.141 1 69.25 148 THR B O 1
ATOM 3176 N N . ASP B 1 149 ? -12.82 -17.094 14.375 1 77.94 149 ASP B N 1
ATOM 3177 C CA . ASP B 1 149 ? -12.438 -18.359 15 1 77.94 149 ASP B CA 1
ATOM 3178 C C . ASP B 1 149 ? -11.703 -19.266 14.008 1 77.94 149 ASP B C 1
ATOM 3180 O O . ASP B 1 149 ? -11.789 -19.062 12.797 1 77.94 149 ASP B O 1
ATOM 3184 N N . HIS B 1 150 ? -10.992 -20.203 14.625 1 79.81 150 HIS B N 1
ATOM 3185 C CA . HIS B 1 150 ? -10.086 -21.047 13.859 1 79.81 150 HIS B CA 1
ATOM 3186 C C . HIS B 1 150 ? -10.828 -21.797 12.766 1 79.81 150 HIS B C 1
ATOM 3188 O O . HIS B 1 150 ? -10.359 -21.875 11.625 1 79.81 150 HIS B O 1
ATOM 3194 N N . ASP B 1 151 ? -11.906 -22.312 13.102 1 85.31 151 ASP B N 1
ATOM 3195 C CA . ASP B 1 151 ? -12.664 -23.109 12.141 1 85.31 151 ASP B CA 1
ATOM 3196 C C . ASP B 1 151 ? -13.188 -22.25 11 1 85.31 151 ASP B C 1
ATOM 3198 O O . ASP B 1 151 ? -13.125 -22.641 9.836 1 85.31 151 ASP B O 1
ATOM 3202 N N . GLU B 1 152 ? -13.648 -21.141 11.352 1 84.44 152 GLU B N 1
ATOM 3203 C CA . GLU B 1 152 ? -14.164 -20.234 10.328 1 84.44 152 GLU B CA 1
ATOM 3204 C C . GLU B 1 152 ? -13.039 -19.703 9.438 1 84.44 152 GLU B C 1
ATOM 3206 O O . GLU B 1 152 ? -13.211 -19.594 8.219 1 84.44 152 GLU B O 1
ATOM 3211 N N . ARG B 1 153 ? -11.938 -19.453 10.062 1 85.12 153 ARG B N 1
ATOM 3212 C CA . ARG B 1 153 ? -10.758 -19.016 9.312 1 85.12 153 ARG B CA 1
ATOM 3213 C C . ARG B 1 153 ? -10.336 -20.078 8.297 1 85.12 153 ARG B C 1
ATOM 3215 O O . ARG B 1 153 ? -10.102 -19.766 7.125 1 85.12 153 ARG B O 1
ATOM 3222 N N . HIS B 1 154 ? -10.312 -21.328 8.695 1 89.56 154 HIS B N 1
ATOM 3223 C CA . HIS B 1 154 ? -9.906 -22.422 7.824 1 89.56 154 HIS B CA 1
ATOM 3224 C C . HIS B 1 154 ? -10.898 -22.609 6.68 1 89.56 154 HIS B C 1
ATOM 3226 O O . HIS B 1 154 ? -10.5 -22.859 5.543 1 89.56 154 HIS B O 1
ATOM 3232 N N . ARG B 1 155 ? -12.086 -22.484 7.07 1 91.94 155 ARG B N 1
ATOM 3233 C CA . ARG B 1 155 ? -13.117 -22.625 6.047 1 91.94 155 ARG B CA 1
ATOM 3234 C C . ARG B 1 155 ? -12.984 -21.547 4.98 1 91.94 155 ARG B C 1
ATOM 3236 O O . ARG B 1 155 ? -12.969 -21.859 3.783 1 91.94 155 ARG B O 1
ATOM 3243 N N . CYS B 1 156 ? -12.906 -20.344 5.395 1 92 156 CYS B N 1
ATOM 3244 C CA . CYS B 1 156 ? -12.781 -19.219 4.469 1 92 156 CYS B CA 1
ATOM 3245 C C . CYS B 1 156 ? -11.523 -19.344 3.621 1 92 156 CYS B C 1
ATOM 3247 O O . CYS B 1 156 ? -11.578 -19.203 2.398 1 92 156 CYS B O 1
ATOM 3249 N N . GLN B 1 157 ? -10.43 -19.688 4.262 1 94.25 157 GLN B N 1
ATOM 3250 C CA . GLN B 1 157 ? -9.164 -19.797 3.545 1 94.25 157 GLN B CA 1
ATOM 3251 C C . GLN B 1 157 ? -9.188 -20.969 2.564 1 94.25 157 GLN B C 1
ATOM 3253 O O . GLN B 1 157 ? -8.672 -20.859 1.451 1 94.25 157 GLN B O 1
ATOM 3258 N N . SER B 1 158 ? -9.82 -22.062 2.959 1 96 158 SER B N 1
ATOM 3259 C CA . SER B 1 158 ? -9.914 -23.234 2.088 1 96 158 SER B CA 1
ATOM 3260 C C . SER B 1 158 ? -10.656 -22.906 0.799 1 96 158 SER B C 1
ATOM 3262 O O . SER B 1 158 ? -10.281 -23.375 -0.277 1 96 158 SER B O 1
ATOM 3264 N N . ILE B 1 159 ? -11.664 -22.109 0.92 1 96 159 ILE B N 1
ATOM 3265 C CA . ILE B 1 159 ? -12.461 -21.719 -0.242 1 96 159 ILE B CA 1
ATOM 3266 C C . ILE B 1 159 ? -11.594 -20.938 -1.227 1 96 159 ILE B C 1
ATOM 3268 O O . ILE B 1 159 ? -11.578 -21.234 -2.424 1 96 159 ILE B O 1
ATOM 3272 N N . ILE B 1 160 ? -10.828 -19.984 -0.746 1 97 160 ILE B N 1
ATOM 3273 C CA . ILE B 1 160 ? -9.992 -19.156 -1.596 1 97 160 ILE B CA 1
ATOM 3274 C C . ILE B 1 160 ? -8.859 -20 -2.189 1 97 160 ILE B C 1
ATOM 3276 O O . ILE B 1 160 ? -8.57 -19.891 -3.385 1 97 160 ILE B O 1
ATOM 3280 N N . ILE B 1 161 ? -8.242 -20.844 -1.389 1 96.81 161 ILE B N 1
ATOM 3281 C CA . ILE B 1 161 ? -7.145 -21.703 -1.815 1 96.81 161 ILE B CA 1
ATOM 3282 C C . ILE B 1 161 ? -7.609 -22.609 -2.963 1 96.81 161 ILE B C 1
ATOM 3284 O O . ILE B 1 161 ? -6.945 -22.688 -3.998 1 96.81 161 ILE B O 1
ATOM 3288 N N . GLU B 1 162 ? -8.703 -23.172 -2.723 1 96.81 162 GLU B N 1
ATOM 3289 C CA . GLU B 1 162 ? -9.242 -24.078 -3.738 1 96.81 162 GLU B CA 1
ATOM 3290 C C . GLU B 1 162 ? -9.531 -23.328 -5.035 1 96.81 162 GLU B C 1
ATOM 3292 O O . GLU B 1 162 ? -9.258 -23.828 -6.125 1 96.81 162 GLU B O 1
ATOM 3297 N N . LYS B 1 163 ? -10.055 -22.188 -4.898 1 96.31 163 LYS B N 1
ATOM 3298 C CA . LYS B 1 163 ? -10.375 -21.406 -6.086 1 96.31 163 LYS B CA 1
ATOM 3299 C C . LYS B 1 163 ? -9.109 -20.984 -6.832 1 96.31 163 LYS B C 1
ATOM 3301 O O . LYS B 1 163 ? -9.07 -21.016 -8.062 1 96.31 163 LYS B O 1
ATOM 3306 N N . LEU B 1 164 ? -8.102 -20.609 -6.16 1 97.06 164 LEU B N 1
ATOM 3307 C CA . LEU B 1 164 ? -6.84 -20.234 -6.777 1 97.06 164 LEU B CA 1
ATOM 3308 C C . LEU B 1 164 ? -6.219 -21.406 -7.523 1 97.06 164 LEU B C 1
ATOM 3310 O O . LEU B 1 164 ? -5.75 -21.25 -8.648 1 97.06 164 LEU B O 1
ATOM 3314 N N . LYS B 1 165 ? -6.266 -22.547 -6.898 1 94.75 165 LYS B N 1
ATOM 3315 C CA . LYS B 1 165 ? -5.727 -23.75 -7.531 1 94.75 165 LYS B CA 1
ATOM 3316 C C . LYS B 1 165 ? -6.508 -24.109 -8.789 1 94.75 165 LYS B C 1
ATOM 3318 O O . LYS B 1 165 ? -5.918 -24.469 -9.812 1 94.75 165 LYS B O 1
ATOM 3323 N N . ARG B 1 166 ? -7.754 -23.969 -8.672 1 92.62 166 ARG B N 1
ATOM 3324 C CA . ARG B 1 166 ? -8.594 -24.25 -9.828 1 92.62 166 ARG B CA 1
ATOM 3325 C C . ARG B 1 166 ? -8.312 -23.281 -10.969 1 92.62 166 ARG B C 1
ATOM 3327 O O . ARG B 1 166 ? -8.219 -23.688 -12.125 1 92.62 166 ARG B O 1
ATOM 3334 N N . LEU B 1 167 ? -8.234 -22.031 -10.648 1 93.56 167 LEU B N 1
ATOM 3335 C CA . LEU B 1 167 ? -7.953 -21 -11.656 1 93.56 167 LEU B CA 1
ATOM 3336 C C . LEU B 1 167 ? -6.617 -21.281 -12.336 1 93.56 167 LEU B C 1
ATOM 3338 O O . LEU B 1 167 ? -6.488 -21.094 -13.547 1 93.56 167 LEU B O 1
ATOM 3342 N N . SER B 1 168 ? -5.656 -21.703 -11.539 1 91.69 168 SER B N 1
ATOM 3343 C CA . SER B 1 168 ? -4.32 -21.922 -12.094 1 91.69 168 SER B CA 1
ATOM 3344 C C . SER B 1 168 ? -4.328 -23.062 -13.117 1 91.69 168 SER B C 1
ATOM 3346 O O . SER B 1 168 ? -3.457 -23.125 -13.984 1 91.69 168 SER B O 1
ATOM 3348 N N . ARG B 1 169 ? -5.305 -23.922 -13.141 1 86.69 169 ARG B N 1
ATOM 3349 C CA . ARG B 1 169 ? -5.398 -25.047 -14.047 1 86.69 169 ARG B CA 1
ATOM 3350 C C . ARG B 1 169 ? -5.723 -24.594 -15.469 1 86.69 169 ARG B C 1
ATOM 3352 O O . ARG B 1 169 ? -5.566 -25.359 -16.422 1 86.69 169 ARG B O 1
ATOM 3359 N N . TYR B 1 170 ? -6.172 -23.391 -15.656 1 86.94 170 TYR B N 1
ATOM 3360 C CA . TYR B 1 170 ? -6.445 -22.844 -16.969 1 86.94 170 TYR B CA 1
ATOM 3361 C C . TYR B 1 170 ? -5.199 -22.188 -17.562 1 86.94 170 TYR B C 1
ATOM 3363 O O . TYR B 1 170 ? -5.289 -21.188 -18.281 1 86.94 170 TYR B O 1
ATOM 3371 N N . GLU B 1 171 ? -4.039 -22.641 -17.109 1 86 171 GLU B N 1
ATOM 3372 C CA . GLU B 1 171 ? -2.736 -22.219 -17.609 1 86 171 GLU B CA 1
ATOM 3373 C C . GLU B 1 171 ? -2.477 -20.75 -17.297 1 86 171 GLU B C 1
ATOM 3375 O O . GLU B 1 171 ? -1.948 -20.016 -18.141 1 86 171 GLU B O 1
ATOM 3380 N N . VAL B 1 172 ? -2.969 -20.359 -16.203 1 92.5 172 VAL B N 1
ATOM 3381 C CA . VAL B 1 172 ? -2.736 -19.016 -15.727 1 92.5 172 VAL B CA 1
ATOM 3382 C C . VAL B 1 172 ? -1.803 -19.047 -14.516 1 92.5 172 VAL B C 1
ATOM 3384 O O . VAL B 1 172 ? -1.939 -19.906 -13.641 1 92.5 172 VAL B O 1
ATOM 3387 N N . ALA B 1 173 ? -0.772 -18.219 -14.555 1 95.75 173 ALA B N 1
ATOM 3388 C CA . ALA B 1 173 ? 0.031 -18.031 -13.352 1 95.75 173 ALA B CA 1
ATOM 3389 C C . ALA B 1 173 ? -0.649 -17.062 -12.383 1 95.75 173 ALA B C 1
ATOM 3391 O O . ALA B 1 173 ? -1.23 -16.062 -12.797 1 95.75 173 ALA B O 1
ATOM 3392 N N . ILE B 1 174 ? -0.578 -17.375 -11.086 1 97.19 174 ILE B N 1
ATOM 3393 C CA . ILE B 1 174 ? -1.139 -16.5 -10.07 1 97.19 174 ILE B CA 1
ATOM 3394 C C . ILE B 1 174 ? -0.037 -16.047 -9.109 1 97.19 174 ILE B C 1
ATOM 3396 O O . ILE B 1 174 ? 0.726 -16.875 -8.602 1 97.19 174 ILE B O 1
ATOM 3400 N N . LEU B 1 175 ? 0.078 -14.75 -8.953 1 97.81 175 LEU B N 1
ATOM 3401 C CA . LEU B 1 175 ? 1.022 -14.188 -7.988 1 97.81 175 LEU B CA 1
ATOM 3402 C C . LEU B 1 175 ? 0.301 -13.328 -6.957 1 97.81 175 LEU B C 1
ATOM 3404 O O . LEU B 1 175 ? -0.311 -12.312 -7.309 1 97.81 175 LEU B O 1
ATOM 3408 N N . MET B 1 176 ? 0.397 -13.75 -5.727 1 97.88 176 MET B N 1
ATOM 3409 C CA . MET B 1 176 ? -0.184 -12.984 -4.625 1 97.88 176 MET B CA 1
ATOM 3410 C C . MET B 1 176 ? 0.903 -12.305 -3.801 1 97.88 176 MET B C 1
ATOM 3412 O O . MET B 1 176 ? 1.991 -12.859 -3.627 1 97.88 176 MET B O 1
ATOM 3416 N N . THR B 1 177 ? 0.607 -11.133 -3.33 1 96.31 177 THR B N 1
ATOM 3417 C CA . THR B 1 177 ? 1.504 -10.508 -2.361 1 96.31 177 THR B CA 1
ATOM 3418 C C . THR B 1 177 ? 0.925 -10.602 -0.953 1 96.31 177 THR B C 1
ATOM 3420 O O . THR B 1 177 ? -0.295 -10.586 -0.775 1 96.31 177 THR B O 1
ATOM 3423 N N . SER B 1 178 ? 1.838 -10.711 -0.034 1 94.62 178 SER B N 1
ATOM 3424 C CA . SER B 1 178 ? 1.412 -10.844 1.355 1 94.62 178 SER B CA 1
ATOM 3425 C C . SER B 1 178 ? 2.406 -10.18 2.305 1 94.62 178 SER B C 1
ATOM 3427 O O . SER B 1 178 ? 3.59 -10.055 1.983 1 94.62 178 SER B O 1
ATOM 3429 N N . HIS B 1 179 ? 1.808 -9.773 3.396 1 89.19 179 HIS B N 1
ATOM 3430 C CA . HIS B 1 179 ? 2.656 -9.266 4.473 1 89.19 179 HIS B CA 1
ATOM 3431 C C . HIS B 1 179 ? 3.207 -10.406 5.32 1 89.19 179 HIS B C 1
ATOM 3433 O O . HIS B 1 179 ? 2.693 -11.531 5.27 1 89.19 179 HIS B O 1
ATOM 3439 N N . ILE B 1 180 ? 4.176 -10.008 5.996 1 88.19 180 ILE B N 1
ATOM 3440 C CA . ILE B 1 180 ? 4.809 -11.055 6.793 1 88.19 180 ILE B CA 1
ATOM 3441 C C . ILE B 1 180 ? 4.598 -10.773 8.281 1 88.19 180 ILE B C 1
ATOM 3443 O O . ILE B 1 180 ? 4.312 -9.633 8.664 1 88.19 180 ILE B O 1
ATOM 3447 N N . THR B 1 181 ? 4.641 -11.773 9.062 1 78.69 181 THR B N 1
ATOM 3448 C CA . THR B 1 181 ? 4.785 -11.773 10.516 1 78.69 181 THR B CA 1
ATOM 3449 C C . THR B 1 181 ? 5.992 -12.609 10.938 1 78.69 181 THR B C 1
ATOM 3451 O O . THR B 1 181 ? 6.598 -13.297 10.109 1 78.69 181 THR B O 1
ATOM 3454 N N . TYR B 1 182 ? 6.406 -12.367 12.07 1 74.25 182 TYR B N 1
ATOM 3455 C CA . TYR B 1 182 ? 7.562 -13.117 12.539 1 74.25 182 TYR B CA 1
ATOM 3456 C C . TYR B 1 182 ? 7.148 -14.172 13.562 1 74.25 182 TYR B C 1
ATOM 3458 O O . TYR B 1 182 ? 6.469 -13.859 14.547 1 74.25 182 TYR B O 1
ATOM 3466 N N . TRP B 1 183 ? 7.355 -15.445 13.164 1 71.94 183 TRP B N 1
ATOM 3467 C CA . TRP B 1 183 ? 7.172 -16.578 14.062 1 71.94 183 TRP B CA 1
ATOM 3468 C C . TRP B 1 183 ? 8.508 -17.219 14.414 1 71.94 183 TRP B C 1
ATOM 3470 O O . TRP B 1 183 ? 9.25 -17.656 13.531 1 71.94 183 TRP B O 1
ATOM 3480 N N . ASP B 1 184 ? 8.844 -17.328 15.703 1 74.62 184 ASP B N 1
ATOM 3481 C CA . ASP B 1 184 ? 10.094 -17.922 16.156 1 74.62 184 ASP B CA 1
ATOM 3482 C C . ASP B 1 184 ? 11.289 -17.312 15.438 1 74.62 184 ASP B C 1
ATOM 3484 O O . ASP B 1 184 ? 12.148 -18.031 14.93 1 74.62 184 ASP B O 1
ATOM 3488 N N . GLY B 1 185 ? 11.25 -16.062 15.125 1 72.12 185 GLY B N 1
ATOM 3489 C CA . GLY B 1 185 ? 12.367 -15.32 14.562 1 72.12 185 GLY B CA 1
ATOM 3490 C C . GLY B 1 185 ? 12.43 -15.383 13.047 1 72.12 185 GLY B C 1
ATOM 3491 O O . GLY B 1 185 ? 13.312 -14.789 12.43 1 72.12 185 GLY B O 1
ATOM 3492 N N . ALA B 1 186 ? 11.578 -16.203 12.414 1 74.06 186 ALA B N 1
ATOM 3493 C CA . ALA B 1 186 ? 11.586 -16.312 10.961 1 74.06 186 ALA B CA 1
ATOM 3494 C C . ALA B 1 186 ? 10.367 -15.625 10.352 1 74.06 186 ALA B C 1
ATOM 3496 O O . ALA B 1 186 ? 9.273 -15.672 10.914 1 74.06 186 ALA B O 1
ATOM 3497 N N . PRO B 1 187 ? 10.633 -15.016 9.266 1 78.88 187 PRO B N 1
ATOM 3498 C CA . PRO B 1 187 ? 9.492 -14.391 8.602 1 78.88 187 PRO B CA 1
ATOM 3499 C C . PRO B 1 187 ? 8.523 -15.406 7.992 1 78.88 187 PRO B C 1
ATOM 3501 O O . PRO B 1 187 ? 8.961 -16.406 7.41 1 78.88 187 PRO B O 1
ATOM 3504 N N . ARG B 1 188 ? 7.234 -15.227 8.281 1 81.81 188 ARG B N 1
ATOM 3505 C CA . ARG B 1 188 ? 6.172 -16.062 7.727 1 81.81 188 ARG B CA 1
ATOM 3506 C C . ARG B 1 188 ? 5.035 -15.195 7.184 1 81.81 188 ARG B C 1
ATOM 3508 O O . ARG B 1 188 ? 4.781 -14.102 7.688 1 81.81 188 ARG B O 1
ATOM 3515 N N . PRO B 1 189 ? 4.359 -15.797 6.168 1 85.94 189 PRO B N 1
ATOM 3516 C CA . PRO B 1 189 ? 3.168 -15.07 5.734 1 85.94 189 PRO B CA 1
ATOM 3517 C C . PRO B 1 189 ? 2.174 -14.828 6.867 1 85.94 189 PRO B C 1
ATOM 3519 O O . PRO B 1 189 ? 2.043 -15.664 7.762 1 85.94 189 PRO B O 1
ATOM 3522 N N . SER B 1 190 ? 1.466 -13.758 6.848 1 86.88 190 SER B N 1
ATOM 3523 C CA . SER B 1 190 ? 0.647 -13.289 7.965 1 86.88 190 SER B CA 1
ATOM 3524 C C . SER B 1 190 ? -0.67 -14.055 8.039 1 86.88 190 SER B C 1
ATOM 3526 O O . SER B 1 190 ? -1.381 -13.984 9.047 1 86.88 190 SER B O 1
ATOM 3528 N N . LEU B 1 191 ? -0.998 -14.836 7.059 1 89.31 191 LEU B N 1
ATOM 3529 C CA . LEU B 1 191 ? -2.312 -15.469 7.012 1 89.31 191 LEU B CA 1
ATOM 3530 C C . LEU B 1 191 ? -2.316 -16.781 7.793 1 89.31 191 LEU B C 1
ATOM 3532 O O . LEU B 1 191 ? -3.32 -17.5 7.809 1 89.31 191 LEU B O 1
ATOM 3536 N N . GLY B 1 192 ? -1.227 -17.172 8.328 1 86 192 GLY B N 1
ATOM 3537 C CA . GLY B 1 192 ? -1.207 -18.297 9.25 1 86 192 GLY B CA 1
ATOM 3538 C C . GLY B 1 192 ? -0.666 -19.562 8.633 1 86 192 GLY B C 1
ATOM 3539 O O . GLY B 1 192 ? -0.458 -19.641 7.422 1 86 192 GLY B O 1
ATOM 3540 N N . LYS B 1 193 ? -0.567 -20.578 9.453 1 85.94 193 LYS B N 1
ATOM 3541 C CA . LYS B 1 193 ? 0.08 -21.844 9.094 1 85.94 193 LYS B CA 1
ATOM 3542 C C . LYS B 1 193 ? -0.729 -22.594 8.039 1 85.94 193 LYS B C 1
ATOM 3544 O O . LYS B 1 193 ? -0.161 -23.172 7.113 1 85.94 193 LYS B O 1
ATOM 3549 N N . PHE B 1 194 ? -2.043 -22.656 8.211 1 90.56 194 PHE B N 1
ATOM 3550 C CA . PHE B 1 194 ? -2.891 -23.359 7.254 1 90.56 194 PHE B CA 1
ATOM 3551 C C . PHE B 1 194 ? -2.697 -22.812 5.848 1 90.56 194 PHE B C 1
ATOM 3553 O O . PHE B 1 194 ? -2.555 -23.578 4.891 1 90.56 194 PHE B O 1
ATOM 3560 N N . TRP B 1 195 ? -2.576 -21.484 5.777 1 91.94 195 TRP B N 1
ATOM 3561 C CA . TRP B 1 195 ? -2.35 -20.828 4.492 1 91.94 195 TRP B CA 1
ATOM 3562 C C . TRP B 1 195 ? -0.966 -21.172 3.947 1 91.94 195 TRP B C 1
ATOM 3564 O O . TRP B 1 195 ? -0.826 -21.531 2.777 1 91.94 195 TRP B O 1
ATOM 3574 N N . VAL B 1 196 ? -0.017 -21.156 4.801 1 88.44 196 VAL B N 1
ATOM 3575 C CA . VAL B 1 196 ? 1.379 -21.328 4.418 1 88.44 196 VAL B CA 1
ATOM 3576 C C . VAL B 1 196 ? 1.581 -22.734 3.863 1 88.44 196 VAL B C 1
ATOM 3578 O O . VAL B 1 196 ? 2.32 -22.938 2.895 1 88.44 196 VAL B O 1
ATOM 3581 N N . THR B 1 197 ? 0.905 -23.688 4.348 1 90.56 197 THR B N 1
ATOM 3582 C CA . THR B 1 197 ? 1.118 -25.078 3.967 1 90.56 197 THR B CA 1
ATOM 3583 C C . THR B 1 197 ? 0.273 -25.438 2.748 1 90.56 197 THR B C 1
ATOM 3585 O O . THR B 1 197 ? 0.4 -26.547 2.203 1 90.56 197 THR B O 1
ATOM 3588 N N . SER B 1 198 ? -0.522 -24.562 2.342 1 93.62 198 SER B N 1
ATOM 3589 C CA . SER B 1 198 ? -1.463 -24.875 1.271 1 93.62 198 SER B CA 1
ATOM 3590 C C . SER B 1 198 ? -0.823 -24.688 -0.1 1 93.62 198 SER B C 1
ATOM 3592 O O . SER B 1 198 ? -1.375 -25.125 -1.114 1 93.62 198 SER B O 1
ATOM 3594 N N . PHE B 1 199 ? 0.342 -24.047 -0.191 1 92.44 199 PHE B N 1
ATOM 3595 C CA . PHE B 1 199 ? 1.072 -23.844 -1.435 1 92.44 199 PHE B CA 1
ATOM 3596 C C . PHE B 1 199 ? 2.518 -24.297 -1.301 1 92.44 199 PHE B C 1
ATOM 3598 O O . PHE B 1 199 ? 3.084 -24.281 -0.206 1 92.44 199 PHE B O 1
ATOM 3605 N N . PRO B 1 200 ? 3.096 -24.703 -2.422 1 89.5 200 PRO B N 1
ATOM 3606 C CA . PRO B 1 200 ? 4.48 -25.172 -2.346 1 89.5 200 PRO B CA 1
ATOM 3607 C C . PRO B 1 200 ? 5.445 -24.094 -1.865 1 89.5 200 PRO B C 1
ATOM 3609 O O . PRO B 1 200 ? 5.336 -22.938 -2.273 1 89.5 200 PRO B O 1
ATOM 3612 N N . MET B 1 201 ? 6.371 -24.453 -1.023 1 86.5 201 MET B N 1
ATOM 3613 C CA . MET B 1 201 ? 7.348 -23.531 -0.468 1 86.5 201 MET B CA 1
ATOM 3614 C C . MET B 1 201 ? 8.234 -22.953 -1.566 1 86.5 201 MET B C 1
ATOM 3616 O O . MET B 1 201 ? 8.656 -21.797 -1.489 1 86.5 201 MET B O 1
ATOM 3620 N N . GLU B 1 202 ? 8.508 -23.719 -2.551 1 86.62 202 GLU B N 1
ATOM 3621 C CA . GLU B 1 202 ? 9.375 -23.297 -3.645 1 86.62 202 GLU B CA 1
ATOM 3622 C C . GLU B 1 202 ? 8.734 -22.172 -4.453 1 86.62 202 GLU B C 1
ATOM 3624 O O . GLU B 1 202 ? 9.414 -21.5 -5.234 1 86.62 202 GLU B O 1
ATOM 3629 N N . ASN B 1 203 ? 7.422 -22.031 -4.258 1 92.38 203 ASN B N 1
ATOM 3630 C CA . ASN B 1 203 ? 6.703 -20.984 -4.977 1 92.38 203 ASN B CA 1
ATOM 3631 C C . ASN B 1 203 ? 6.52 -19.75 -4.117 1 92.38 203 ASN B C 1
ATOM 3633 O O . ASN B 1 203 ? 5.723 -18.859 -4.453 1 92.38 203 ASN B O 1
ATOM 3637 N N . ARG B 1 204 ? 7.332 -19.672 -3.072 1 92.5 204 ARG B N 1
ATOM 3638 C CA . ARG B 1 204 ? 7.258 -18.516 -2.186 1 92.5 204 ARG B CA 1
ATOM 3639 C C . ARG B 1 204 ? 8.531 -17.688 -2.273 1 92.5 204 ARG B C 1
ATOM 3641 O O . ARG B 1 204 ? 9.641 -18.219 -2.207 1 92.5 204 ARG B O 1
ATOM 3648 N N . PHE B 1 205 ? 8.234 -16.438 -2.432 1 94.81 205 PHE B N 1
ATOM 3649 C CA . PHE B 1 205 ? 9.328 -15.469 -2.471 1 94.81 205 PHE B CA 1
ATOM 3650 C C . PHE B 1 205 ? 9.289 -14.555 -1.248 1 94.81 205 PHE B C 1
ATOM 3652 O O . PHE B 1 205 ? 8.219 -14.242 -0.735 1 94.81 205 PHE B O 1
ATOM 3659 N N . PHE B 1 206 ? 10.5 -14.148 -0.846 1 92.94 206 PHE B N 1
ATOM 3660 C CA . PHE B 1 206 ? 10.609 -13.227 0.279 1 92.94 206 PHE B CA 1
ATOM 3661 C C . PHE B 1 206 ? 11.406 -11.984 -0.112 1 92.94 206 PHE B C 1
ATOM 3663 O O . PHE B 1 206 ? 12.508 -12.094 -0.644 1 92.94 206 PHE B O 1
ATOM 3670 N N . VAL B 1 207 ? 10.773 -10.836 0.119 1 93.31 207 VAL B N 1
ATOM 3671 C CA . VAL B 1 207 ? 11.422 -9.562 -0.158 1 93.31 207 VAL B CA 1
ATOM 3672 C C . VAL B 1 207 ? 11.727 -8.844 1.153 1 93.31 207 VAL B C 1
ATOM 3674 O O . VAL B 1 207 ? 10.852 -8.695 2.01 1 93.31 207 VAL B O 1
ATOM 3677 N N . GLU B 1 208 ? 13 -8.359 1.249 1 87.81 208 GLU B N 1
ATOM 3678 C CA . GLU B 1 208 ? 13.406 -7.691 2.482 1 87.81 208 GLU B CA 1
ATOM 3679 C C . GLU B 1 208 ? 14.289 -6.48 2.189 1 87.81 208 GLU B C 1
ATOM 3681 O O . GLU B 1 208 ? 15.133 -6.523 1.296 1 87.81 208 GLU B O 1
ATOM 3686 N N . ALA B 1 209 ? 14.016 -5.484 2.975 1 83.56 209 ALA B N 1
ATOM 3687 C CA . ALA B 1 209 ? 14.938 -4.352 2.928 1 83.56 209 ALA B CA 1
ATOM 3688 C C . ALA B 1 209 ? 16.219 -4.648 3.711 1 83.56 209 ALA B C 1
ATOM 3690 O O . ALA B 1 209 ? 16.156 -5.203 4.812 1 83.56 209 ALA B O 1
ATOM 3691 N N . LEU B 1 210 ? 17.281 -4.285 3.119 1 83.62 210 LEU B N 1
ATOM 3692 C CA . LEU B 1 210 ? 18.562 -4.52 3.795 1 83.62 210 LEU B CA 1
ATOM 3693 C C . LEU B 1 210 ? 18.938 -3.33 4.672 1 83.62 210 LEU B C 1
ATOM 3695 O O . LEU B 1 210 ? 18.297 -2.277 4.605 1 83.62 210 LEU B O 1
ATOM 3699 N N . ALA B 1 211 ? 20 -3.457 5.406 1 72.44 211 ALA B N 1
ATOM 3700 C CA . ALA B 1 211 ? 20.391 -2.514 6.457 1 72.44 211 ALA B CA 1
ATOM 3701 C C . ALA B 1 211 ? 20.844 -1.186 5.859 1 72.44 211 ALA B C 1
ATOM 3703 O O . ALA B 1 211 ? 20.766 -0.143 6.512 1 72.44 211 ALA B O 1
ATOM 3704 N N . ASP B 1 212 ? 21.25 -1.281 4.586 1 72.25 212 ASP B N 1
ATOM 3705 C CA . ASP B 1 212 ? 21.75 -0.044 3.994 1 72.25 212 ASP B CA 1
ATOM 3706 C C . ASP B 1 212 ? 20.594 0.871 3.582 1 72.25 212 ASP B C 1
ATOM 3708 O O . ASP B 1 212 ? 20.828 2.014 3.18 1 72.25 212 ASP B O 1
ATOM 3712 N N . GLY B 1 213 ? 19.391 0.398 3.734 1 66.62 213 GLY B N 1
ATOM 3713 C CA . GLY B 1 213 ? 18.203 1.199 3.5 1 66.62 213 GLY B CA 1
ATOM 3714 C C . GLY B 1 213 ? 17.922 1.448 2.027 1 66.62 213 GLY B C 1
ATOM 3715 O O . GLY B 1 213 ? 16.875 1.97 1.667 1 66.62 213 GLY B O 1
ATOM 3716 N N . ARG B 1 214 ? 18.859 1.097 1.182 1 74.81 214 ARG B N 1
ATOM 3717 C CA . ARG B 1 214 ? 18.703 1.36 -0.246 1 74.81 214 ARG B CA 1
ATOM 3718 C C . ARG B 1 214 ? 18.547 0.062 -1.028 1 74.81 214 ARG B C 1
ATOM 3720 O O . ARG B 1 214 ? 17.922 0.048 -2.094 1 74.81 214 ARG B O 1
ATOM 3727 N N . THR B 1 215 ? 19.094 -0.873 -0.424 1 87.06 215 THR B N 1
ATOM 3728 C CA . THR B 1 215 ? 19.109 -2.148 -1.132 1 87.06 215 THR B CA 1
ATOM 3729 C C . THR B 1 215 ? 18.047 -3.092 -0.565 1 87.06 215 THR B C 1
ATOM 3731 O O . THR B 1 215 ? 17.75 -3.049 0.63 1 87.06 215 THR B O 1
ATOM 3734 N N . ARG B 1 216 ? 17.5 -3.895 -1.479 1 91.38 216 ARG B N 1
ATOM 3735 C CA . ARG B 1 216 ? 16.547 -4.938 -1.113 1 91.38 216 ARG B CA 1
ATOM 3736 C C . ARG B 1 216 ? 17.031 -6.309 -1.563 1 91.38 216 ARG B C 1
ATOM 3738 O O . ARG B 1 216 ? 17.859 -6.414 -2.477 1 91.38 216 ARG B O 1
ATOM 3745 N N . SER B 1 217 ? 16.547 -7.234 -0.837 1 92.38 217 SER B N 1
ATOM 3746 C CA . SER B 1 217 ? 16.891 -8.602 -1.217 1 92.38 217 SER B CA 1
ATOM 3747 C C . SER B 1 217 ? 15.633 -9.414 -1.522 1 92.38 217 SER B C 1
ATOM 3749 O O . SER B 1 217 ? 14.594 -9.227 -0.885 1 92.38 217 SER B O 1
ATOM 3751 N N . LEU B 1 218 ? 15.695 -10.219 -2.533 1 95.06 218 LEU B N 1
ATOM 3752 C CA . LEU B 1 218 ? 14.688 -11.211 -2.891 1 95.06 218 LEU B CA 1
ATOM 3753 C C . LEU B 1 218 ? 15.242 -12.625 -2.756 1 95.06 218 LEU B C 1
ATOM 3755 O O . LEU B 1 218 ? 16.344 -12.914 -3.238 1 95.06 218 LEU B O 1
ATOM 3759 N N . SER B 1 219 ? 14.445 -13.461 -2.014 1 93.31 219 SER B N 1
ATOM 3760 C CA . SER B 1 219 ? 14.938 -14.82 -1.779 1 93.31 219 SER B CA 1
ATOM 3761 C C . SER B 1 219 ? 13.805 -15.836 -1.832 1 93.31 219 SER B C 1
ATOM 3763 O O . SER B 1 219 ? 12.633 -15.461 -1.902 1 93.31 219 SER B O 1
ATOM 3765 N N . THR B 1 220 ? 14.188 -17.094 -1.957 1 89.88 220 THR B N 1
ATOM 3766 C CA . THR B 1 220 ? 13.289 -18.234 -1.798 1 89.88 220 THR B CA 1
ATOM 3767 C C . THR B 1 220 ? 13.719 -19.094 -0.614 1 89.88 220 THR B C 1
ATOM 3769 O O . THR B 1 220 ? 14.805 -18.906 -0.06 1 89.88 220 THR B O 1
ATOM 3772 N N . MET B 1 221 ? 12.664 -19.734 -0.161 1 78.38 221 MET B N 1
ATOM 3773 C CA . MET B 1 221 ? 12.961 -20.594 0.986 1 78.38 221 MET B CA 1
ATOM 3774 C C . MET B 1 221 ? 12.773 -22.062 0.634 1 78.38 221 MET B C 1
ATOM 3776 O O . MET B 1 221 ? 11.844 -22.422 -0.094 1 78.38 221 MET B O 1
ATOM 3780 N N . ARG B 1 222 ? 13.812 -22.844 1.025 1 72.81 222 ARG B N 1
ATOM 3781 C CA . ARG B 1 222 ? 13.742 -24.312 0.959 1 72.81 222 ARG B CA 1
ATOM 3782 C C . ARG B 1 222 ? 13.977 -24.922 2.33 1 72.81 222 ARG B C 1
ATOM 3784 O O . ARG B 1 222 ? 15.016 -24.688 2.955 1 72.81 222 ARG B O 1
ATOM 3791 N N . GLU B 1 223 ? 13.016 -25.766 2.715 1 66.81 223 GLU B N 1
ATOM 3792 C CA . GLU B 1 223 ? 13.141 -26.453 3.998 1 66.81 223 GLU B CA 1
ATOM 3793 C C . GLU B 1 223 ? 13.547 -25.469 5.105 1 66.81 223 GLU B C 1
ATOM 3795 O O . GLU B 1 223 ? 14.484 -25.734 5.855 1 66.81 223 GLU B O 1
ATOM 3800 N N . ASP B 1 224 ? 13.039 -24.203 5.148 1 65.69 224 ASP B N 1
ATOM 3801 C CA . ASP B 1 224 ? 13.203 -23.188 6.18 1 65.69 224 ASP B CA 1
ATOM 3802 C C . ASP B 1 224 ? 14.539 -22.469 6.023 1 65.69 224 ASP B C 1
ATOM 3804 O O . ASP B 1 224 ? 15.016 -21.812 6.961 1 65.69 224 ASP B O 1
ATOM 3808 N N . GLU B 1 225 ? 15.227 -22.844 4.941 1 73.19 225 GLU B N 1
ATOM 3809 C CA . GLU B 1 225 ? 16.469 -22.125 4.672 1 73.19 225 GLU B CA 1
ATOM 3810 C C . GLU B 1 225 ? 16.328 -21.219 3.451 1 73.19 225 GLU B C 1
ATOM 3812 O O . GLU B 1 225 ? 15.688 -21.594 2.469 1 73.19 225 GLU B O 1
ATOM 3817 N N . THR B 1 226 ? 16.953 -20.125 3.678 1 71.75 226 THR B N 1
ATOM 3818 C CA . THR B 1 226 ? 17.016 -19.219 2.535 1 71.75 226 THR B CA 1
ATOM 3819 C C . THR B 1 226 ? 18.062 -19.703 1.523 1 71.75 226 THR B C 1
ATOM 3821 O O . THR B 1 226 ? 19.203 -19.969 1.883 1 71.75 226 THR B O 1
ATOM 3824 N N . VAL B 1 227 ? 17.766 -19.922 0.285 1 74.19 227 VAL B N 1
ATOM 3825 C CA . VAL B 1 227 ? 18.734 -20.547 -0.618 1 74.19 227 VAL B CA 1
ATOM 3826 C C . VAL B 1 227 ? 19.062 -19.578 -1.757 1 74.19 227 VAL B C 1
ATOM 3828 O O . VAL B 1 227 ? 20.219 -19.453 -2.156 1 74.19 227 VAL B O 1
ATOM 3831 N N . ASP B 1 228 ? 18.234 -18.922 -2.375 1 83.75 228 ASP B N 1
ATOM 3832 C CA . ASP B 1 228 ? 18.438 -18.016 -3.502 1 83.75 228 ASP B CA 1
ATOM 3833 C C . ASP B 1 228 ? 18.172 -16.578 -3.104 1 83.75 228 ASP B C 1
ATOM 3835 O O . ASP B 1 228 ? 17.109 -16.25 -2.574 1 83.75 228 ASP B O 1
ATOM 3839 N N . ILE B 1 229 ? 19.438 -15.797 -3.277 1 90.62 229 ILE B N 1
ATOM 3840 C CA . ILE B 1 229 ? 19.25 -14.398 -2.906 1 90.62 229 ILE B CA 1
ATOM 3841 C C . ILE B 1 229 ? 19.703 -13.492 -4.055 1 90.62 229 ILE B C 1
ATOM 3843 O O . ILE B 1 229 ? 20.766 -13.719 -4.652 1 90.62 229 ILE B O 1
ATOM 3847 N N . ALA B 1 230 ? 18.859 -12.633 -4.445 1 93.94 230 ALA B N 1
ATOM 3848 C CA . ALA B 1 230 ? 19.188 -11.562 -5.387 1 93.94 230 ALA B CA 1
ATOM 3849 C C . ALA B 1 230 ? 18.938 -10.195 -4.77 1 93.94 230 ALA B C 1
ATOM 3851 O O . ALA B 1 230 ? 18.047 -10.031 -3.93 1 93.94 230 ALA B O 1
ATOM 3852 N N . LYS B 1 231 ? 19.797 -9.258 -5.168 1 93.06 231 LYS B N 1
ATOM 3853 C CA . LYS B 1 231 ? 19.672 -7.914 -4.621 1 93.06 231 LYS B CA 1
ATOM 3854 C C . LYS B 1 231 ? 19.25 -6.922 -5.699 1 93.06 231 LYS B C 1
ATOM 3856 O O . LYS B 1 231 ? 19.562 -7.098 -6.875 1 93.06 231 LYS B O 1
ATOM 3861 N N . PHE B 1 232 ? 18.484 -5.918 -5.234 1 93.62 232 PHE B N 1
ATOM 3862 C CA . PHE B 1 232 ? 18.047 -4.879 -6.152 1 93.62 232 PHE B CA 1
ATOM 3863 C C . PHE B 1 232 ? 17.734 -3.586 -5.402 1 93.62 232 PHE B C 1
ATOM 3865 O O . PHE B 1 232 ? 17.844 -3.535 -4.176 1 93.62 232 PHE B O 1
ATOM 3872 N N . CYS B 1 233 ? 17.562 -2.582 -6.133 1 90.56 233 CYS B N 1
ATOM 3873 C CA . CYS B 1 233 ? 17.125 -1.311 -5.562 1 90.56 233 CYS B CA 1
ATOM 3874 C C . CYS B 1 233 ? 15.93 -0.747 -6.324 1 90.56 233 CYS B C 1
ATOM 3876 O O . CYS B 1 233 ? 15.531 -1.295 -7.355 1 90.56 233 CYS B O 1
ATOM 3878 N N . ILE B 1 234 ? 15.266 0.152 -5.711 1 85.06 234 ILE B N 1
ATOM 3879 C CA . ILE B 1 234 ? 14.156 0.845 -6.344 1 85.06 234 ILE B CA 1
ATOM 3880 C C . ILE B 1 234 ? 14.516 2.309 -6.578 1 85.06 234 ILE B C 1
ATOM 3882 O O . ILE B 1 234 ? 14.969 2.996 -5.656 1 85.06 234 ILE B O 1
ATOM 3886 N N . ARG B 1 235 ? 14.43 2.707 -7.809 1 80.75 235 ARG B N 1
ATOM 3887 C CA . ARG B 1 235 ? 14.688 4.09 -8.195 1 80.75 235 ARG B CA 1
ATOM 3888 C C . ARG B 1 235 ? 13.523 4.672 -8.977 1 80.75 235 ARG B C 1
ATOM 3890 O O . ARG B 1 235 ? 13.164 4.168 -10.047 1 80.75 235 ARG B O 1
ATOM 3897 N N . ASP B 1 236 ? 12.93 5.742 -8.43 1 76.25 236 ASP B N 1
ATOM 3898 C CA . ASP B 1 236 ? 11.789 6.395 -9.062 1 76.25 236 ASP B CA 1
ATOM 3899 C C . ASP B 1 236 ? 10.648 5.406 -9.297 1 76.25 236 ASP B C 1
ATOM 3901 O O . ASP B 1 236 ? 10.055 5.379 -10.375 1 76.25 236 ASP B O 1
ATOM 3905 N N . GLY B 1 237 ? 10.531 4.504 -8.344 1 76.31 237 GLY B N 1
ATOM 3906 C CA . GLY B 1 237 ? 9.422 3.562 -8.375 1 76.31 237 GLY B CA 1
ATOM 3907 C C . GLY B 1 237 ? 9.695 2.35 -9.242 1 76.31 237 GLY B C 1
ATOM 3908 O O . GLY B 1 237 ? 8.828 1.491 -9.414 1 76.31 237 GLY B O 1
ATOM 3909 N N . VAL B 1 238 ? 10.93 2.281 -9.758 1 80.62 238 VAL B N 1
ATOM 3910 C CA . VAL B 1 238 ? 11.266 1.198 -10.672 1 80.62 238 VAL B CA 1
ATOM 3911 C C . VAL B 1 238 ? 12.422 0.38 -10.109 1 80.62 238 VAL B C 1
ATOM 3913 O O . VAL B 1 238 ? 13.305 0.923 -9.438 1 80.62 238 VAL B O 1
ATOM 3916 N N . LEU B 1 239 ? 12.367 -0.871 -10.516 1 88.5 239 LEU B N 1
ATOM 3917 C CA . LEU B 1 239 ? 13.445 -1.738 -10.062 1 88.5 239 LEU B CA 1
ATOM 3918 C C . LEU B 1 239 ? 14.758 -1.394 -10.773 1 88.5 239 LEU B C 1
ATOM 3920 O O . LEU B 1 239 ? 14.758 -1.087 -11.969 1 88.5 239 LEU B O 1
ATOM 3924 N N . ALA B 1 240 ? 15.828 -1.46 -10.008 1 89.88 240 ALA B N 1
ATOM 3925 C CA . ALA B 1 240 ? 17.141 -1.169 -10.578 1 89.88 240 ALA B CA 1
ATOM 3926 C C . ALA B 1 240 ? 18.203 -2.102 -10 1 89.88 240 ALA B C 1
ATOM 3928 O O . ALA B 1 240 ? 18.078 -2.578 -8.875 1 89.88 240 ALA B O 1
ATOM 3929 N N . GLU B 1 241 ? 19.203 -2.297 -10.867 1 92.38 241 GLU B N 1
ATOM 3930 C CA . GLU B 1 241 ? 20.359 -3.072 -10.398 1 92.38 241 GLU B CA 1
ATOM 3931 C C . GLU B 1 241 ? 21.172 -2.291 -9.375 1 92.38 241 GLU B C 1
ATOM 3933 O O . GLU B 1 241 ? 21.203 -1.06 -9.406 1 92.38 241 GLU B O 1
ATOM 3938 N N . ILE B 1 242 ? 21.797 -3.043 -8.398 1 84.31 242 ILE B N 1
ATOM 3939 C CA . ILE B 1 242 ? 22.531 -2.424 -7.301 1 84.31 242 ILE B CA 1
ATOM 3940 C C . ILE B 1 242 ? 23.656 -1.571 -7.863 1 84.31 242 ILE B C 1
ATOM 3942 O O . ILE B 1 242 ? 24 -0.526 -7.301 1 84.31 242 ILE B O 1
ATOM 3946 N N . ASP B 1 243 ? 24.281 -2.062 -8.797 1 72.94 243 ASP B N 1
ATOM 3947 C CA . ASP B 1 243 ? 25.406 -1.312 -9.344 1 72.94 243 ASP B CA 1
ATOM 3948 C C . ASP B 1 243 ? 24.938 0.026 -9.922 1 72.94 243 ASP B C 1
ATOM 3950 O O . ASP B 1 243 ? 25.766 0.905 -10.195 1 72.94 243 ASP B O 1
ATOM 3954 N N . GLN B 1 244 ? 23.781 0.185 -10.094 1 61.28 244 GLN B N 1
ATOM 3955 C CA . GLN B 1 244 ? 23.25 1.439 -10.617 1 61.28 244 GLN B CA 1
ATOM 3956 C C . GLN B 1 244 ? 22.891 2.395 -9.484 1 61.28 244 GLN B C 1
ATOM 3958 O O . GLN B 1 244 ? 22.156 3.365 -9.695 1 61.28 244 GLN B O 1
ATOM 3963 N N . LEU B 1 245 ? 23.25 2.064 -8.281 1 53 245 LEU B N 1
ATOM 3964 C CA . LEU B 1 245 ? 23.062 2.963 -7.148 1 53 245 LEU B CA 1
ATOM 3965 C C . LEU B 1 245 ? 24.062 4.117 -7.199 1 53 245 LEU B C 1
ATOM 3967 O O . LEU B 1 245 ? 25.203 3.934 -7.613 1 53 245 LEU B O 1
#

Foldseek 3Di:
DDPPPPPPPPPPCDPVNVCVVVPVPQQWFAFPDPLCCVQHTWHFLAEFEEEEAPPLCPVQRVLRRVLRCVVVDVQEAEEEEEQDDDDLVVSCVRNNNVSSVRYHYDHAQALVRLLVVLVVVLVVLVVGRYAEYEAEAPCRRHVVLQVDDPVSSLVSLVSNLVSVSSSSNSRHYYYHYFYWDDDPRDTDGPSDDSNRVSHDQSRYKYKYQDPVNFKIWIFGDDPNDTDDIGMWGADPSHIGRPVVD/DDPPPPPPPPPPCDPVNVCVVVPPPQQWFFFPDPLCCVQHTWHFLAEFEEEEAPPLCRVQRVLRRVLRCVVVDVQEAEEEEEQDDDDLVVSCVRNNNVSSVRYHYDHAQALVRLLVVLVVVLVVCVVGRYAEYEAEAPCRRHVVLQVDDPVSSLVSLVSNLVSVSSSSNSRHYYYHYFYWDDDPRDTDGPSDDSNRVSHDQSRYKYKYDDPVNFKIWIFGDDPSDTDDIGMWGADPSHIGRPVVD

Radius of gyration: 25.38 Å; Cα contacts (8 Å, |Δi|>4): 940; chains: 2; bounding box: 51×132×63 Å

Organism: NCBI:txid2777116

Secondary structure (DSSP, 8-state):
--------------HHHHHHHTT---S-B--S-GGGGGT--B-TT-EEEEEE-TTSSHHHHHHHHHHHHHHH-TT-EEEEEESS---HHHHHHHH-GGGGGGEEEEE--SHHHHHHHHHHHHHHHTT--EEEEEEETHHHHTGGGGGS-HHHHHHHHHHHHHHHHHHHTTT-EEEEEE-EEEETTEEEETT-HHHHTTS-GGGEEEEEE-TTSSEEEEEEEETTEEEEEEEEEEETTEEE-GGG-/--------------HHHHHHHTT-S-S-B--S-GGGGGT--B-TT-EEEEEE-TTSSHHHHHHHHHHHHHHH-TT-EEEEEESS---HHHHHHHH-GGGGGGEEEEE--SHHHHHHHHHHHHHHHTT--EEEEEEETHHHHTGGGGGS-HHHHHHHHHHHHHHHHHHHTTT-EEEEEE-EEEETTEEEETT-HHHHTTS-GGGEEEEEE-TTSSEEEEEEEETTEEEEEEEEEEETTEEE-GGG-

pLDDT: mean 80.46, std 17.12, range [28.91, 97.88]

Solvent-accessible surface area (backbone atoms only — not comparable to full-atom values): 26323 Å² total; per-residue (Å²): 139,78,84,82,80,82,78,76,82,74,71,81,56,49,72,66,54,47,47,55,70,74,62,54,64,78,67,51,47,34,46,72,46,66,66,47,41,79,71,43,65,43,41,56,46,35,66,34,37,40,28,22,51,88,78,38,47,67,69,46,50,50,47,32,25,51,25,39,45,49,71,75,32,88,68,45,21,34,39,39,36,17,44,53,54,64,33,55,58,40,45,27,75,67,45,38,74,86,49,54,85,38,51,40,75,45,64,32,58,32,49,66,49,43,50,54,46,54,57,52,44,55,64,57,48,65,92,44,51,50,40,37,37,38,30,54,40,48,41,51,25,42,43,42,42,72,65,44,57,70,66,57,26,50,52,56,48,49,54,51,51,51,49,50,55,56,48,12,69,70,51,15,19,34,41,30,29,31,41,50,37,74,56,98,87,38,82,36,63,62,73,41,66,74,56,59,69,71,45,63,56,82,38,31,36,39,33,37,68,40,81,81,50,58,41,27,36,40,28,33,38,53,98,90,32,80,72,47,80,29,65,31,25,66,54,82,57,32,82,36,59,57,86,75,107,136,79,82,85,78,82,78,76,79,76,72,82,54,48,71,67,53,47,47,55,69,73,62,52,66,78,67,49,48,34,46,72,48,68,66,48,41,76,70,43,65,42,42,55,46,36,67,32,37,42,28,24,51,88,77,38,47,66,69,46,50,51,49,31,26,51,23,40,45,50,71,73,31,88,68,45,22,34,39,39,35,18,43,54,52,65,33,54,58,39,46,26,73,67,45,36,74,86,50,53,84,38,51,40,75,46,63,32,59,31,48,67,49,43,50,54,47,53,57,51,44,55,63,57,49,65,92,45,50,50,41,36,36,38,31,55,40,48,42,50,23,40,44,43,42,73,67,42,56,70,67,57,25,50,51,56,50,48,53,51,52,50,48,52,56,55,48,12,69,69,50,16,21,34,42,28,30,31,40,49,38,73,55,97,87,38,82,36,62,62,73,40,67,73,56,59,71,72,46,62,55,81,37,30,35,40,33,37,68,40,79,81,50,58,41,27,36,40,30,32,38,53,97,92,33,79,72,46,77,29,64,30,25,66,53,82,60,31,81,36,59,58,87,74,106